Protein AF-A0AAE0LG74-F1 (afdb_monomer_lite)

Organism: NCBI:txid36881

Sequence (696 aa):
MKRYSALEVNRATWLTKQVSLSYFSKLKSTLLELGIMVSTGGDRYSVDLSRIITSDEAPNPLSATLAGHYGNVICGVGQKCNKVKVINKERISLDVYVGMDGTWYDPHLILGSKTVFENQIPAMQRDMDVLISTQANAFQDNSTLLSALQHLDKQLTQRRVKKPVLWLTDGQSARFNLKVPDFAEENELVEFVYPPHTTTAHALLDRVFHMWHNTYSKSVDDWSKANPGKSVTKAVFAAVFPGAWEKWTRSIHVQRVALKPEATGVYLGSPSIVRCPLNGNLIASHDYFGDIDDQRATQFNTSIFVSDDEGVSWKFTTNVTGTYWSNLWEHKGFVYLMGTAGDNLGADEGKPGVTLAYSSDGVTWSAVETVLNATQQNVYHTAPTPVVESEGVLYRGMETWAGSQYVNGYNALMMSAKSDCLSSQTQARTWCWRKSNILEFDEGWVPHAWKVYSLDLHWQESNAVVGPNGEVYLILRVDGQQTACFNKAAVARYTPSTNKLRFEKFIDFPSSSTKFVIRRDPATKRYFALTNPVTGPTPNTESQRNVLVLATSDDLMEWKVCGEPLLHDDTGFDWTDSLRFTGFQYVDWQFDGLDIIAAVRSGYRGANSFHNANRVTFLRIPHFATRQCETGPNDWITIYPEPSSNEVWLQGNRAFSQAYSQAEARACPWPQKKTSAQNASYARCSARTLYPDYFY

pLDDT: mean 77.12, std 21.09, range [19.39, 98.69]

Secondary structure (DSSP, 8-state):
-----HHHHHHHS---HHHHHHHHHHHHHHHHHTTSEEE-STT-EEE-GGGEEEEEEEEEESSS-TT-PPPP----TTS-----------EEEEEEEEETTSPBPPPEEEES-STTTTTTHHHHHHHS--EEEE-TTSS--HHHHHHHHHHHHHHHHHTTPPSSEEEEE---TTTTSTHHHHHHHHTTEEEEEPPTT-TTTT-SSTTTHHHHHHHHHHHHHHHHHHSTTPPP-HHHHHHHHHHHHHHHHSS-EEEEEEE--GGGSEEEEEEEEEE-TTT--EEEEEEEEES--BTTB-TTEEEEEEESSTTSS-EEEEEEET-EEEEEEEETTEEEEEEESSS---S-TTSEEEEEEEESSSSSBPPPEEEEE-BTTBEEE--S--EEEETTEEEEEEEEE---TTS-SBEEEEEEEESSTTS-SSS-GGGGEEE---B---GGGS-GGG-SS----EEEEEEEEE-TTS-EEEEEEEES--TTS-SEEEEEEEETTTTEEEEEEEEE-S-SSS--EEEE-TTT--EEEEE------STT-TT--S-BEEEEESSSSS-EE-SS-SB---S---HHHHHHH-EEEEEEEEEETTEEEEEEEEE-SS-SSSSS-SEEEEEEETTGGGS---B-GGGGGGSSPPPPTTS----S--SSTTTGGGTGGG-----PPP----------------------

Structure (mmCIF, N/CA/C/O backbone):
data_AF-A0AAE0LG74-F1
#
_entry.id   AF-A0AAE0LG74-F1
#
loop_
_atom_site.group_PDB
_atom_site.id
_atom_site.type_symbol
_atom_site.label_atom_id
_atom_site.label_alt_id
_atom_site.label_comp_id
_atom_site.label_asym_id
_atom_site.label_entity_id
_atom_site.label_seq_id
_atom_site.pdbx_PDB_ins_code
_atom_site.Cartn_x
_atom_site.Cartn_y
_atom_site.Cartn_z
_atom_site.occupancy
_atom_site.B_iso_or_equiv
_atom_site.auth_seq_id
_atom_site.auth_comp_id
_atom_site.auth_asym_id
_atom_site.auth_atom_id
_atom_site.pdbx_PDB_model_num
ATOM 1 N N . MET A 1 1 ? 41.062 -0.958 -19.639 1.00 31.50 1 MET A N 1
ATOM 2 C CA . MET A 1 1 ? 40.896 0.436 -20.118 1.00 31.50 1 MET A CA 1
ATOM 3 C C . MET A 1 1 ? 41.119 1.380 -18.940 1.00 31.50 1 MET A C 1
ATOM 5 O O . MET A 1 1 ? 40.955 0.933 -17.810 1.00 31.50 1 MET A O 1
ATOM 9 N N . LYS A 1 2 ? 41.607 2.609 -19.165 1.00 27.59 2 LYS A N 1
ATOM 10 C CA . LYS A 1 2 ? 41.992 3.532 -18.077 1.00 27.59 2 LYS A CA 1
ATOM 11 C C . LYS A 1 2 ? 40.763 4.135 -17.381 1.00 27.59 2 LYS A C 1
ATOM 13 O O . LYS A 1 2 ? 39.718 4.286 -18.003 1.00 27.59 2 LYS A O 1
ATOM 18 N N . ARG A 1 3 ? 40.923 4.486 -16.098 1.00 30.84 3 ARG A N 1
ATOM 19 C CA . ARG A 1 3 ? 39.962 5.298 -15.333 1.00 30.84 3 ARG A CA 1
ATOM 20 C C . ARG A 1 3 ? 39.882 6.701 -15.944 1.00 30.84 3 ARG A C 1
ATOM 22 O O . ARG A 1 3 ? 40.930 7.282 -16.208 1.00 30.84 3 ARG A O 1
ATOM 29 N N . TYR A 1 4 ? 38.671 7.231 -16.070 1.00 28.62 4 TYR A N 1
ATOM 30 C CA . TYR A 1 4 ? 38.398 8.642 -16.348 1.00 28.62 4 TYR A CA 1
ATOM 31 C C . TYR A 1 4 ? 37.586 9.233 -15.192 1.00 28.62 4 TYR A C 1
ATOM 33 O O . TYR A 1 4 ? 36.834 8.522 -14.524 1.00 28.62 4 TYR A O 1
ATOM 41 N N . SER A 1 5 ? 37.796 10.514 -14.908 1.00 35.28 5 SER A N 1
ATOM 42 C CA . SER A 1 5 ? 37.151 11.231 -13.807 1.00 35.28 5 SER A CA 1
ATOM 43 C C . SER A 1 5 ? 35.747 11.726 -14.183 1.00 35.28 5 SER A C 1
ATOM 45 O O . SER A 1 5 ? 35.415 11.867 -15.358 1.00 35.28 5 SER A O 1
ATOM 47 N N . ALA A 1 6 ? 34.915 12.051 -13.187 1.00 40.81 6 ALA A N 1
ATOM 48 C CA . ALA A 1 6 ? 33.546 12.529 -13.421 1.00 40.81 6 ALA A CA 1
ATOM 49 C C . ALA A 1 6 ? 33.467 13.842 -14.238 1.00 40.81 6 ALA A C 1
ATOM 51 O O . ALA A 1 6 ? 32.450 14.102 -14.876 1.00 40.81 6 ALA A O 1
ATOM 52 N N . LEU A 1 7 ? 34.541 14.645 -14.279 1.00 33.06 7 LEU A N 1
ATOM 53 C CA . LEU A 1 7 ? 34.624 15.822 -15.157 1.00 33.06 7 LEU A CA 1
ATOM 54 C C . LEU A 1 7 ? 34.849 15.455 -16.636 1.00 33.06 7 LEU A C 1
ATOM 56 O O . LEU A 1 7 ? 34.498 16.230 -17.524 1.00 33.06 7 LEU A O 1
ATOM 60 N N . GLU A 1 8 ? 35.438 14.291 -16.909 1.00 32.38 8 GLU A N 1
ATOM 61 C CA . GLU A 1 8 ? 35.751 13.820 -18.263 1.00 32.38 8 GLU A CA 1
ATOM 62 C C . GLU A 1 8 ? 34.580 13.064 -18.899 1.00 32.38 8 GLU A C 1
ATOM 64 O O . GLU A 1 8 ? 34.446 13.091 -20.119 1.00 32.38 8 GLU A O 1
ATOM 69 N N . VAL A 1 9 ? 33.670 12.486 -18.102 1.00 41.81 9 VAL A N 1
ATOM 70 C CA . VAL A 1 9 ? 32.427 11.867 -18.609 1.00 41.81 9 VAL A CA 1
ATOM 71 C C . VAL A 1 9 ? 31.605 12.883 -19.413 1.00 41.81 9 VAL A C 1
ATOM 73 O O . VAL A 1 9 ? 31.209 12.590 -20.537 1.00 41.81 9 VAL A O 1
ATOM 76 N N . ASN A 1 10 ? 31.473 14.121 -18.922 1.00 37.28 10 ASN A N 1
ATOM 77 C CA . ASN A 1 10 ? 30.792 15.211 -19.639 1.00 37.28 10 ASN A CA 1
ATOM 78 C C . ASN A 1 10 ? 31.559 15.732 -20.874 1.00 37.28 10 ASN A C 1
ATOM 80 O O . ASN A 1 10 ? 30.985 16.454 -21.685 1.00 37.28 10 ASN A O 1
ATOM 84 N N . ARG A 1 11 ? 32.847 15.390 -21.033 1.00 39.00 11 ARG A N 1
ATOM 85 C CA . ARG A 1 11 ? 33.636 15.680 -22.247 1.00 39.00 11 ARG A CA 1
ATOM 86 C C . ARG A 1 11 ? 33.643 14.519 -23.248 1.00 39.00 11 ARG A C 1
ATOM 88 O O . ARG A 1 11 ? 33.969 14.747 -24.407 1.00 39.00 11 ARG A O 1
ATOM 95 N N . ALA A 1 12 ? 33.272 13.309 -22.830 1.00 44.88 12 ALA A N 1
ATOM 96 C CA . ALA A 1 12 ? 33.230 12.121 -23.683 1.00 44.88 12 ALA A CA 1
ATOM 97 C C . ALA A 1 12 ? 31.851 11.857 -24.324 1.00 44.88 12 ALA A C 1
ATOM 99 O O . ALA A 1 12 ? 31.785 11.154 -25.328 1.00 44.88 12 ALA A O 1
ATOM 100 N N . THR A 1 13 ? 30.761 12.404 -23.771 1.00 51.75 13 THR A N 1
ATOM 101 C CA . THR A 1 13 ? 29.377 12.068 -24.174 1.00 51.75 13 THR A CA 1
ATOM 102 C C . THR A 1 13 ? 28.625 13.161 -24.936 1.00 51.75 13 THR A C 1
ATOM 104 O O . THR A 1 13 ? 27.472 12.948 -25.279 1.00 51.75 13 THR A O 1
ATOM 107 N N . TRP A 1 14 ? 29.204 14.347 -25.177 1.00 58.28 14 TRP A N 1
ATOM 108 C CA . TRP A 1 14 ? 28.530 15.508 -25.812 1.00 58.28 14 TRP A CA 1
ATOM 109 C C . TRP A 1 14 ? 27.206 15.983 -25.151 1.00 58.28 14 TRP A C 1
ATOM 111 O O . TRP A 1 14 ? 26.615 16.980 -25.579 1.00 58.28 14 TRP A O 1
ATOM 121 N N . LEU A 1 15 ? 26.759 15.339 -24.068 1.00 67.44 15 LEU A N 1
ATOM 122 C CA . LEU A 1 15 ? 25.526 15.621 -23.339 1.00 67.44 15 LEU A CA 1
ATOM 123 C C . LEU A 1 15 ? 25.679 16.892 -22.494 1.00 67.44 15 LEU A C 1
ATOM 125 O O . LEU A 1 15 ? 25.989 16.864 -21.304 1.00 67.44 15 LEU A O 1
ATOM 129 N N . THR A 1 16 ? 25.444 18.043 -23.116 1.00 74.19 16 THR A N 1
ATOM 130 C CA . THR A 1 16 ? 25.397 19.325 -22.406 1.00 74.19 16 THR A CA 1
ATOM 131 C C . THR A 1 16 ? 23.996 19.613 -21.860 1.00 74.19 16 THR A C 1
ATOM 133 O O . THR A 1 16 ? 22.985 19.124 -22.373 1.00 74.19 16 THR A O 1
ATOM 136 N N . LYS A 1 17 ? 23.905 20.504 -20.860 1.00 77.50 17 LYS A N 1
ATOM 137 C CA . LYS A 1 17 ? 22.620 21.059 -20.392 1.00 77.50 17 LYS A CA 1
ATOM 138 C C . LYS A 1 17 ? 21.793 21.632 -21.552 1.00 77.50 17 LYS A C 1
ATOM 140 O O . LYS A 1 17 ? 20.577 21.485 -21.558 1.00 77.50 17 LYS A O 1
ATOM 145 N N . GLN A 1 18 ? 22.445 22.254 -22.536 1.00 81.69 18 GLN A N 1
ATOM 146 C CA . GLN A 1 18 ? 21.789 22.835 -23.707 1.00 81.69 18 GLN A CA 1
ATOM 147 C C . GLN A 1 18 ? 21.228 21.762 -24.654 1.00 81.69 18 GLN A C 1
ATOM 149 O O . GLN A 1 18 ? 20.094 21.902 -25.099 1.00 81.69 18 GLN A O 1
ATOM 154 N N . VAL A 1 19 ? 21.963 20.668 -24.896 1.00 79.19 19 VAL A N 1
ATOM 155 C CA . VAL A 1 19 ? 21.468 19.507 -25.664 1.00 79.19 19 VAL A CA 1
ATOM 156 C C . VAL A 1 19 ? 20.256 18.880 -24.972 1.00 79.19 19 VAL A C 1
ATOM 158 O O . VAL A 1 19 ? 19.233 18.671 -25.616 1.00 79.19 19 VAL A O 1
ATOM 161 N N . SER A 1 20 ? 20.322 18.664 -23.655 1.00 80.69 20 SER A N 1
ATOM 162 C CA . SER A 1 20 ? 19.206 18.093 -22.887 1.00 80.69 20 SER A CA 1
ATOM 163 C C . SER A 1 20 ? 17.968 19.006 -22.876 1.00 80.69 20 SER A C 1
ATOM 165 O O . SER A 1 20 ? 16.858 18.546 -23.133 1.00 80.69 20 SER A O 1
ATOM 167 N N . LEU A 1 21 ? 18.139 20.319 -22.670 1.00 83.19 21 LEU A N 1
ATOM 168 C CA . LEU A 1 21 ? 17.035 21.286 -22.760 1.00 83.19 21 LEU A CA 1
ATOM 169 C C . LEU A 1 21 ? 16.442 21.370 -24.175 1.00 83.19 21 LEU A C 1
ATOM 171 O O . LEU A 1 21 ? 15.227 21.479 -24.311 1.00 83.19 21 LEU A O 1
ATOM 175 N N . SER A 1 22 ? 17.274 21.292 -25.218 1.00 86.06 22 SER A N 1
ATOM 176 C CA . SER A 1 22 ? 16.823 21.258 -26.614 1.00 86.06 22 SER A CA 1
ATOM 177 C C . SER A 1 22 ? 15.991 20.003 -26.901 1.00 86.06 22 SER A C 1
ATOM 179 O O . SER A 1 22 ? 14.878 20.112 -27.416 1.00 86.06 22 SER A O 1
ATOM 181 N N . TYR A 1 23 ? 16.473 18.831 -26.469 1.00 86.81 23 TYR A N 1
ATOM 182 C CA . TYR A 1 23 ? 15.755 17.557 -26.553 1.00 86.81 23 TYR A CA 1
ATOM 183 C C . TYR A 1 23 ? 14.378 17.637 -25.882 1.00 86.81 23 TYR A C 1
ATOM 185 O O . TYR A 1 23 ? 13.366 17.405 -26.539 1.00 86.81 23 TYR A O 1
ATOM 193 N N . PHE A 1 24 ? 14.307 18.051 -24.611 1.00 88.25 24 PHE A N 1
ATOM 194 C CA . PHE A 1 24 ? 13.025 18.156 -23.907 1.00 88.25 24 PHE A CA 1
ATOM 195 C C . PHE A 1 24 ? 12.108 19.242 -24.489 1.00 88.25 24 PHE A C 1
ATOM 197 O O . PHE A 1 24 ? 10.893 19.066 -24.487 1.00 88.25 24 PHE A O 1
ATOM 204 N N . SER A 1 25 ? 12.658 20.328 -25.041 1.00 90.50 25 SER A N 1
ATOM 205 C CA . SER A 1 25 ? 11.881 21.348 -25.758 1.00 90.50 25 SER A CA 1
ATOM 206 C C . SER A 1 25 ? 11.255 20.791 -27.044 1.00 90.50 25 SER A C 1
ATOM 208 O O . SER A 1 25 ? 10.059 20.981 -27.279 1.00 90.50 25 SER A O 1
ATOM 210 N N . LYS A 1 26 ? 12.022 20.034 -27.845 1.00 91.88 26 LYS A N 1
ATOM 211 C CA . LYS A 1 26 ? 11.527 19.382 -29.069 1.00 91.88 26 LYS A CA 1
ATOM 212 C C . LYS A 1 26 ? 10.564 18.230 -28.764 1.00 91.88 26 LYS A C 1
ATOM 214 O O . LYS A 1 26 ? 9.574 18.072 -29.473 1.00 91.88 26 LYS A O 1
ATOM 219 N N . LEU A 1 27 ? 10.790 17.473 -27.691 1.00 92.44 27 LEU A N 1
ATOM 220 C CA . LEU A 1 27 ? 9.848 16.459 -27.216 1.00 92.44 27 LEU A CA 1
ATOM 221 C C . LEU A 1 27 ? 8.527 17.117 -26.792 1.00 92.44 27 LEU A C 1
ATOM 223 O O . LEU A 1 27 ? 7.464 16.697 -27.236 1.00 92.44 27 LEU A O 1
ATOM 227 N N . LYS A 1 28 ? 8.586 18.210 -26.016 1.00 92.25 28 LYS A N 1
ATOM 228 C CA . LYS A 1 28 ? 7.405 18.978 -25.591 1.00 92.25 28 LYS A CA 1
ATOM 229 C C . LYS A 1 28 ? 6.584 19.485 -26.782 1.00 92.25 28 LYS A C 1
ATOM 231 O O . LYS A 1 28 ? 5.364 19.342 -26.768 1.00 92.25 28 LYS A O 1
ATOM 236 N N . SER A 1 29 ? 7.222 20.082 -27.792 1.00 94.56 29 SER A N 1
ATOM 237 C CA . SER A 1 29 ? 6.507 20.586 -28.973 1.00 94.56 29 SER A CA 1
ATOM 238 C C . SER A 1 29 ? 5.916 19.459 -29.817 1.00 94.56 29 SER A C 1
ATOM 240 O O . SER A 1 29 ? 4.759 19.560 -30.209 1.00 94.56 29 SER A O 1
ATOM 242 N N . THR A 1 30 ? 6.643 18.354 -29.995 1.00 95.38 30 THR A N 1
ATOM 243 C CA . THR A 1 30 ? 6.151 17.176 -30.732 1.00 95.38 30 THR A CA 1
ATOM 244 C C . THR A 1 30 ? 4.957 16.526 -30.017 1.00 95.38 30 THR A C 1
ATOM 246 O O . THR A 1 30 ? 3.957 16.205 -30.647 1.00 95.38 30 THR A O 1
ATOM 249 N N . LEU A 1 31 ? 4.982 16.409 -28.684 1.00 95.62 31 LEU A N 1
ATOM 250 C CA . LEU A 1 31 ? 3.843 15.890 -27.914 1.00 95.62 31 LEU A CA 1
ATOM 251 C C . LEU A 1 31 ? 2.584 16.770 -28.031 1.00 95.62 31 LEU A C 1
ATOM 253 O O . LEU A 1 31 ? 1.477 16.230 -28.048 1.00 95.62 31 LEU A O 1
ATOM 257 N N . LEU A 1 32 ? 2.739 18.099 -28.118 1.00 94.44 32 LEU A N 1
ATOM 258 C CA . LEU A 1 32 ? 1.632 19.034 -28.383 1.00 94.44 32 LEU A CA 1
ATOM 259 C C . LEU A 1 32 ? 1.088 18.874 -29.810 1.00 94.44 32 LEU A C 1
ATOM 261 O O . LEU A 1 32 ? -0.123 18.805 -29.999 1.00 94.44 32 LEU A O 1
ATOM 265 N N . GLU A 1 33 ? 1.982 18.798 -30.796 1.00 96.00 33 GLU A N 1
ATOM 266 C CA . GLU A 1 33 ? 1.669 18.655 -32.223 1.00 96.00 33 GLU A CA 1
ATOM 267 C C . GLU A 1 33 ? 0.873 17.372 -32.514 1.00 96.00 33 GLU A C 1
ATOM 269 O O . GLU A 1 33 ? -0.147 17.414 -33.195 1.00 96.00 33 GLU A O 1
ATOM 274 N N . LEU A 1 34 ? 1.263 16.250 -31.901 1.00 94.50 34 LEU A N 1
ATOM 275 C CA . LEU A 1 34 ? 0.576 14.957 -32.022 1.00 94.50 34 LEU A CA 1
ATOM 276 C C . LEU A 1 34 ? -0.707 14.844 -31.173 1.00 94.50 34 LEU A C 1
ATOM 278 O O . LEU A 1 34 ? -1.341 13.782 -31.128 1.00 94.50 34 LEU A O 1
ATOM 282 N N . GLY A 1 35 ? -1.069 15.896 -30.430 1.00 94.00 35 GLY A N 1
ATOM 283 C CA . GLY A 1 35 ? -2.18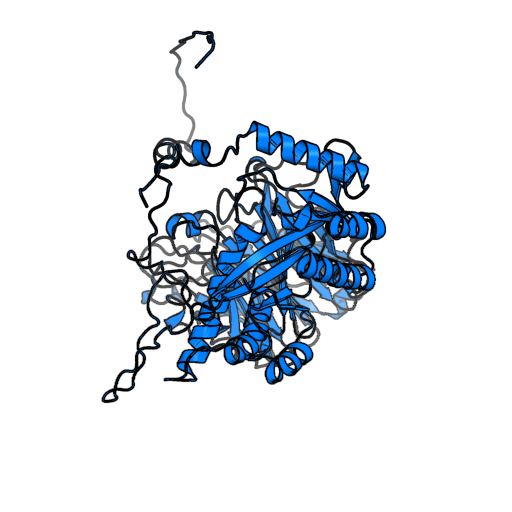4 15.878 -29.482 1.00 94.00 35 GLY A CA 1
ATOM 284 C C . GLY A 1 35 ? -2.065 14.765 -28.434 1.00 94.00 35 GLY A C 1
ATOM 285 O O . GLY A 1 35 ? -3.081 14.220 -28.002 1.00 94.00 35 GLY A O 1
ATOM 286 N N . ILE A 1 36 ? -0.836 14.360 -28.091 1.00 93.25 36 ILE A N 1
ATOM 287 C CA . ILE A 1 36 ? -0.534 13.427 -26.991 1.00 93.25 36 ILE A CA 1
ATOM 288 C C . ILE A 1 36 ? -0.495 14.207 -25.676 1.00 93.25 36 ILE A C 1
ATOM 290 O O . ILE A 1 36 ? -0.967 13.723 -24.651 1.00 93.25 36 ILE A O 1
ATOM 294 N N . MET A 1 37 ? 0.020 15.437 -25.716 1.00 91.94 37 MET A N 1
ATOM 295 C CA . MET A 1 37 ? -0.027 16.391 -24.619 1.00 91.94 37 MET A CA 1
ATOM 296 C C . MET A 1 37 ? -0.972 17.548 -24.955 1.00 91.94 37 MET A C 1
ATOM 298 O O . MET A 1 37 ? -0.932 18.093 -26.054 1.00 91.94 37 MET A O 1
ATOM 302 N N . VAL A 1 38 ? -1.796 17.961 -23.993 1.00 89.19 38 VAL A N 1
ATOM 303 C CA . VAL A 1 38 ? -2.775 19.050 -24.138 1.00 89.19 38 VAL A CA 1
ATOM 304 C C . VAL A 1 38 ? -2.644 20.007 -22.955 1.00 89.19 38 VAL A C 1
ATOM 306 O O . VAL A 1 38 ? -2.568 19.566 -21.809 1.00 89.19 38 VAL A O 1
ATOM 309 N N . SER A 1 39 ? -2.610 21.321 -23.203 1.00 85.94 39 SER A N 1
ATOM 310 C CA . SER A 1 39 ? -2.603 22.312 -22.115 1.00 85.94 39 SER A CA 1
ATOM 311 C C . SER A 1 39 ? -3.956 22.347 -21.404 1.00 85.94 39 SER A C 1
ATOM 313 O O . SER A 1 39 ? -5.003 22.428 -22.041 1.00 85.94 39 SER A O 1
ATOM 315 N N . THR A 1 40 ? -3.925 22.340 -20.073 1.00 81.56 40 THR A N 1
ATOM 316 C CA . THR A 1 40 ? -5.107 22.453 -19.203 1.00 81.56 40 THR A CA 1
ATOM 317 C C . THR A 1 40 ? -5.174 23.818 -18.503 1.00 81.56 40 THR A C 1
ATOM 319 O O . THR A 1 40 ? -5.793 23.942 -17.448 1.00 81.56 40 THR A O 1
ATOM 322 N N . GLY A 1 41 ? -4.492 24.831 -19.052 1.00 64.25 41 GLY A N 1
ATOM 323 C CA . GLY A 1 41 ? -4.392 26.184 -18.497 1.00 64.25 41 GLY A CA 1
ATOM 324 C C . GLY A 1 41 ? -3.122 26.423 -17.667 1.00 64.25 41 GLY A C 1
ATOM 325 O O . GLY A 1 41 ? -2.742 25.611 -16.820 1.00 64.25 41 GLY A O 1
ATOM 326 N N . GLY A 1 42 ? -2.466 27.563 -17.908 1.00 71.31 42 GLY A N 1
ATOM 327 C CA . GLY A 1 42 ? -1.148 27.879 -17.341 1.00 71.31 42 GLY A CA 1
ATOM 328 C C . GLY A 1 42 ? -0.078 26.867 -17.772 1.00 71.31 42 GLY A C 1
ATOM 329 O O . GLY A 1 42 ? -0.165 26.278 -18.848 1.00 71.31 42 GLY A O 1
ATOM 330 N N . ASP A 1 43 ? 0.900 26.609 -16.902 1.00 72.50 43 ASP A N 1
ATOM 331 C CA . ASP A 1 43 ? 1.941 25.588 -17.115 1.00 72.50 43 ASP A CA 1
ATOM 332 C C . ASP A 1 43 ? 1.490 24.148 -16.789 1.00 72.50 43 ASP A C 1
ATOM 334 O O . ASP A 1 43 ? 2.313 23.269 -16.529 1.00 72.50 43 ASP A O 1
ATOM 338 N N . ARG A 1 44 ? 0.178 23.872 -16.798 1.00 68.88 44 ARG A N 1
ATOM 339 C CA . ARG A 1 44 ? -0.372 22.526 -16.572 1.00 68.88 44 ARG A CA 1
ATOM 340 C C . ARG A 1 44 ? -0.745 21.859 -17.893 1.00 68.88 44 ARG A C 1
ATOM 342 O O . ARG A 1 44 ? -1.337 22.483 -18.775 1.00 68.88 44 ARG A O 1
ATOM 349 N N . TYR A 1 45 ? -0.417 20.576 -17.995 1.00 80.06 45 TYR A N 1
ATOM 350 C CA . TYR A 1 45 ? -0.644 19.756 -19.179 1.00 80.06 45 TYR A CA 1
ATOM 351 C C . TYR A 1 45 ? -1.197 18.388 -18.766 1.00 80.06 45 TYR A C 1
ATOM 353 O O . TYR A 1 45 ? -0.771 17.822 -17.760 1.00 80.06 45 TYR A O 1
ATOM 361 N N . SER A 1 46 ? -2.123 17.856 -19.559 1.00 75.25 46 SER A N 1
ATOM 362 C CA . SER A 1 46 ? -2.512 16.444 -19.553 1.00 75.25 46 SER A CA 1
ATOM 363 C C . SER A 1 46 ? -1.698 15.716 -20.624 1.00 75.25 46 SER A C 1
ATOM 365 O O . SER A 1 46 ? -1.451 16.299 -21.680 1.00 75.25 46 SER A O 1
ATOM 367 N N . VAL A 1 47 ? -1.255 14.484 -20.357 1.00 79.94 47 VAL A N 1
ATOM 368 C CA . VAL A 1 47 ? -0.457 13.666 -21.286 1.00 79.94 47 VAL A CA 1
ATOM 369 C C . VAL A 1 47 ? -1.060 12.268 -21.361 1.00 79.94 47 VAL A C 1
ATOM 371 O O . VAL A 1 47 ? -1.238 11.623 -20.330 1.00 79.94 47 VAL A O 1
ATOM 374 N N . ASP A 1 48 ? -1.334 11.788 -22.570 1.00 78.25 48 ASP A N 1
ATOM 375 C CA . ASP A 1 48 ? -1.738 10.406 -22.825 1.00 78.25 48 ASP A CA 1
ATOM 376 C C . ASP A 1 48 ? -0.498 9.503 -22.901 1.00 78.25 48 ASP A C 1
ATOM 378 O O . ASP A 1 48 ? 0.128 9.334 -23.949 1.00 78.25 48 ASP A O 1
ATOM 382 N N . LEU A 1 49 ? -0.112 8.955 -21.748 1.00 80.00 49 LEU A N 1
ATOM 383 C CA . LEU A 1 49 ? 1.097 8.144 -21.598 1.00 80.00 49 LEU A CA 1
ATOM 384 C C . LEU A 1 49 ? 1.033 6.805 -22.353 1.00 80.00 49 LEU A C 1
ATOM 386 O O . LEU A 1 49 ? 2.083 6.256 -22.686 1.00 80.00 49 LEU A O 1
ATOM 390 N N . SER A 1 50 ? -0.168 6.313 -22.689 1.00 78.88 50 SER A N 1
ATOM 391 C CA . SER A 1 50 ? -0.343 5.086 -23.483 1.00 78.88 50 SER A CA 1
ATOM 392 C C . SER A 1 50 ? 0.173 5.239 -24.921 1.00 78.88 50 SER A C 1
ATOM 394 O O . SER A 1 50 ? 0.524 4.257 -25.573 1.00 78.88 50 SER A O 1
ATOM 396 N N . ARG A 1 51 ? 0.267 6.488 -25.400 1.00 91.69 51 ARG A N 1
ATOM 397 C CA . ARG A 1 51 ? 0.700 6.861 -26.753 1.00 91.69 51 ARG A CA 1
ATOM 398 C C . ARG A 1 51 ? 2.185 7.211 -26.845 1.00 91.69 51 ARG A C 1
ATOM 400 O O . ARG A 1 51 ? 2.602 7.774 -27.854 1.00 91.69 51 ARG A O 1
ATOM 407 N N . ILE A 1 52 ? 2.978 6.918 -25.814 1.00 94.25 52 ILE A N 1
ATOM 408 C CA . ILE A 1 52 ? 4.429 7.135 -25.805 1.00 94.25 52 ILE A CA 1
ATOM 409 C C . ILE A 1 52 ? 5.109 5.808 -25.477 1.00 94.25 52 ILE A C 1
ATOM 411 O O . ILE A 1 52 ? 4.996 5.321 -24.354 1.00 94.25 52 ILE A O 1
ATOM 415 N N . ILE A 1 53 ? 5.825 5.237 -26.443 1.00 93.38 53 ILE A N 1
ATOM 416 C CA . ILE A 1 53 ? 6.533 3.957 -26.318 1.00 93.38 53 ILE A CA 1
ATOM 417 C C . ILE A 1 53 ? 8.038 4.221 -26.298 1.00 93.38 53 ILE A C 1
ATOM 419 O O . ILE A 1 53 ? 8.524 5.005 -27.104 1.00 93.38 53 ILE A O 1
ATOM 423 N N . THR A 1 54 ? 8.788 3.566 -25.415 1.00 91.56 54 THR A N 1
ATOM 424 C CA . THR A 1 54 ? 10.257 3.482 -25.470 1.00 91.56 54 THR A CA 1
ATOM 425 C C . THR A 1 54 ? 10.675 2.094 -25.938 1.00 91.56 54 THR A C 1
ATOM 427 O O . THR A 1 54 ? 10.065 1.110 -25.517 1.00 91.56 54 THR A O 1
ATOM 430 N N . SER A 1 55 ? 11.729 2.009 -26.754 1.00 91.06 55 SER A N 1
ATOM 431 C CA . SER A 1 55 ? 12.370 0.735 -27.112 1.00 91.06 55 SER A CA 1
ATOM 432 C C . SER A 1 55 ? 13.886 0.768 -26.998 1.00 91.06 55 SER A C 1
ATOM 434 O O . SER A 1 55 ? 14.480 1.827 -27.195 1.00 91.06 55 SER A O 1
ATOM 436 N N . ASP A 1 56 ? 14.498 -0.381 -26.709 1.00 88.88 56 ASP A N 1
ATOM 437 C CA . ASP A 1 56 ? 15.952 -0.537 -26.583 1.00 88.88 56 ASP A CA 1
ATOM 438 C C . ASP A 1 56 ? 16.351 -2.032 -26.613 1.00 88.88 56 ASP A C 1
ATOM 440 O O . ASP A 1 56 ? 15.549 -2.901 -26.256 1.00 88.88 56 ASP A O 1
ATOM 444 N N . GLU A 1 57 ? 17.594 -2.337 -27.002 1.00 87.06 57 GLU A N 1
ATOM 445 C CA . GLU A 1 57 ? 18.085 -3.707 -27.229 1.00 87.06 57 GLU A CA 1
ATOM 446 C C . GLU A 1 57 ? 19.099 -4.150 -26.154 1.00 87.06 57 GLU A C 1
ATOM 448 O O . GLU A 1 57 ? 20.254 -3.718 -26.129 1.00 87.06 57 GLU A O 1
ATOM 453 N N . ALA A 1 58 ? 18.713 -5.103 -25.300 1.00 85.00 58 ALA A N 1
ATOM 454 C CA . ALA A 1 58 ? 19.588 -5.686 -24.284 1.00 85.00 58 ALA A CA 1
ATOM 455 C C . ALA A 1 58 ? 20.272 -6.984 -24.767 1.00 85.00 58 ALA A C 1
ATOM 457 O O . ALA A 1 58 ? 19.598 -7.998 -24.987 1.00 85.00 58 ALA A O 1
ATOM 458 N N . PRO A 1 59 ? 21.616 -7.044 -24.845 1.00 80.00 59 PRO A N 1
ATOM 459 C CA . PRO A 1 59 ? 22.318 -8.285 -25.152 1.00 80.00 59 PRO A CA 1
ATOM 460 C C . PRO A 1 59 ? 22.311 -9.234 -23.943 1.00 80.00 59 PRO A C 1
ATOM 462 O O . PRO A 1 59 ? 22.755 -8.872 -22.851 1.00 80.00 59 PRO A O 1
ATOM 465 N N . ASN A 1 60 ? 21.890 -10.484 -24.151 1.00 73.31 60 ASN A N 1
ATOM 466 C CA . ASN A 1 60 ? 21.943 -11.549 -23.148 1.00 73.31 60 ASN A CA 1
ATOM 467 C C . ASN A 1 60 ? 22.953 -12.634 -23.553 1.00 73.31 60 ASN A C 1
ATOM 469 O O . ASN A 1 60 ? 22.756 -13.334 -24.554 1.00 73.31 60 ASN A O 1
ATOM 473 N N . PRO A 1 61 ? 24.054 -12.818 -22.802 1.00 61.84 61 PRO A N 1
ATOM 474 C CA . PRO A 1 61 ? 24.944 -13.947 -23.025 1.00 61.84 61 PRO A CA 1
ATOM 475 C C . PRO A 1 61 ? 24.257 -15.246 -22.578 1.00 61.84 61 PRO A C 1
ATOM 477 O O . PRO A 1 61 ? 23.701 -15.321 -21.483 1.00 61.84 61 PRO A O 1
ATOM 480 N N . LEU A 1 62 ? 24.336 -16.301 -23.398 1.00 60.12 62 LEU A N 1
ATOM 481 C CA . LEU A 1 62 ? 23.759 -17.610 -23.052 1.00 60.12 62 LEU A CA 1
ATOM 482 C C . LEU A 1 62 ? 24.408 -18.255 -21.820 1.00 60.12 62 LEU A C 1
ATOM 484 O O . LEU A 1 62 ? 23.786 -19.078 -21.157 1.00 60.12 62 LEU A O 1
ATOM 488 N N . SER A 1 63 ? 25.644 -17.878 -21.498 1.00 52.44 63 SER A N 1
ATOM 489 C CA . SER A 1 63 ? 26.299 -18.202 -20.233 1.00 52.44 63 SER A CA 1
ATOM 490 C C . SER A 1 63 ? 26.316 -16.977 -19.320 1.00 52.44 63 SER A C 1
ATOM 492 O O . SER A 1 63 ? 26.904 -15.955 -19.685 1.00 52.44 63 SER A O 1
ATOM 494 N N . ALA A 1 64 ? 25.749 -17.096 -18.121 1.00 43.00 64 ALA A N 1
ATOM 495 C CA . ALA A 1 64 ? 25.813 -16.051 -17.106 1.00 43.00 64 ALA A CA 1
ATOM 496 C C . ALA A 1 64 ? 27.276 -15.737 -16.723 1.00 43.00 64 ALA A C 1
ATOM 498 O O . ALA A 1 64 ? 27.961 -16.550 -16.108 1.00 43.00 64 ALA A O 1
ATOM 499 N N . THR A 1 65 ? 27.774 -14.583 -17.175 1.00 41.81 65 THR A N 1
ATOM 500 C CA . THR A 1 65 ? 28.212 -13.453 -16.330 1.00 41.81 65 THR A CA 1
ATOM 501 C C . THR A 1 65 ? 28.704 -12.298 -17.210 1.00 41.81 65 THR A C 1
ATOM 503 O O . THR A 1 65 ? 29.744 -12.372 -17.863 1.00 41.81 65 THR A O 1
ATOM 506 N N . LEU A 1 66 ? 28.008 -11.161 -17.150 1.00 37.84 66 LEU A N 1
ATOM 507 C CA . LEU A 1 66 ? 28.513 -9.886 -17.680 1.00 37.84 66 LEU A CA 1
ATOM 508 C C . LEU A 1 66 ? 29.755 -9.374 -16.912 1.00 37.84 66 LEU A C 1
ATOM 510 O O . LEU A 1 66 ? 30.544 -8.612 -17.461 1.00 37.84 66 LEU A O 1
ATOM 514 N N . ALA A 1 67 ? 29.980 -9.854 -15.682 1.00 33.31 67 ALA A N 1
ATOM 515 C CA . ALA A 1 67 ? 31.135 -9.514 -14.844 1.00 33.31 67 ALA A CA 1
ATOM 516 C C . ALA A 1 67 ? 32.427 -10.310 -15.150 1.00 33.31 67 ALA A C 1
ATOM 518 O O . ALA A 1 67 ? 33.461 -10.068 -14.527 1.00 33.31 67 ALA A O 1
ATOM 519 N N . GLY A 1 68 ? 32.400 -11.290 -16.064 1.00 33.69 68 GLY A N 1
ATOM 520 C CA . GLY A 1 68 ? 33.569 -12.137 -16.349 1.00 33.69 68 GLY A CA 1
ATOM 521 C C . GLY A 1 68 ? 34.006 -13.025 -15.173 1.00 33.69 68 GLY A C 1
ATOM 522 O O . GLY A 1 68 ? 35.163 -13.445 -15.106 1.00 33.69 68 GLY A O 1
ATOM 523 N N . HIS A 1 69 ? 33.103 -13.298 -14.231 1.00 36.94 69 HIS A N 1
ATOM 524 C CA . HIS A 1 69 ? 33.334 -14.208 -13.114 1.00 36.94 69 HIS A CA 1
ATOM 525 C C . HIS A 1 69 ? 32.805 -15.598 -13.464 1.00 36.94 69 HIS A C 1
ATOM 527 O O . HIS A 1 69 ? 31.629 -15.793 -13.751 1.00 36.94 69 HIS A O 1
ATOM 533 N N . TYR A 1 70 ? 33.701 -16.581 -13.470 1.00 42.31 70 TYR A N 1
ATOM 534 C CA . TYR A 1 70 ? 33.341 -17.982 -13.668 1.00 42.31 70 TYR A CA 1
ATOM 535 C C . TYR A 1 70 ? 32.277 -18.389 -12.641 1.00 42.31 70 TYR A C 1
ATOM 537 O O . TYR A 1 70 ? 32.495 -18.194 -11.447 1.00 42.31 70 TYR A O 1
ATOM 545 N N . GLY A 1 71 ? 31.160 -18.961 -13.104 1.00 42.84 71 GLY A N 1
ATOM 546 C CA . GLY A 1 71 ? 30.087 -19.425 -12.223 1.00 42.84 71 GLY A CA 1
ATOM 547 C C . GLY A 1 71 ? 30.616 -20.346 -11.120 1.00 42.84 71 GLY A C 1
ATOM 548 O O . GLY A 1 71 ? 31.530 -21.148 -11.355 1.00 42.84 71 GLY A O 1
ATOM 549 N N . ASN A 1 72 ? 30.059 -20.201 -9.915 1.00 43.25 72 ASN A N 1
ATOM 550 C CA . ASN A 1 72 ? 30.546 -20.888 -8.722 1.00 43.25 72 ASN A CA 1
ATOM 551 C C . ASN A 1 72 ? 30.602 -22.408 -8.926 1.00 43.25 72 ASN A C 1
ATOM 553 O O . ASN A 1 72 ? 29.682 -23.033 -9.455 1.00 43.25 72 ASN A O 1
ATOM 557 N N . VAL A 1 73 ? 31.709 -23.014 -8.495 1.00 48.69 73 VAL A N 1
ATOM 558 C CA . VAL A 1 73 ? 31.936 -24.454 -8.640 1.00 48.69 73 VAL A CA 1
ATOM 559 C C . VAL A 1 73 ? 31.178 -25.186 -7.536 1.00 48.69 73 VAL A C 1
ATOM 561 O O . VAL A 1 73 ? 31.651 -25.271 -6.407 1.00 48.69 73 VAL A O 1
ATOM 564 N N . ILE A 1 74 ? 30.004 -25.722 -7.870 1.00 51.56 74 ILE A N 1
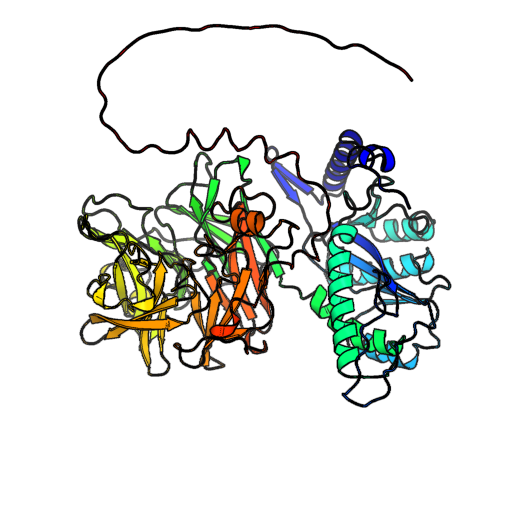ATOM 565 C CA . ILE A 1 74 ? 29.183 -26.514 -6.949 1.00 51.56 74 ILE A CA 1
ATOM 566 C C . ILE A 1 74 ? 29.518 -28.001 -7.128 1.00 51.56 74 ILE A C 1
ATOM 568 O O . ILE A 1 74 ? 29.351 -28.568 -8.208 1.00 51.56 74 ILE A O 1
ATOM 572 N N . CYS A 1 75 ? 29.990 -28.638 -6.059 1.00 51.78 75 CYS A N 1
ATOM 573 C CA . CYS A 1 75 ? 30.243 -30.076 -5.978 1.00 51.78 75 CYS A CA 1
ATOM 574 C C . CYS A 1 75 ? 29.907 -30.588 -4.572 1.00 51.78 75 CYS A C 1
ATOM 576 O O . CYS A 1 75 ? 30.143 -29.899 -3.582 1.00 51.78 75 CYS A O 1
ATOM 578 N N . GLY A 1 76 ? 29.358 -31.803 -4.483 1.00 51.62 76 GLY A N 1
ATOM 579 C CA . GLY A 1 76 ? 29.169 -32.476 -3.197 1.00 51.62 76 GLY A CA 1
ATOM 580 C C . GLY A 1 76 ? 30.512 -32.842 -2.561 1.00 51.62 76 GLY A C 1
ATOM 581 O O . GLY A 1 76 ? 31.488 -33.104 -3.271 1.00 51.62 76 GLY A O 1
ATOM 582 N N . VAL A 1 77 ? 30.565 -32.885 -1.227 1.00 43.94 77 VAL A N 1
ATOM 583 C CA . VAL A 1 77 ? 31.779 -33.250 -0.477 1.00 43.94 77 VAL A CA 1
ATOM 584 C C . VAL A 1 77 ? 32.288 -34.619 -0.951 1.00 43.94 77 VAL A C 1
ATOM 586 O O . VAL A 1 77 ? 31.569 -35.613 -0.890 1.00 43.94 77 VAL A O 1
ATOM 589 N N . GLY A 1 78 ? 33.524 -34.659 -1.457 1.00 49.28 78 GLY A N 1
ATOM 590 C CA . GLY A 1 78 ? 34.158 -35.869 -1.997 1.00 49.28 78 GLY A CA 1
ATOM 591 C C . GLY A 1 78 ? 33.939 -36.145 -3.494 1.00 49.28 78 GLY A C 1
ATOM 592 O O . GLY A 1 78 ? 34.505 -37.109 -4.006 1.00 49.28 78 GLY A O 1
ATOM 593 N N . GLN A 1 79 ? 33.175 -35.325 -4.227 1.00 57.41 79 GLN A N 1
ATOM 594 C CA . GLN A 1 79 ? 32.980 -35.498 -5.675 1.00 57.41 79 GLN A CA 1
ATOM 595 C C . GLN A 1 79 ? 33.951 -34.670 -6.533 1.00 57.41 79 GLN A C 1
ATOM 597 O O . GLN A 1 79 ? 34.474 -33.637 -6.116 1.00 57.41 79 GLN A O 1
ATOM 602 N N . LYS A 1 80 ? 34.171 -35.105 -7.785 1.00 43.94 80 LYS A N 1
ATOM 603 C CA . LYS A 1 80 ? 34.939 -34.338 -8.779 1.00 43.94 80 LYS A CA 1
ATOM 604 C C . LYS A 1 80 ? 34.214 -33.035 -9.119 1.00 43.94 80 LYS A C 1
ATOM 606 O O . LYS A 1 80 ? 33.136 -33.045 -9.707 1.00 43.94 80 LYS A O 1
ATOM 611 N N . CYS A 1 81 ? 34.849 -31.915 -8.799 1.00 48.97 81 CYS A N 1
ATOM 612 C CA . CYS A 1 81 ? 34.315 -30.589 -9.065 1.00 48.97 81 CYS A CA 1
ATOM 613 C C . CYS A 1 81 ? 34.447 -30.218 -10.551 1.00 48.97 81 CYS A C 1
ATOM 615 O O . CYS A 1 81 ? 35.540 -29.939 -11.050 1.00 48.97 81 CYS A O 1
ATOM 617 N N . ASN A 1 82 ? 33.319 -30.216 -11.261 1.00 45.44 82 ASN A N 1
ATOM 618 C CA . ASN A 1 82 ? 33.248 -29.868 -12.676 1.00 45.44 82 ASN A CA 1
ATOM 619 C C . ASN A 1 82 ? 33.054 -28.354 -12.836 1.00 45.44 82 ASN A C 1
ATOM 621 O O . ASN A 1 82 ? 32.042 -27.805 -12.408 1.00 45.44 82 ASN A O 1
ATOM 625 N N . LYS A 1 83 ? 34.002 -27.668 -13.485 1.00 45.44 83 LYS A N 1
ATOM 626 C CA . LYS A 1 83 ? 33.802 -26.269 -13.896 1.00 45.44 83 LYS A CA 1
ATOM 627 C C . LYS A 1 83 ? 32.782 -26.213 -15.031 1.00 45.44 83 LYS A C 1
ATOM 629 O O . LYS A 1 83 ? 32.974 -26.887 -16.044 1.00 45.44 83 LYS A O 1
ATOM 634 N N . VAL A 1 84 ? 31.779 -25.340 -14.921 1.00 47.09 84 VAL A N 1
ATOM 635 C CA . VAL A 1 84 ? 30.963 -24.934 -16.075 1.00 47.09 84 VAL A CA 1
ATOM 636 C C . VAL A 1 84 ? 31.876 -24.162 -17.027 1.00 47.09 84 VAL A C 1
ATOM 638 O O . VAL A 1 84 ? 32.199 -22.994 -16.813 1.00 47.09 84 VAL A O 1
ATOM 641 N N . LYS A 1 85 ? 32.379 -24.847 -18.055 1.00 39.34 85 LYS A N 1
ATOM 642 C CA . LYS A 1 85 ? 33.252 -24.241 -19.058 1.00 39.34 85 LYS A CA 1
ATOM 643 C C . LYS A 1 85 ? 32.373 -23.522 -20.078 1.00 39.34 85 LYS A C 1
ATOM 645 O O . LYS A 1 85 ? 31.557 -24.156 -20.737 1.00 39.34 85 LYS A O 1
ATOM 650 N N . VAL A 1 86 ? 32.550 -22.212 -20.229 1.00 44.59 86 VAL A N 1
ATOM 651 C CA . VAL A 1 86 ? 31.921 -21.457 -21.321 1.00 44.59 86 VAL A CA 1
ATOM 652 C C . VAL A 1 86 ? 32.624 -21.841 -22.622 1.00 44.59 86 VAL A C 1
ATOM 654 O O . VAL A 1 86 ? 33.785 -21.487 -22.822 1.00 44.59 86 VAL A O 1
ATOM 657 N N . ILE A 1 87 ? 31.948 -22.619 -23.473 1.00 41.91 87 ILE A N 1
ATOM 658 C CA . ILE A 1 87 ? 32.498 -23.089 -24.759 1.00 41.91 87 ILE A CA 1
ATOM 659 C C . ILE A 1 87 ? 31.988 -22.226 -25.927 1.00 41.91 87 ILE A C 1
ATOM 661 O O . ILE A 1 87 ? 32.770 -21.906 -26.816 1.00 41.91 87 ILE A O 1
ATOM 665 N N . ASN A 1 88 ? 30.731 -21.764 -25.883 1.00 48.03 88 ASN A N 1
ATOM 666 C CA . ASN A 1 88 ? 30.144 -20.868 -26.886 1.00 48.03 88 ASN A CA 1
ATOM 667 C C . ASN A 1 88 ? 29.891 -19.468 -26.311 1.00 48.03 88 ASN A C 1
ATOM 669 O O . ASN A 1 88 ? 29.146 -19.319 -25.348 1.00 48.03 88 ASN A O 1
ATOM 673 N N . LYS A 1 89 ? 30.429 -18.432 -26.970 1.00 52.66 89 LYS A N 1
ATOM 674 C CA . LYS A 1 89 ? 30.078 -17.015 -26.740 1.00 52.66 89 LYS A CA 1
ATOM 675 C C . LYS A 1 89 ? 28.840 -16.590 -27.546 1.00 52.66 89 LYS A C 1
ATOM 677 O O . LYS A 1 89 ? 28.787 -15.482 -28.073 1.00 52.66 89 LYS A O 1
ATOM 682 N N . GLU A 1 90 ? 27.878 -17.491 -27.718 1.00 61.94 90 GLU A N 1
ATOM 683 C CA . GLU A 1 90 ? 26.638 -17.160 -28.417 1.00 61.94 90 GLU A CA 1
ATOM 684 C C . GLU A 1 90 ? 25.782 -16.228 -27.547 1.00 61.94 90 GLU A C 1
ATOM 686 O O . GLU A 1 90 ? 25.642 -16.436 -26.338 1.00 61.94 90 GLU A O 1
ATOM 691 N N . ARG A 1 91 ? 25.216 -15.194 -28.174 1.00 71.88 91 ARG A N 1
ATOM 692 C CA . ARG A 1 91 ? 24.307 -14.233 -27.542 1.00 71.88 91 ARG A CA 1
ATOM 693 C C . ARG A 1 91 ? 22.893 -14.394 -28.084 1.00 71.88 91 ARG A C 1
ATOM 695 O O . ARG A 1 91 ? 22.701 -14.865 -29.207 1.00 71.88 91 ARG A O 1
ATOM 702 N N . ILE A 1 92 ? 21.937 -13.974 -27.273 1.00 81.69 92 ILE A N 1
ATOM 703 C CA . ILE A 1 92 ? 20.550 -13.727 -27.648 1.00 81.69 92 ILE A CA 1
ATOM 704 C C . ILE A 1 92 ? 20.281 -12.279 -27.274 1.00 81.69 92 ILE A C 1
ATOM 706 O O . ILE A 1 92 ? 20.495 -11.912 -26.122 1.00 81.69 92 ILE A O 1
ATOM 710 N N . SER A 1 93 ? 19.839 -11.456 -28.211 1.00 86.94 93 SER A N 1
ATOM 711 C CA . SER A 1 93 ? 19.354 -10.127 -27.847 1.00 86.94 93 SER A CA 1
ATOM 712 C C . SER A 1 93 ? 17.885 -10.174 -27.464 1.00 86.94 93 SER A C 1
ATOM 714 O O . SER A 1 93 ? 17.120 -10.984 -27.990 1.00 86.94 93 SER A O 1
ATOM 716 N N . LEU A 1 94 ? 17.533 -9.307 -26.524 1.00 89.56 94 LEU A N 1
ATOM 717 C CA . LEU A 1 94 ? 16.183 -9.031 -26.069 1.00 89.56 94 LEU A CA 1
ATOM 718 C C . LEU A 1 94 ? 15.882 -7.574 -26.421 1.00 89.56 94 LEU A C 1
ATOM 720 O O . LEU A 1 94 ? 16.409 -6.669 -25.780 1.00 89.56 94 LEU A O 1
ATOM 724 N N . ASP A 1 95 ? 15.071 -7.372 -27.448 1.00 90.81 95 ASP A N 1
ATOM 725 C CA . ASP A 1 95 ? 14.498 -6.075 -27.789 1.00 90.81 95 ASP A CA 1
ATOM 726 C C . ASP A 1 95 ? 13.172 -5.908 -27.027 1.00 90.81 95 ASP A C 1
ATOM 728 O O . ASP A 1 95 ? 12.369 -6.845 -26.913 1.00 90.81 95 ASP A O 1
ATOM 732 N N . VAL A 1 96 ? 13.003 -4.741 -26.408 1.00 91.00 96 VAL A N 1
ATOM 733 C CA . VAL A 1 96 ? 11.993 -4.474 -25.376 1.00 91.00 96 VAL A CA 1
ATOM 734 C C . VAL A 1 96 ? 11.223 -3.217 -25.728 1.00 91.00 96 VAL A C 1
ATOM 736 O O . VAL A 1 96 ? 11.831 -2.193 -26.013 1.00 91.00 96 VAL A O 1
ATOM 739 N N . TYR A 1 97 ? 9.895 -3.268 -25.608 1.00 92.06 97 TYR A N 1
ATOM 740 C CA . TYR A 1 97 ? 9.002 -2.129 -25.822 1.00 92.06 97 TYR A CA 1
ATOM 741 C C . TYR A 1 97 ? 8.175 -1.877 -24.558 1.00 92.06 97 TYR A C 1
ATOM 743 O O . TYR A 1 97 ? 7.536 -2.793 -24.034 1.00 92.06 97 TYR A O 1
ATOM 751 N N . VAL A 1 98 ? 8.182 -0.636 -24.064 1.00 88.75 98 VAL A N 1
ATOM 752 C CA . VAL A 1 98 ? 7.459 -0.229 -22.845 1.00 88.75 98 VAL A CA 1
ATOM 753 C C . VAL A 1 98 ? 6.714 1.082 -23.084 1.00 88.75 98 VAL A C 1
ATOM 755 O O . VAL A 1 98 ? 7.286 2.042 -23.594 1.00 88.75 98 VAL A O 1
ATOM 758 N N . GLY A 1 99 ? 5.438 1.141 -22.713 1.00 84.12 99 GLY A N 1
ATOM 759 C CA . GLY A 1 99 ? 4.647 2.371 -22.706 1.00 84.12 99 GLY A CA 1
ATOM 760 C C . GLY A 1 99 ? 4.943 3.229 -21.474 1.00 84.12 99 GLY A C 1
ATOM 761 O O . GLY A 1 99 ? 5.218 2.711 -20.392 1.00 84.12 99 GLY A O 1
ATOM 762 N N . MET A 1 100 ? 4.868 4.556 -21.601 1.00 82.81 100 MET A N 1
ATOM 763 C CA . MET A 1 100 ? 5.051 5.474 -20.461 1.00 82.81 100 MET A CA 1
ATOM 764 C C . MET A 1 100 ? 3.922 5.382 -19.417 1.00 82.81 100 MET A C 1
ATOM 766 O O . MET A 1 100 ? 4.035 5.962 -18.340 1.00 82.81 100 MET A O 1
ATOM 770 N N . ASP A 1 101 ? 2.843 4.660 -19.725 1.00 67.69 101 ASP A N 1
ATOM 771 C CA . ASP A 1 101 ? 1.790 4.227 -18.799 1.00 67.69 101 ASP A CA 1
ATOM 772 C C . ASP A 1 101 ? 2.235 3.070 -17.874 1.00 67.69 101 ASP A C 1
ATOM 774 O O . ASP A 1 101 ? 1.527 2.721 -16.930 1.00 67.69 101 ASP A O 1
ATOM 778 N N . GLY A 1 102 ? 3.417 2.489 -18.111 1.00 69.56 102 GLY A N 1
ATOM 779 C CA . GLY A 1 102 ? 3.939 1.313 -17.410 1.00 69.56 102 GLY A CA 1
ATOM 780 C C . GLY A 1 102 ? 3.610 -0.014 -18.099 1.00 69.56 102 GLY A C 1
ATOM 781 O O . GLY A 1 102 ? 3.902 -1.075 -17.549 1.00 69.56 102 GLY A O 1
ATOM 782 N N . THR A 1 103 ? 3.015 0.020 -19.294 1.00 75.75 103 THR A N 1
ATOM 783 C CA . THR A 1 103 ? 2.713 -1.179 -20.079 1.00 75.75 103 THR A CA 1
ATOM 784 C C . THR A 1 103 ? 3.979 -1.830 -20.614 1.00 75.75 103 THR A C 1
ATOM 786 O O . THR A 1 103 ? 4.722 -1.207 -21.366 1.00 75.75 103 THR A O 1
ATOM 789 N N . TRP A 1 104 ? 4.154 -3.120 -20.344 1.00 84.81 104 TRP A N 1
ATOM 790 C CA . TRP A 1 104 ? 5.089 -3.971 -21.080 1.00 84.81 104 TRP A CA 1
ATOM 791 C C . TRP A 1 104 ? 4.387 -4.588 -22.291 1.00 84.81 104 TRP A C 1
ATOM 793 O O . TRP A 1 104 ? 3.263 -5.079 -22.169 1.00 84.81 104 TRP A O 1
ATOM 803 N N . TYR A 1 105 ? 5.052 -4.554 -23.441 1.00 87.00 105 TYR A N 1
ATOM 804 C CA . TYR A 1 105 ? 4.638 -5.259 -24.655 1.00 87.00 105 TYR A CA 1
ATOM 805 C C . TYR A 1 105 ? 5.436 -6.562 -24.798 1.00 87.00 105 TYR A C 1
ATOM 807 O O . TYR A 1 105 ? 6.478 -6.733 -24.157 1.00 87.00 105 TYR A O 1
ATOM 815 N N . ASP A 1 106 ? 4.948 -7.478 -25.634 1.00 88.19 106 ASP A N 1
ATOM 816 C CA . ASP A 1 106 ? 5.579 -8.777 -25.879 1.00 88.19 106 ASP A CA 1
ATOM 817 C C . ASP A 1 106 ? 7.068 -8.621 -26.247 1.00 88.19 106 ASP A C 1
ATOM 819 O O . ASP A 1 106 ? 7.403 -7.809 -27.119 1.00 88.19 106 ASP A O 1
ATOM 823 N N . PRO A 1 107 ? 7.974 -9.408 -25.639 1.00 89.94 107 PRO A N 1
ATOM 824 C CA . PRO A 1 107 ? 9.397 -9.312 -25.921 1.00 89.94 107 PRO A CA 1
ATOM 825 C C . PRO A 1 107 ? 9.732 -9.788 -27.332 1.00 89.94 107 PRO A C 1
ATOM 827 O O . PRO A 1 107 ? 9.110 -10.707 -27.879 1.00 89.94 107 PRO A O 1
ATOM 830 N N . HIS A 1 108 ? 10.810 -9.233 -27.883 1.00 92.00 108 HIS A N 1
ATOM 831 C CA . HIS A 1 108 ? 11.409 -9.712 -29.119 1.00 92.00 108 HIS A CA 1
ATOM 832 C C . HIS A 1 108 ? 12.780 -10.335 -28.856 1.00 92.00 108 HIS A C 1
ATOM 834 O O . HIS A 1 108 ? 13.704 -9.690 -28.370 1.00 92.00 108 HIS A O 1
ATOM 840 N N . LEU A 1 109 ? 12.922 -11.617 -29.190 1.00 89.31 109 LEU A N 1
ATOM 841 C CA . LEU A 1 109 ? 14.173 -12.358 -29.064 1.00 89.31 109 LEU A CA 1
ATOM 842 C C . LEU A 1 109 ? 14.858 -12.513 -30.423 1.00 89.31 109 LEU A C 1
ATOM 844 O O . LEU A 1 109 ? 14.274 -13.037 -31.377 1.00 89.31 109 LEU A O 1
ATOM 848 N N . ILE A 1 110 ? 16.130 -12.122 -30.493 1.00 87.12 110 ILE A N 1
ATOM 849 C CA . ILE A 1 110 ? 16.940 -12.189 -31.714 1.00 87.12 110 ILE A CA 1
ATOM 850 C C . ILE A 1 110 ? 18.053 -13.223 -31.536 1.00 87.12 110 ILE A C 1
ATOM 852 O O . ILE A 1 110 ? 18.911 -13.121 -30.656 1.00 87.12 110 ILE A O 1
ATOM 856 N N . LEU A 1 111 ? 18.021 -14.259 -32.378 1.00 82.75 111 LEU A N 1
ATOM 857 C CA . LEU A 1 111 ? 18.859 -15.452 -32.261 1.00 82.75 111 LEU A CA 1
ATOM 858 C C . LEU A 1 111 ? 19.912 -15.535 -33.371 1.00 82.75 111 LEU A C 1
ATOM 860 O O . LEU A 1 111 ? 19.600 -15.339 -34.542 1.00 82.75 111 LEU A O 1
ATOM 864 N N . GLY A 1 112 ? 21.128 -15.977 -33.033 1.00 74.25 112 GLY A N 1
ATOM 865 C CA . GLY A 1 112 ? 22.182 -16.254 -34.026 1.00 74.25 112 GLY A CA 1
ATOM 866 C C . GLY A 1 112 ? 21.832 -17.368 -35.027 1.00 74.25 112 GLY A C 1
ATOM 867 O O . GLY A 1 112 ? 22.318 -17.381 -36.153 1.00 74.25 112 GLY A O 1
ATOM 868 N N . SER A 1 113 ? 20.991 -18.325 -34.613 1.00 67.88 113 SER A N 1
ATOM 869 C CA . SER A 1 113 ? 20.475 -19.421 -35.446 1.00 67.88 113 SER A CA 1
ATOM 870 C C . SER A 1 113 ? 19.290 -20.120 -34.762 1.00 67.88 113 SER A C 1
ATOM 872 O O . SER A 1 113 ? 19.305 -20.303 -33.539 1.00 67.88 113 SER A O 1
ATOM 874 N N . LYS A 1 114 ? 18.299 -20.548 -35.563 1.00 57.31 114 LYS A N 1
ATOM 875 C CA . LYS A 1 114 ? 17.094 -21.293 -35.146 1.00 57.31 114 LYS A CA 1
ATOM 876 C C . LYS A 1 114 ? 17.316 -22.803 -34.968 1.00 57.31 114 LYS A C 1
ATOM 878 O O . LYS A 1 114 ? 16.576 -23.416 -34.208 1.00 57.31 114 LYS A O 1
ATOM 883 N N . THR A 1 115 ? 18.368 -23.392 -35.544 1.00 59.41 115 THR A N 1
ATOM 884 C CA . THR A 1 115 ? 18.535 -24.862 -35.660 1.00 59.41 115 THR A CA 1
ATOM 885 C C . THR A 1 115 ? 18.654 -25.608 -34.321 1.00 59.41 115 THR A C 1
ATOM 887 O O . THR A 1 115 ? 18.406 -26.803 -34.239 1.00 59.41 115 THR A O 1
ATOM 890 N N . VAL A 1 116 ? 19.027 -24.913 -33.241 1.00 54.88 116 VAL A N 1
ATOM 891 C CA . VAL A 1 116 ? 19.119 -25.479 -31.872 1.00 54.88 116 VAL A CA 1
ATOM 892 C C . VAL A 1 116 ? 17.832 -25.229 -31.060 1.00 54.88 116 VAL A C 1
ATOM 894 O O . VAL A 1 116 ? 17.675 -25.717 -29.945 1.00 54.88 116 VAL A O 1
ATOM 897 N N . PHE A 1 117 ? 16.908 -24.446 -31.613 1.00 55.28 117 PHE A N 1
ATOM 898 C CA . PHE A 1 117 ? 15.724 -23.902 -30.952 1.00 55.28 117 PHE A CA 1
ATOM 899 C C . PHE A 1 117 ? 14.401 -24.447 -31.515 1.00 55.28 117 PHE A C 1
ATOM 901 O O . PHE A 1 117 ? 13.384 -24.311 -30.844 1.00 55.28 117 PHE A O 1
ATOM 908 N N . GLU A 1 118 ? 14.389 -25.073 -32.696 1.00 58.12 118 GLU A N 1
ATOM 909 C CA . GLU A 1 118 ? 13.174 -25.509 -33.417 1.00 58.12 118 GLU A CA 1
ATOM 910 C C . GLU A 1 118 ? 12.182 -26.333 -32.573 1.00 58.12 118 GLU A C 1
ATOM 912 O O . GLU A 1 118 ? 10.978 -26.131 -32.686 1.00 58.12 118 GLU A O 1
ATOM 917 N N . ASN A 1 119 ? 12.664 -27.184 -31.660 1.00 59.56 119 ASN A N 1
ATOM 918 C CA . ASN A 1 119 ? 11.805 -27.988 -30.775 1.00 59.56 119 ASN A CA 1
ATOM 919 C C . ASN A 1 119 ? 11.367 -27.267 -29.481 1.00 59.56 119 ASN A C 1
ATOM 921 O O . ASN A 1 119 ? 10.504 -27.770 -28.767 1.00 59.56 119 ASN A O 1
ATOM 925 N N . GLN A 1 120 ? 11.983 -26.130 -29.143 1.00 62.81 120 GLN A N 1
ATOM 926 C CA . GLN A 1 120 ? 11.786 -25.403 -27.876 1.00 62.81 120 GLN A CA 1
ATOM 927 C C . GLN A 1 120 ? 11.070 -24.060 -28.074 1.00 62.81 120 GLN A C 1
ATOM 929 O O . GLN A 1 120 ? 10.306 -23.644 -27.207 1.00 62.81 120 GLN A O 1
ATOM 934 N N . ILE A 1 121 ? 11.236 -23.423 -29.240 1.00 63.38 121 ILE A N 1
ATOM 935 C CA . ILE A 1 121 ? 10.453 -22.255 -29.671 1.00 63.38 121 ILE A CA 1
ATOM 936 C C . ILE A 1 121 ? 8.944 -22.515 -29.535 1.00 63.38 121 ILE A C 1
ATOM 938 O O . ILE A 1 121 ? 8.290 -21.708 -28.884 1.00 63.38 121 ILE A O 1
ATOM 942 N N . PRO A 1 122 ? 8.379 -23.642 -30.020 1.00 59.44 122 PRO A N 1
ATOM 943 C CA . PRO A 1 122 ? 6.949 -23.904 -29.884 1.00 59.44 122 PRO A CA 1
ATOM 944 C C . PRO A 1 122 ? 6.490 -24.155 -28.445 1.00 59.44 122 PRO A C 1
ATOM 946 O O . PRO A 1 122 ? 5.291 -24.149 -28.210 1.00 59.44 122 PRO A O 1
ATOM 949 N N . ALA A 1 123 ? 7.393 -24.435 -27.497 1.00 61.56 123 ALA A N 1
ATOM 950 C CA . ALA A 1 123 ? 7.046 -24.495 -26.076 1.00 61.56 123 ALA A CA 1
ATOM 951 C C . ALA A 1 123 ? 7.001 -23.084 -25.488 1.00 61.56 123 ALA A C 1
ATOM 953 O O . ALA A 1 123 ? 5.954 -22.654 -25.024 1.00 61.56 123 ALA A O 1
ATOM 954 N N . MET A 1 124 ? 8.081 -22.319 -25.655 1.00 66.81 124 MET A N 1
ATOM 955 C CA . MET A 1 124 ? 8.153 -20.935 -25.189 1.00 66.81 124 MET A CA 1
ATOM 956 C C . MET A 1 124 ? 7.027 -20.061 -25.775 1.00 66.81 124 MET A C 1
ATOM 958 O O . MET A 1 124 ? 6.421 -19.298 -25.042 1.00 66.81 124 MET A O 1
ATOM 962 N N . GLN A 1 125 ? 6.676 -20.238 -27.056 1.00 63.16 125 GLN A N 1
ATOM 963 C CA . GLN A 1 125 ? 5.562 -19.542 -27.722 1.00 63.16 125 GLN A CA 1
ATOM 964 C C . GLN A 1 125 ? 4.157 -20.084 -27.388 1.00 63.16 125 GLN A C 1
ATOM 966 O O . GLN A 1 125 ? 3.168 -19.508 -27.830 1.00 63.16 125 GLN A O 1
ATOM 971 N N . ARG A 1 126 ? 4.038 -21.202 -26.656 1.00 60.84 126 ARG A N 1
ATOM 972 C CA . ARG A 1 126 ? 2.767 -21.613 -26.025 1.00 60.84 126 ARG A CA 1
ATOM 973 C C . ARG A 1 126 ? 2.609 -21.000 -24.639 1.00 60.84 126 ARG A C 1
ATOM 975 O O . ARG A 1 126 ? 1.485 -20.730 -24.232 1.00 60.84 126 ARG A O 1
ATOM 982 N N . ASP A 1 127 ? 3.725 -20.823 -23.937 1.00 58.53 127 ASP A N 1
ATOM 983 C CA . ASP A 1 127 ? 3.748 -20.386 -22.542 1.00 58.53 127 ASP A CA 1
ATOM 984 C C . ASP A 1 127 ? 3.796 -18.847 -22.412 1.00 58.53 127 ASP A C 1
ATOM 986 O O . ASP A 1 127 ? 3.412 -18.307 -21.377 1.00 58.53 127 ASP A O 1
ATOM 990 N N . MET A 1 128 ? 4.228 -18.130 -23.460 1.00 71.44 128 MET A N 1
ATOM 991 C CA . MET A 1 128 ? 4.152 -16.668 -23.571 1.00 71.44 128 MET A CA 1
ATOM 992 C C . MET A 1 128 ? 4.061 -16.193 -25.031 1.00 71.44 128 MET A C 1
ATOM 994 O O . MET A 1 128 ? 4.653 -16.797 -25.928 1.00 71.44 128 MET A O 1
ATOM 998 N N . ASP A 1 129 ? 3.400 -15.058 -25.265 1.00 80.00 129 ASP A N 1
ATOM 999 C CA . ASP A 1 129 ? 3.481 -14.346 -26.542 1.00 80.00 129 ASP A CA 1
ATOM 1000 C C . ASP A 1 129 ? 4.870 -13.686 -26.669 1.00 80.00 129 ASP A C 1
ATOM 1002 O O . ASP A 1 129 ? 5.238 -12.785 -25.919 1.00 80.00 129 ASP A O 1
ATOM 1006 N N . VAL A 1 130 ? 5.695 -14.203 -27.586 1.00 85.69 130 VAL A N 1
ATOM 1007 C CA . VAL A 1 130 ? 7.078 -13.749 -27.814 1.00 85.69 130 VAL A CA 1
ATOM 1008 C C . VAL A 1 130 ? 7.431 -13.807 -29.298 1.00 85.69 130 VAL A C 1
ATOM 1010 O O . VAL A 1 130 ? 7.298 -14.849 -29.959 1.00 85.69 130 VAL A O 1
ATOM 1013 N N . LEU A 1 131 ? 7.925 -12.689 -29.835 1.00 89.62 131 LEU A N 1
ATOM 1014 C CA . LEU A 1 131 ? 8.437 -12.629 -31.201 1.00 89.62 131 LEU A CA 1
ATOM 1015 C C . LEU A 1 131 ? 9.850 -13.223 -31.243 1.00 89.62 131 LEU A C 1
ATOM 1017 O O . LEU A 1 131 ? 10.689 -12.902 -30.404 1.00 89.62 131 LEU A O 1
ATOM 1021 N N . ILE A 1 132 ? 10.144 -14.073 -32.234 1.00 86.62 132 ILE A N 1
ATOM 1022 C CA . ILE A 1 132 ? 11.454 -14.735 -32.350 1.00 86.62 132 ILE A CA 1
ATOM 1023 C C . ILE A 1 132 ? 12.022 -14.620 -33.766 1.00 86.62 132 ILE A C 1
ATOM 1025 O O . ILE A 1 132 ? 11.656 -15.362 -34.693 1.00 86.62 132 ILE A O 1
ATOM 1029 N N . SER A 1 133 ? 13.006 -13.737 -33.908 1.00 87.56 133 SER A N 1
ATOM 1030 C CA . SER A 1 133 ? 13.746 -13.529 -35.151 1.00 87.56 133 SER A CA 1
ATOM 1031 C C . SER A 1 133 ? 15.112 -14.211 -35.133 1.00 87.56 133 SER A C 1
ATOM 1033 O O . SER A 1 133 ? 15.639 -14.617 -34.097 1.00 87.56 133 SER A O 1
ATOM 1035 N N . THR A 1 134 ? 15.698 -14.352 -36.317 1.00 81.88 134 THR A N 1
ATOM 1036 C CA . THR A 1 134 ? 17.063 -14.853 -36.495 1.00 81.88 134 THR A CA 1
ATOM 1037 C C . THR A 1 134 ? 17.877 -13.874 -37.302 1.00 81.88 134 THR A C 1
ATOM 1039 O O . THR A 1 134 ? 17.439 -13.479 -38.378 1.00 81.88 134 THR A O 1
ATOM 1042 N N . GLN A 1 135 ? 19.071 -13.564 -36.814 1.00 81.06 135 GLN A N 1
ATOM 1043 C CA . GLN A 1 135 ? 20.056 -12.770 -37.528 1.00 81.06 135 GLN A CA 1
ATOM 1044 C C . GLN A 1 135 ? 21.455 -13.298 -37.210 1.00 81.06 135 GLN A C 1
ATOM 1046 O O . GLN A 1 135 ? 21.733 -13.645 -36.066 1.00 81.06 135 GLN A O 1
ATOM 1051 N N . ALA A 1 136 ? 22.357 -13.349 -38.193 1.00 75.44 136 ALA A N 1
ATOM 1052 C CA . ALA A 1 136 ? 23.652 -14.030 -38.051 1.00 75.44 136 ALA A CA 1
ATOM 1053 C C . ALA A 1 136 ? 24.541 -13.464 -36.922 1.00 75.44 136 ALA A C 1
ATOM 1055 O O . ALA A 1 136 ? 25.300 -14.200 -36.292 1.00 75.44 136 ALA A O 1
ATOM 1056 N N . ASN A 1 137 ? 24.437 -12.161 -36.643 1.00 72.81 137 ASN A N 1
ATOM 1057 C CA . ASN A 1 137 ? 25.129 -11.506 -35.532 1.00 72.81 137 ASN A CA 1
ATOM 1058 C C . ASN A 1 137 ? 24.288 -11.453 -34.237 1.00 72.81 137 ASN A C 1
ATOM 1060 O O . ASN A 1 137 ? 24.799 -10.962 -33.234 1.00 72.81 137 ASN A O 1
ATOM 1064 N N . ALA A 1 138 ? 23.044 -11.939 -34.239 1.00 75.56 138 ALA A N 1
ATOM 1065 C CA . ALA A 1 138 ? 22.085 -11.862 -33.135 1.00 75.56 138 ALA A CA 1
ATOM 1066 C C . ALA A 1 138 ? 21.833 -10.444 -32.571 1.00 75.56 138 ALA A C 1
ATOM 1068 O O . ALA A 1 138 ? 21.443 -10.337 -31.417 1.00 75.56 138 ALA A O 1
ATOM 1069 N N . PHE A 1 139 ? 22.079 -9.391 -33.359 1.00 79.31 139 PHE A N 1
ATOM 1070 C CA . PHE A 1 139 ? 21.646 -8.016 -33.081 1.00 79.31 139 PHE A CA 1
ATOM 1071 C C . PHE A 1 139 ? 20.443 -7.653 -33.956 1.00 79.31 139 PHE A C 1
ATOM 1073 O O . PHE A 1 139 ? 20.201 -8.316 -34.972 1.00 79.31 139 PHE A O 1
ATOM 1080 N N . GLN A 1 140 ? 19.737 -6.577 -33.608 1.00 82.94 140 GLN A N 1
ATOM 1081 C CA . GLN A 1 140 ? 18.720 -6.004 -34.479 1.00 82.94 140 GLN A CA 1
ATOM 1082 C C . GLN A 1 140 ? 19.303 -5.518 -35.819 1.00 82.94 140 GLN A C 1
ATOM 1084 O O . GLN A 1 140 ? 20.435 -5.043 -35.935 1.00 82.94 140 GLN A O 1
ATOM 1089 N N . ASP A 1 141 ? 18.496 -5.687 -36.860 1.00 85.44 141 ASP A N 1
ATOM 1090 C CA . ASP A 1 141 ? 18.678 -5.169 -38.209 1.00 85.44 141 ASP A CA 1
ATOM 1091 C C . ASP A 1 141 ? 17.327 -4.665 -38.741 1.00 85.44 141 ASP A C 1
ATOM 1093 O O . ASP A 1 141 ? 16.284 -4.852 -38.119 1.00 85.44 141 ASP A O 1
ATOM 1097 N N . ASN A 1 142 ? 17.326 -4.084 -39.935 1.00 83.19 142 ASN A N 1
ATOM 1098 C CA . ASN A 1 142 ? 16.138 -3.505 -40.563 1.00 83.19 142 ASN A CA 1
ATOM 1099 C C . ASN A 1 142 ? 14.969 -4.512 -40.697 1.00 83.19 142 ASN A C 1
ATOM 1101 O O . ASN A 1 142 ? 13.806 -4.125 -40.625 1.00 83.19 142 ASN A O 1
ATOM 1105 N N . SER A 1 143 ? 15.258 -5.802 -40.923 1.00 86.38 143 SER A N 1
ATOM 1106 C CA . SER A 1 143 ? 14.234 -6.836 -41.151 1.00 86.38 143 SER A CA 1
ATOM 1107 C C . SER A 1 143 ? 13.606 -7.335 -39.848 1.00 86.38 143 SER A C 1
ATOM 1109 O O . SER A 1 143 ? 12.388 -7.500 -39.740 1.00 86.38 143 SER A O 1
ATOM 1111 N N . THR A 1 144 ? 14.446 -7.535 -38.838 1.00 89.25 144 THR A N 1
ATOM 1112 C CA . THR A 1 144 ? 14.054 -7.937 -37.493 1.00 89.25 144 THR A CA 1
ATOM 1113 C C . THR A 1 144 ? 13.349 -6.797 -36.760 1.00 89.25 144 THR A C 1
ATOM 1115 O O . THR A 1 144 ? 12.337 -7.066 -36.121 1.00 89.25 144 THR A O 1
ATOM 1118 N N . LEU A 1 145 ? 13.781 -5.544 -36.949 1.00 90.38 145 LEU A N 1
ATOM 1119 C CA . LEU A 1 145 ? 13.076 -4.347 -36.485 1.00 90.38 145 LEU A CA 1
ATOM 1120 C C . LEU A 1 145 ? 11.693 -4.200 -37.126 1.00 90.38 145 LEU A C 1
ATOM 1122 O O . LEU A 1 145 ? 10.709 -4.054 -36.411 1.00 90.38 145 LEU A O 1
ATOM 1126 N N . LEU A 1 146 ? 11.579 -4.288 -38.456 1.00 91.38 146 LEU A N 1
ATOM 1127 C CA . LEU A 1 146 ? 10.269 -4.207 -39.116 1.00 91.38 146 LEU A CA 1
ATOM 1128 C C . LEU A 1 146 ? 9.301 -5.277 -38.578 1.00 91.38 146 LEU A C 1
ATOM 1130 O O . LEU A 1 146 ? 8.130 -4.990 -38.346 1.00 91.38 146 LEU A O 1
ATOM 1134 N N . SER A 1 147 ? 9.808 -6.483 -38.300 1.00 92.50 147 SER A N 1
ATOM 1135 C CA . SER A 1 147 ? 9.027 -7.552 -37.662 1.00 92.50 147 SER A CA 1
ATOM 1136 C C . SER A 1 147 ? 8.582 -7.182 -36.237 1.00 92.50 147 SER A C 1
ATOM 1138 O O . SER A 1 147 ? 7.456 -7.486 -35.850 1.00 92.50 147 SER A O 1
ATOM 1140 N N . ALA A 1 148 ? 9.450 -6.526 -35.458 1.00 92.81 148 ALA A N 1
ATOM 1141 C CA . ALA A 1 148 ? 9.150 -6.064 -34.104 1.00 92.81 148 ALA A CA 1
ATOM 1142 C C . ALA A 1 148 ? 8.097 -4.947 -34.095 1.00 92.81 148 ALA A C 1
ATOM 1144 O O . ALA A 1 148 ? 7.134 -5.034 -33.340 1.00 92.81 148 ALA A O 1
ATOM 1145 N N . LEU A 1 149 ? 8.206 -3.962 -34.993 1.00 93.94 149 LEU A N 1
ATOM 1146 C CA . LEU A 1 149 ? 7.218 -2.887 -35.136 1.00 93.94 149 LEU A CA 1
ATOM 1147 C C . LEU A 1 149 ? 5.855 -3.404 -35.614 1.00 93.94 149 LEU A C 1
ATOM 1149 O O . LEU A 1 149 ? 4.829 -2.960 -35.108 1.00 93.94 149 LEU A O 1
ATOM 1153 N N . GLN A 1 150 ? 5.825 -4.388 -36.518 1.00 95.00 150 GLN A N 1
ATOM 1154 C CA . GLN A 1 150 ? 4.588 -5.075 -36.919 1.00 95.00 150 GLN A CA 1
ATOM 1155 C C . GLN A 1 150 ? 3.935 -5.830 -35.751 1.00 95.00 150 GLN A C 1
ATOM 1157 O O . GLN A 1 150 ? 2.711 -5.830 -35.607 1.00 95.00 150 GLN A O 1
ATOM 1162 N N . HIS A 1 151 ? 4.740 -6.461 -34.891 1.00 93.56 151 HIS A N 1
ATOM 1163 C CA . HIS A 1 151 ? 4.249 -7.164 -33.703 1.00 93.56 151 HIS A CA 1
ATOM 1164 C C . HIS A 1 151 ? 3.794 -6.202 -32.593 1.00 93.56 151 HIS A C 1
ATOM 1166 O O . HIS A 1 151 ? 2.791 -6.462 -31.927 1.00 93.56 151 HIS A O 1
ATOM 1172 N N . LEU A 1 152 ? 4.477 -5.067 -32.429 1.00 94.25 152 LEU A N 1
ATOM 1173 C CA . LEU A 1 152 ? 4.071 -3.969 -31.550 1.00 94.25 152 LEU A CA 1
ATOM 1174 C C . LEU A 1 152 ? 2.749 -3.349 -32.017 1.00 94.25 152 LEU A C 1
ATOM 1176 O O . LEU A 1 152 ? 1.834 -3.192 -31.213 1.00 94.25 152 LEU A O 1
ATOM 1180 N N . ASP A 1 153 ? 2.618 -3.020 -33.304 1.00 94.75 153 ASP A N 1
ATOM 1181 C CA . ASP A 1 153 ? 1.415 -2.372 -33.832 1.00 94.75 153 ASP A CA 1
ATOM 1182 C C . ASP A 1 153 ? 0.161 -3.238 -33.662 1.00 94.75 153 ASP A C 1
ATOM 1184 O O . ASP A 1 153 ? -0.882 -2.758 -33.211 1.00 94.75 153 ASP A O 1
ATOM 1188 N N . LYS A 1 154 ? 0.289 -4.549 -33.895 1.00 90.50 154 LYS A N 1
ATOM 1189 C CA . LYS A 1 154 ? -0.766 -5.522 -33.594 1.00 90.50 154 LYS A CA 1
ATOM 1190 C C . LYS A 1 154 ? -1.236 -5.417 -32.136 1.00 90.50 154 LYS A C 1
ATOM 1192 O O . LYS A 1 154 ? -2.444 -5.407 -31.895 1.00 90.50 154 LYS A O 1
ATOM 1197 N N . GLN A 1 155 ? -0.315 -5.306 -31.176 1.00 90.44 155 GLN A N 1
ATOM 1198 C CA . GLN A 1 155 ? -0.648 -5.150 -29.755 1.00 90.44 155 GLN A CA 1
ATOM 1199 C C . GLN A 1 155 ? -1.262 -3.774 -29.449 1.00 90.44 155 GLN A C 1
ATOM 1201 O O . GLN A 1 155 ? -2.262 -3.703 -28.735 1.00 90.44 155 GLN A O 1
ATOM 1206 N N . LEU A 1 156 ? -0.725 -2.684 -30.015 1.00 88.44 156 LEU A N 1
ATOM 1207 C CA . LEU A 1 156 ? -1.299 -1.333 -29.900 1.00 88.44 156 LEU A CA 1
ATOM 1208 C C . LEU A 1 156 ? -2.755 -1.309 -30.397 1.00 88.44 156 LEU A C 1
ATOM 1210 O O . LEU A 1 156 ? -3.639 -0.792 -29.711 1.00 88.44 156 LEU A O 1
ATOM 1214 N N . THR A 1 157 ? -3.015 -1.944 -31.542 1.00 87.56 157 THR A N 1
ATOM 1215 C CA . THR A 1 157 ? -4.344 -2.092 -32.148 1.00 87.56 157 THR A CA 1
ATOM 1216 C C . THR A 1 157 ? -5.278 -2.944 -31.284 1.00 87.56 157 THR A C 1
ATOM 1218 O O . THR A 1 157 ? -6.406 -2.531 -31.010 1.00 87.56 157 THR A O 1
ATOM 1221 N N . GLN A 1 158 ? -4.820 -4.097 -30.778 1.00 80.50 158 GLN A N 1
ATOM 1222 C CA . GLN A 1 158 ? -5.592 -4.939 -29.848 1.00 80.50 158 GLN A CA 1
ATOM 1223 C C . GLN A 1 158 ? -5.984 -4.181 -28.570 1.00 80.50 158 GLN A C 1
ATOM 1225 O O . GLN A 1 158 ? -7.116 -4.300 -28.097 1.00 80.50 158 GLN A O 1
ATOM 1230 N N . ARG A 1 159 ? -5.067 -3.361 -28.047 1.00 79.94 159 ARG A N 1
ATOM 1231 C CA . ARG A 1 159 ? -5.260 -2.505 -26.869 1.00 79.94 159 ARG A CA 1
ATOM 1232 C C . ARG A 1 159 ? -6.034 -1.215 -27.156 1.00 79.94 159 ARG A C 1
ATOM 1234 O O . ARG A 1 159 ? -6.347 -0.488 -26.218 1.00 79.94 159 ARG A O 1
ATOM 1241 N N . ARG A 1 160 ? -6.373 -0.939 -28.423 1.00 85.50 160 ARG A N 1
ATOM 1242 C CA . ARG A 1 160 ? -7.066 0.279 -28.883 1.00 85.50 160 ARG A CA 1
ATOM 1243 C C . ARG A 1 160 ? -6.318 1.572 -28.525 1.00 85.50 160 ARG A C 1
ATOM 1245 O O . ARG A 1 160 ? -6.950 2.597 -28.265 1.00 85.50 160 ARG A O 1
ATOM 1252 N N . VAL A 1 161 ? -4.982 1.532 -28.512 1.00 82.81 161 VAL A N 1
ATOM 1253 C CA . VAL A 1 161 ? -4.154 2.726 -28.288 1.00 82.81 161 VAL A CA 1
ATOM 1254 C C . VAL A 1 161 ? -4.404 3.718 -29.421 1.00 82.81 161 VAL A C 1
ATOM 1256 O O . VAL A 1 161 ? -4.305 3.381 -30.601 1.00 82.81 161 VAL A O 1
ATOM 1259 N N . LYS A 1 162 ? -4.752 4.954 -29.062 1.00 88.75 162 LYS A N 1
ATOM 1260 C CA . LYS A 1 162 ? -5.095 5.996 -30.029 1.00 88.75 162 LYS A CA 1
ATOM 1261 C C . LYS A 1 162 ? -3.854 6.447 -30.811 1.00 88.75 162 LYS A C 1
ATOM 1263 O O . LYS A 1 162 ? -2.836 6.805 -30.228 1.00 88.75 162 LYS A O 1
ATOM 1268 N N . LYS A 1 163 ? -3.964 6.503 -32.135 1.00 92.38 163 LYS A N 1
ATOM 1269 C CA . LYS A 1 163 ? -2.932 7.046 -33.027 1.00 92.38 163 LYS A CA 1
ATOM 1270 C C . LYS A 1 163 ? -3.028 8.585 -33.157 1.00 92.38 163 LYS A C 1
ATOM 1272 O O . LYS A 1 163 ? -4.087 9.147 -32.848 1.00 92.38 163 LYS A O 1
ATOM 1277 N N . PRO A 1 164 ? -1.944 9.289 -33.543 1.00 96.38 164 PRO A N 1
ATOM 1278 C CA . PRO A 1 164 ? -0.566 8.798 -33.675 1.00 96.38 164 PRO A CA 1
ATOM 1279 C C . PRO A 1 164 ? 0.066 8.418 -32.329 1.00 96.38 164 PRO A C 1
ATOM 1281 O O . PRO A 1 164 ? -0.358 8.907 -31.279 1.00 96.38 164 PRO A O 1
ATOM 1284 N N . VAL A 1 165 ? 1.082 7.559 -32.366 1.00 95.81 165 VAL A N 1
ATOM 1285 C CA . VAL A 1 165 ? 1.867 7.103 -31.204 1.00 95.81 165 VAL A CA 1
ATOM 1286 C C . VAL A 1 165 ? 3.311 7.568 -31.368 1.00 95.81 165 VAL A C 1
ATOM 1288 O O . VAL A 1 165 ? 3.901 7.384 -32.427 1.00 95.81 165 VAL A O 1
ATOM 1291 N N . LEU A 1 166 ? 3.890 8.166 -30.329 1.00 97.19 166 LEU A N 1
ATOM 1292 C CA . LEU A 1 166 ? 5.290 8.583 -30.310 1.00 97.19 166 LEU A CA 1
ATOM 1293 C C . LEU A 1 166 ? 6.179 7.408 -29.887 1.00 97.19 166 LEU A C 1
ATOM 1295 O O . LEU A 1 166 ? 5.974 6.826 -28.822 1.00 97.19 166 LEU A O 1
ATOM 1299 N N . TRP A 1 167 ? 7.188 7.092 -30.692 1.00 94.81 167 TRP A N 1
ATOM 1300 C CA . TRP A 1 167 ? 8.128 6.004 -30.452 1.00 94.81 167 TRP A CA 1
ATOM 1301 C C . TRP A 1 167 ? 9.533 6.555 -30.180 1.00 94.81 167 TRP A C 1
ATOM 1303 O O . TRP A 1 167 ? 10.228 7.018 -31.080 1.00 94.81 167 TRP A O 1
ATOM 1313 N N . LEU A 1 168 ? 9.936 6.528 -28.910 1.00 92.00 168 LEU A N 1
ATOM 1314 C CA . LEU A 1 168 ? 11.255 6.932 -28.434 1.00 92.00 168 LEU A CA 1
ATOM 1315 C C . LEU A 1 168 ? 12.256 5.790 -28.648 1.00 92.00 168 LEU A C 1
ATOM 1317 O O . LEU A 1 168 ? 12.042 4.681 -28.149 1.00 92.00 168 LEU A O 1
ATOM 1321 N N . THR A 1 169 ? 13.347 6.063 -29.359 1.00 87.62 169 THR A N 1
ATOM 1322 C CA . THR A 1 169 ? 14.321 5.029 -29.728 1.00 87.62 169 THR A CA 1
ATOM 1323 C C . THR A 1 169 ? 15.739 5.571 -29.895 1.00 87.62 169 THR A C 1
ATOM 1325 O O . THR A 1 169 ? 15.969 6.782 -29.955 1.00 87.62 169 THR A O 1
ATOM 1328 N N . ASP A 1 170 ? 16.714 4.670 -29.939 1.00 81.06 170 ASP A N 1
ATOM 1329 C CA . ASP A 1 170 ? 18.118 4.988 -30.162 1.00 81.06 170 ASP A CA 1
ATOM 1330 C C . ASP A 1 170 ? 18.435 5.271 -31.643 1.00 81.06 170 ASP A C 1
ATOM 1332 O O . ASP A 1 170 ? 17.686 4.929 -32.555 1.00 81.06 170 ASP A O 1
ATOM 1336 N N . GLY A 1 171 ? 19.587 5.895 -31.896 1.00 74.31 171 GLY A N 1
ATOM 1337 C CA . GLY A 1 171 ? 20.052 6.229 -33.246 1.00 74.31 171 GLY A CA 1
ATOM 1338 C C . GLY A 1 171 ? 20.726 5.076 -33.996 1.00 74.31 171 GLY A C 1
ATOM 1339 O O . GLY A 1 171 ? 21.682 5.329 -34.735 1.00 74.31 171 GLY A O 1
ATOM 1340 N N . GLN A 1 172 ? 20.309 3.821 -33.790 1.00 75.12 172 GLN A N 1
ATOM 1341 C CA . GLN A 1 172 ? 20.890 2.672 -34.492 1.00 75.12 172 GLN A CA 1
ATOM 1342 C C . GLN A 1 172 ? 20.690 2.803 -36.011 1.00 75.12 172 GLN A C 1
ATOM 1344 O O . GLN A 1 172 ? 19.645 3.235 -36.494 1.00 75.12 172 GLN A O 1
ATOM 1349 N N . SER A 1 173 ? 21.657 2.340 -36.807 1.00 74.06 173 SER A N 1
ATOM 1350 C CA . SER A 1 173 ? 21.545 2.362 -38.274 1.00 74.06 173 SER A CA 1
ATOM 1351 C C . SER A 1 173 ? 20.361 1.557 -38.830 1.00 74.06 173 SER A C 1
ATOM 1353 O O . SER A 1 173 ? 19.977 1.780 -39.977 1.00 74.06 173 SER A O 1
ATOM 1355 N N . ALA A 1 174 ? 19.773 0.654 -38.035 1.00 73.38 174 ALA A N 1
ATOM 1356 C CA . ALA A 1 174 ? 18.591 -0.120 -38.405 1.00 73.38 174 ALA A CA 1
ATOM 1357 C C . ALA A 1 174 ? 17.323 0.736 -38.576 1.00 73.38 174 ALA A C 1
ATOM 1359 O O . ALA A 1 174 ? 16.451 0.358 -39.359 1.00 73.38 174 ALA A O 1
ATOM 1360 N N . ARG A 1 175 ? 17.229 1.887 -37.887 1.00 73.88 175 ARG A N 1
ATOM 1361 C CA . ARG A 1 175 ? 16.068 2.790 -37.963 1.00 73.88 175 ARG A CA 1
ATOM 1362 C C . ARG A 1 175 ? 15.969 3.500 -39.321 1.00 73.88 175 ARG A C 1
ATOM 1364 O O . ARG A 1 175 ? 14.906 3.585 -39.921 1.00 73.88 175 ARG A O 1
ATOM 1371 N N . PHE A 1 176 ? 17.108 3.932 -39.866 1.00 72.81 176 PHE A N 1
ATOM 1372 C CA . PHE A 1 176 ? 17.187 4.829 -41.029 1.00 72.81 176 PHE A CA 1
ATOM 1373 C C . PHE A 1 176 ? 17.114 4.129 -42.403 1.00 72.81 176 PHE A C 1
ATOM 1375 O O . PHE A 1 176 ? 17.685 4.610 -43.384 1.00 72.81 176 PHE A O 1
ATOM 1382 N N . ASN A 1 177 ? 16.447 2.976 -42.502 1.00 74.06 177 ASN A N 1
ATOM 1383 C CA . ASN A 1 177 ? 16.243 2.268 -43.768 1.00 74.06 177 ASN A CA 1
ATOM 1384 C C . ASN A 1 177 ? 14.792 2.397 -44.229 1.00 74.06 177 ASN A C 1
ATOM 1386 O O . ASN A 1 177 ? 13.919 1.989 -43.477 1.00 74.06 177 ASN A O 1
ATOM 1390 N N . LEU A 1 178 ? 14.568 2.867 -45.466 1.00 74.94 178 LEU A N 1
ATOM 1391 C CA . LEU A 1 178 ? 13.261 3.199 -46.075 1.00 74.94 178 LEU A CA 1
ATOM 1392 C C . LEU A 1 178 ? 12.053 2.405 -45.540 1.00 74.94 178 LEU A C 1
ATOM 1394 O O . LEU A 1 178 ? 11.104 3.009 -45.063 1.00 74.94 178 LEU A O 1
ATOM 1398 N N . LYS A 1 179 ? 12.130 1.068 -45.496 1.00 83.56 179 LYS A N 1
ATOM 1399 C CA . LYS A 1 179 ? 11.018 0.206 -45.051 1.00 83.56 179 LYS A CA 1
ATOM 1400 C C . LYS A 1 179 ? 10.522 0.445 -43.619 1.00 83.56 179 LYS A C 1
ATOM 1402 O O . LYS A 1 179 ? 9.399 0.057 -43.312 1.00 83.56 179 LYS A O 1
ATOM 1407 N N . VAL A 1 180 ? 11.364 0.974 -42.731 1.00 84.81 180 VAL A N 1
ATOM 1408 C CA . VAL A 1 180 ? 11.007 1.246 -41.332 1.00 84.81 180 VAL A CA 1
ATOM 1409 C C . VAL A 1 180 ? 10.234 2.568 -41.226 1.00 84.81 180 VAL A C 1
ATOM 1411 O O . VAL A 1 180 ? 9.116 2.509 -40.720 1.00 84.81 180 VAL A O 1
ATOM 1414 N N . PRO A 1 181 ? 10.713 3.710 -41.770 1.00 83.44 181 PRO A N 1
ATOM 1415 C CA . PRO A 1 181 ? 9.902 4.916 -41.916 1.00 83.44 181 PRO A CA 1
ATOM 1416 C C . PRO A 1 181 ? 8.622 4.713 -42.733 1.00 83.44 181 PRO A C 1
ATOM 1418 O O . PRO A 1 181 ? 7.588 5.196 -42.293 1.00 83.44 181 PRO A O 1
ATOM 1421 N N . ASP A 1 182 ? 8.655 3.957 -43.841 1.00 88.25 182 ASP A N 1
ATOM 1422 C CA . ASP A 1 182 ? 7.458 3.663 -44.651 1.00 88.25 182 ASP A CA 1
ATOM 1423 C C . ASP A 1 182 ? 6.363 3.009 -43.777 1.00 88.25 182 ASP A C 1
ATOM 1425 O O . ASP A 1 182 ? 5.238 3.498 -43.693 1.00 88.25 182 ASP A O 1
ATOM 1429 N N . PHE A 1 183 ? 6.712 1.942 -43.041 1.00 92.50 183 PHE A N 1
ATOM 1430 C CA . PHE A 1 183 ? 5.787 1.275 -42.116 1.00 92.50 183 PHE A CA 1
ATOM 1431 C C . PHE A 1 183 ? 5.355 2.187 -40.958 1.00 92.50 183 PHE A C 1
ATOM 1433 O O . PHE A 1 183 ? 4.205 2.135 -40.519 1.00 92.50 183 PHE A O 1
ATOM 1440 N N . ALA A 1 184 ? 6.270 3.004 -40.437 1.00 90.50 184 ALA A N 1
ATOM 1441 C CA . ALA A 1 184 ? 5.988 3.904 -39.331 1.00 90.50 184 ALA A CA 1
ATOM 1442 C C . ALA A 1 184 ? 4.991 5.006 -39.740 1.00 90.50 184 ALA A C 1
ATOM 1444 O O . ALA A 1 184 ? 4.043 5.265 -39.001 1.00 90.50 184 ALA A O 1
ATOM 1445 N N . GLU A 1 185 ? 5.133 5.579 -40.938 1.00 90.56 185 GLU A N 1
ATOM 1446 C CA . GLU A 1 185 ? 4.189 6.539 -41.518 1.00 90.56 185 GLU A CA 1
ATOM 1447 C C . GLU A 1 185 ? 2.819 5.891 -41.784 1.00 90.56 185 GLU A C 1
ATOM 1449 O O . GLU A 1 185 ? 1.805 6.405 -41.309 1.00 90.56 185 GLU A O 1
ATOM 1454 N N . GLU A 1 186 ? 2.785 4.721 -42.437 1.00 94.31 186 GLU A N 1
ATOM 1455 C CA . GLU A 1 186 ? 1.549 3.965 -42.719 1.00 94.31 186 GLU A CA 1
ATOM 1456 C C . GLU A 1 186 ? 0.728 3.631 -41.460 1.00 94.31 186 GLU A C 1
ATOM 1458 O O . GLU A 1 186 ? -0.497 3.523 -41.532 1.00 94.31 186 GLU A O 1
ATOM 1463 N N . ASN A 1 187 ? 1.388 3.469 -40.307 1.00 94.31 187 ASN A N 1
ATOM 1464 C CA . ASN A 1 187 ? 0.768 3.053 -39.046 1.00 94.31 187 ASN A CA 1
ATOM 1465 C C . ASN A 1 187 ? 0.792 4.162 -37.977 1.00 94.31 187 ASN A C 1
ATOM 1467 O O . ASN A 1 187 ? 0.613 3.879 -36.790 1.00 94.31 187 ASN A O 1
ATOM 1471 N N . GLU A 1 188 ? 1.012 5.423 -38.367 1.00 95.94 188 GLU A N 1
ATOM 1472 C CA . GLU A 1 188 ? 1.034 6.596 -37.478 1.00 95.94 188 GLU A CA 1
ATOM 1473 C C . GLU A 1 188 ? 1.952 6.432 -36.236 1.00 95.94 188 GLU A C 1
ATOM 1475 O O . GLU A 1 188 ? 1.629 6.862 -35.120 1.00 95.94 188 GLU A O 1
ATOM 1480 N N . LEU A 1 189 ? 3.101 5.776 -36.416 1.00 94.56 189 LEU A N 1
ATOM 1481 C CA . LEU A 1 189 ? 4.190 5.671 -35.445 1.00 94.56 189 LEU A CA 1
ATOM 1482 C C . LEU A 1 189 ? 5.207 6.784 -35.721 1.00 94.56 189 LEU A C 1
ATOM 1484 O O . LEU A 1 189 ? 5.925 6.764 -36.715 1.00 94.56 189 LEU A O 1
ATOM 1488 N N . VAL A 1 190 ? 5.293 7.767 -34.831 1.00 94.94 190 VAL A N 1
ATOM 1489 C CA . VAL A 1 190 ? 6.221 8.892 -34.975 1.00 94.94 190 VAL A CA 1
ATOM 1490 C C . VAL A 1 190 ? 7.526 8.556 -34.271 1.00 94.94 190 VAL A C 1
ATOM 1492 O O . VAL A 1 190 ? 7.609 8.617 -33.045 1.00 94.94 190 VAL A O 1
ATOM 1495 N N . GLU A 1 191 ? 8.544 8.197 -35.049 1.00 91.81 191 GLU A N 1
ATOM 1496 C CA . GLU A 1 191 ? 9.893 7.949 -34.541 1.00 91.81 191 GLU A CA 1
ATOM 1497 C C . GLU A 1 191 ? 10.503 9.227 -33.936 1.00 91.81 191 GLU A C 1
ATOM 1499 O O . GLU A 1 191 ? 10.493 10.304 -34.538 1.00 91.81 191 GLU A O 1
ATOM 1504 N N . PHE A 1 192 ? 11.056 9.107 -32.730 1.00 90.94 192 PHE A N 1
ATOM 1505 C CA . PHE A 1 192 ? 11.697 10.194 -32.003 1.00 90.94 192 PHE A CA 1
ATOM 1506 C C . PHE A 1 192 ? 13.031 9.723 -31.422 1.00 90.94 192 PHE A C 1
ATOM 1508 O O . PHE A 1 192 ? 13.113 9.157 -30.329 1.00 90.94 192 PHE A O 1
ATOM 1515 N N . VAL A 1 193 ? 14.088 9.959 -32.192 1.00 87.00 193 VAL A N 1
ATOM 1516 C CA . VAL A 1 193 ? 15.434 9.460 -31.901 1.00 87.00 193 VAL A CA 1
ATOM 1517 C C . VAL A 1 193 ? 16.093 10.257 -30.770 1.00 87.00 193 VAL A C 1
ATOM 1519 O O . VAL A 1 193 ? 16.092 11.493 -30.774 1.00 87.00 193 VAL A O 1
ATOM 1522 N N . TYR A 1 194 ? 16.695 9.559 -29.804 1.00 83.69 194 TYR A N 1
ATOM 1523 C CA . TYR A 1 194 ? 17.518 10.179 -28.763 1.00 83.69 194 TYR A CA 1
ATOM 1524 C C . TYR A 1 194 ? 18.735 10.912 -29.362 1.00 83.69 194 TYR A C 1
ATOM 1526 O O . TYR A 1 194 ? 19.263 10.495 -30.396 1.00 83.69 194 TYR A O 1
ATOM 1534 N N . PRO A 1 195 ? 19.249 11.984 -28.728 1.00 76.56 195 PRO A N 1
ATOM 1535 C CA . PRO A 1 195 ? 20.464 12.628 -29.209 1.00 76.56 195 PRO A CA 1
ATOM 1536 C C . PRO A 1 195 ? 21.647 11.635 -29.189 1.00 76.56 195 PRO A C 1
ATOM 1538 O O . PRO A 1 195 ? 21.669 10.700 -28.386 1.00 76.56 195 PRO A O 1
ATOM 1541 N N . PRO A 1 196 ? 22.664 11.802 -30.048 1.00 66.25 196 PRO A N 1
ATOM 1542 C CA . PRO A 1 196 ? 23.816 10.908 -30.044 1.00 66.25 196 PRO A CA 1
ATOM 1543 C C . PRO A 1 196 ? 24.557 10.960 -28.698 1.00 66.25 196 PRO A C 1
ATOM 1545 O O . PRO A 1 196 ? 24.688 12.022 -28.090 1.00 66.25 196 PRO A O 1
ATOM 1548 N N . HIS A 1 197 ? 25.084 9.809 -28.269 1.00 62.12 197 HIS A N 1
ATOM 1549 C CA . HIS A 1 197 ? 25.887 9.633 -27.047 1.00 62.12 197 HIS A CA 1
ATOM 1550 C C . HIS A 1 197 ? 25.156 9.875 -25.703 1.00 62.12 197 HIS A C 1
ATOM 1552 O O . HIS A 1 197 ? 25.806 10.065 -24.674 1.00 62.12 197 HIS A O 1
ATOM 1558 N N . THR A 1 198 ? 23.820 9.799 -25.668 1.00 57.12 198 THR A N 1
ATOM 1559 C CA . THR A 1 198 ? 23.003 10.029 -24.453 1.00 57.12 198 THR A CA 1
ATOM 1560 C C . THR A 1 198 ? 22.636 8.769 -23.661 1.00 57.12 198 THR A C 1
ATOM 1562 O O . THR A 1 198 ? 21.668 8.781 -22.890 1.00 57.12 198 THR A O 1
ATOM 1565 N N . THR A 1 199 ? 23.409 7.694 -23.841 1.00 58.22 199 THR A N 1
ATOM 1566 C CA . THR A 1 199 ? 23.350 6.442 -23.067 1.00 58.22 199 THR A CA 1
ATOM 1567 C C . THR A 1 199 ? 23.199 6.754 -21.573 1.00 58.22 199 THR A C 1
ATOM 1569 O O . THR A 1 199 ? 23.915 7.598 -21.028 1.00 58.22 199 THR A O 1
ATOM 1572 N N . THR A 1 200 ? 22.254 6.099 -20.903 1.00 59.97 200 THR A N 1
ATOM 1573 C CA . THR A 1 200 ? 21.826 6.298 -19.501 1.00 59.97 200 THR A CA 1
ATOM 1574 C C . THR A 1 200 ? 21.126 7.615 -19.117 1.00 59.97 200 THR A C 1
ATOM 1576 O O . THR A 1 200 ? 20.667 7.715 -17.977 1.00 59.97 200 THR A O 1
ATOM 1579 N N . ALA A 1 201 ? 21.042 8.637 -19.977 1.00 64.50 201 ALA A N 1
ATOM 1580 C CA . ALA A 1 201 ? 20.457 9.938 -19.603 1.00 64.50 201 ALA A CA 1
ATOM 1581 C C . ALA A 1 201 ? 19.087 10.211 -20.238 1.00 64.50 201 ALA A C 1
ATOM 1583 O O . ALA A 1 201 ? 18.204 10.761 -19.578 1.00 64.50 201 ALA A O 1
ATOM 1584 N N . HIS A 1 202 ? 18.919 9.836 -21.509 1.00 74.12 202 HIS A N 1
ATOM 1585 C CA . HIS A 1 202 ? 17.646 9.953 -22.237 1.00 74.12 202 HIS A CA 1
ATOM 1586 C C . HIS A 1 202 ? 17.058 8.590 -22.610 1.00 74.12 202 HIS A C 1
ATOM 1588 O O . HIS A 1 202 ? 15.838 8.448 -22.596 1.00 74.12 202 HIS A O 1
ATOM 1594 N N . ALA A 1 203 ? 17.908 7.585 -22.847 1.00 76.00 203 ALA A N 1
ATOM 1595 C CA . ALA A 1 203 ? 17.499 6.190 -22.963 1.00 76.00 203 ALA A CA 1
ATOM 1596 C C . ALA A 1 203 ? 17.022 5.676 -21.592 1.00 76.00 203 ALA A C 1
ATOM 1598 O O . ALA A 1 203 ? 17.790 5.608 -20.627 1.00 76.00 203 ALA A O 1
ATOM 1599 N N . LEU A 1 204 ? 15.724 5.378 -21.489 1.00 76.44 204 LEU A N 1
ATOM 1600 C CA . LEU A 1 204 ? 15.088 4.977 -20.230 1.00 76.44 204 LEU A CA 1
ATOM 1601 C C . LEU A 1 204 ? 15.307 3.491 -19.913 1.00 76.44 204 LEU A C 1
ATOM 1603 O O . LEU A 1 204 ? 15.417 3.131 -18.741 1.00 76.44 204 LEU A O 1
ATOM 1607 N N . LEU A 1 205 ? 15.410 2.638 -20.936 1.00 81.88 205 LEU A N 1
ATOM 1608 C CA . LEU A 1 205 ? 15.551 1.188 -20.774 1.00 81.88 205 LEU A CA 1
ATOM 1609 C C . LEU A 1 205 ? 16.967 0.769 -20.347 1.00 81.88 205 LEU A C 1
ATOM 1611 O O . LEU A 1 205 ? 17.100 -0.002 -19.396 1.00 81.88 205 LEU A O 1
ATOM 1615 N N . ASP A 1 206 ? 18.004 1.412 -20.894 1.00 76.94 206 ASP A N 1
ATOM 1616 C CA . ASP A 1 206 ? 19.371 1.505 -20.343 1.00 76.94 206 ASP A CA 1
ATOM 1617 C C . ASP A 1 206 ? 19.423 1.547 -18.796 1.00 76.94 206 ASP A C 1
ATOM 1619 O O . ASP A 1 206 ? 20.261 0.909 -18.153 1.00 76.94 206 ASP A O 1
ATOM 1623 N N . ARG A 1 207 ? 18.512 2.306 -18.166 1.00 73.06 207 ARG A N 1
ATOM 1624 C CA . ARG A 1 207 ? 18.479 2.502 -16.706 1.00 73.06 207 ARG A CA 1
ATOM 1625 C C . ARG A 1 207 ? 17.892 1.327 -15.939 1.00 73.06 207 ARG A C 1
ATOM 1627 O O . ARG A 1 207 ? 18.172 1.214 -14.749 1.00 73.06 207 ARG A O 1
ATOM 1634 N N . VAL A 1 208 ? 17.122 0.454 -16.583 1.00 74.12 208 VAL A N 1
ATOM 1635 C CA . VAL A 1 208 ? 16.453 -0.694 -15.949 1.00 74.12 208 VAL A CA 1
ATOM 1636 C C . VAL A 1 208 ? 16.999 -2.049 -16.402 1.00 74.12 208 VAL A C 1
ATOM 1638 O O . VAL A 1 208 ? 16.798 -3.036 -15.696 1.00 74.12 208 VAL A O 1
ATOM 1641 N N . PHE A 1 209 ? 17.762 -2.120 -17.499 1.00 78.69 209 PHE A N 1
ATOM 1642 C CA . PHE A 1 209 ? 18.346 -3.381 -17.972 1.00 78.69 209 PHE A CA 1
ATOM 1643 C C . PHE A 1 209 ? 19.293 -4.050 -16.971 1.00 78.69 209 PHE A C 1
ATOM 1645 O O . PHE A 1 209 ? 19.353 -5.274 -16.926 1.00 78.69 209 PHE A O 1
ATOM 1652 N N . HIS A 1 210 ? 19.952 -3.296 -16.089 1.00 70.50 210 HIS A N 1
ATOM 1653 C CA . HIS A 1 210 ? 20.738 -3.897 -15.008 1.00 70.50 210 HIS A CA 1
ATOM 1654 C C . HIS A 1 210 ? 19.875 -4.772 -14.066 1.00 70.50 210 HIS A C 1
ATOM 1656 O O . HIS A 1 210 ? 20.320 -5.832 -13.628 1.00 70.50 210 HIS A O 1
ATOM 1662 N N . MET A 1 211 ? 18.614 -4.388 -13.810 1.00 71.56 211 MET A N 1
ATOM 1663 C CA . MET A 1 211 ? 17.666 -5.190 -13.021 1.00 71.56 211 MET A CA 1
ATOM 1664 C C . MET A 1 211 ? 17.225 -6.445 -13.778 1.00 71.56 211 MET A C 1
ATOM 1666 O O . MET A 1 211 ? 17.111 -7.515 -13.176 1.00 71.56 211 MET A O 1
ATOM 1670 N N . TRP A 1 212 ? 17.037 -6.340 -15.098 1.00 80.62 212 TRP A N 1
ATOM 1671 C CA . TRP A 1 212 ? 16.808 -7.497 -15.965 1.00 80.62 212 TRP A CA 1
ATOM 1672 C C . TRP A 1 212 ? 17.978 -8.482 -15.891 1.00 80.62 212 TRP A C 1
ATOM 1674 O O . TRP A 1 212 ? 17.777 -9.656 -15.579 1.00 80.62 212 TRP A O 1
ATOM 1684 N N . HIS A 1 213 ? 19.211 -8.011 -16.109 1.00 75.88 213 HIS A N 1
ATOM 1685 C CA . HIS A 1 213 ? 20.407 -8.855 -16.091 1.00 75.88 213 HIS A CA 1
ATOM 1686 C C . HIS A 1 213 ? 20.598 -9.550 -14.739 1.00 75.88 213 HIS A C 1
ATOM 1688 O O . HIS A 1 213 ? 20.948 -10.732 -14.719 1.00 75.88 213 HIS A O 1
ATOM 1694 N N . ASN A 1 214 ? 20.300 -8.873 -13.625 1.00 68.31 214 ASN A N 1
ATOM 1695 C CA . ASN A 1 214 ? 20.302 -9.469 -12.286 1.00 68.31 214 ASN A CA 1
ATOM 1696 C C . ASN A 1 214 ? 19.205 -10.543 -12.128 1.00 68.31 214 ASN A C 1
ATOM 1698 O O . ASN A 1 214 ? 19.491 -11.660 -11.691 1.00 68.31 214 ASN A O 1
ATOM 1702 N N . THR A 1 215 ? 17.966 -10.242 -12.532 1.00 72.06 215 THR A N 1
ATOM 1703 C CA . THR A 1 215 ? 16.800 -11.149 -12.438 1.00 72.06 215 THR A CA 1
ATOM 1704 C C . THR A 1 215 ? 16.985 -12.417 -13.276 1.00 72.06 215 THR A C 1
ATOM 1706 O O . THR A 1 215 ? 16.725 -13.535 -12.811 1.00 72.06 215 THR A O 1
ATOM 1709 N N . TYR A 1 216 ? 17.485 -12.255 -14.502 1.00 78.81 216 TYR A N 1
ATOM 1710 C CA . TYR A 1 216 ? 17.821 -13.353 -15.398 1.00 78.81 216 TYR A CA 1
ATOM 1711 C C . TYR A 1 216 ? 18.991 -14.181 -14.847 1.00 78.81 216 TYR A C 1
ATOM 1713 O O . TYR A 1 216 ? 18.879 -15.404 -14.773 1.00 78.81 216 TYR A O 1
ATOM 1721 N N . SER A 1 217 ? 20.068 -13.542 -14.365 1.00 73.38 217 SER A N 1
ATOM 1722 C CA . SER A 1 217 ? 21.217 -14.254 -13.778 1.00 73.38 217 SER A CA 1
ATOM 1723 C C . SER A 1 217 ? 20.814 -15.093 -12.560 1.00 73.38 217 SER A C 1
ATOM 1725 O O . SER A 1 217 ? 21.117 -16.283 -12.534 1.00 73.38 217 SER A O 1
ATOM 1727 N N . LYS A 1 218 ? 20.035 -14.536 -11.617 1.00 70.25 218 LYS A N 1
ATOM 1728 C CA . LYS A 1 218 ? 19.500 -15.282 -10.458 1.00 70.25 218 LYS A CA 1
ATOM 1729 C C . LYS A 1 218 ? 18.670 -16.495 -10.897 1.00 70.25 218 LYS A C 1
ATOM 1731 O O . LYS A 1 218 ? 18.839 -17.586 -10.363 1.00 70.25 218 LYS A O 1
ATOM 1736 N N . SER A 1 219 ? 17.837 -16.335 -11.927 1.00 74.69 219 SER A N 1
ATOM 1737 C CA . SER A 1 219 ? 17.015 -17.431 -12.464 1.00 74.69 219 SER A CA 1
ATOM 1738 C C . SER A 1 219 ? 17.850 -18.528 -13.155 1.00 74.69 219 SER A C 1
ATOM 1740 O O . SER A 1 219 ? 17.516 -19.710 -13.048 1.00 74.69 219 SER A O 1
ATOM 1742 N N . VAL A 1 220 ? 18.964 -18.173 -13.808 1.00 74.56 220 VAL A N 1
ATOM 1743 C CA . VAL A 1 220 ? 19.940 -19.135 -14.359 1.00 74.56 220 VAL A CA 1
ATOM 1744 C C . VAL A 1 220 ? 20.732 -19.838 -13.250 1.00 74.56 220 VAL A C 1
ATOM 1746 O O . VAL A 1 220 ? 20.976 -21.044 -13.348 1.00 74.56 220 VAL A O 1
ATOM 1749 N N . ASP A 1 221 ? 21.106 -19.129 -12.184 1.00 71.50 221 ASP A N 1
ATOM 1750 C CA . ASP A 1 221 ? 21.797 -19.707 -11.028 1.00 71.50 221 ASP A CA 1
ATOM 1751 C C . ASP A 1 221 ? 20.907 -20.713 -10.289 1.00 71.50 221 ASP A C 1
ATOM 1753 O O . ASP A 1 221 ? 21.359 -21.811 -9.967 1.00 71.50 221 ASP A O 1
ATOM 1757 N N . ASP A 1 222 ? 19.630 -20.390 -10.070 1.00 69.94 222 ASP A N 1
ATOM 1758 C CA . ASP A 1 222 ? 18.665 -21.296 -9.437 1.00 69.94 222 ASP A CA 1
ATOM 1759 C C . ASP A 1 222 ? 18.424 -22.556 -10.283 1.00 69.94 222 ASP A C 1
ATOM 1761 O O . ASP A 1 222 ? 18.466 -23.675 -9.759 1.00 69.94 222 ASP A O 1
ATOM 1765 N N . TRP A 1 223 ? 18.295 -22.410 -11.609 1.00 77.12 223 TRP A N 1
ATOM 1766 C CA . TRP A 1 223 ? 18.260 -23.558 -12.520 1.00 77.12 223 TRP A CA 1
ATOM 1767 C C . TRP A 1 223 ? 19.537 -24.406 -12.423 1.00 77.12 223 TRP A C 1
ATOM 1769 O O . TRP A 1 223 ? 19.460 -25.637 -12.410 1.00 77.12 223 TRP A O 1
ATOM 1779 N N . SER A 1 224 ? 20.705 -23.765 -12.320 1.00 72.81 224 SER A N 1
ATOM 1780 C CA . SER A 1 224 ? 22.011 -24.432 -12.257 1.00 72.81 224 SER A CA 1
ATOM 1781 C C . SER A 1 224 ? 22.216 -25.196 -10.944 1.00 72.81 224 SER A C 1
ATOM 1783 O O . SER A 1 224 ? 22.730 -26.315 -10.973 1.00 72.81 224 SER A O 1
ATOM 1785 N N . LYS A 1 225 ? 21.748 -24.656 -9.807 1.00 68.62 225 LYS A N 1
ATOM 1786 C CA . LYS A 1 225 ? 21.709 -25.356 -8.506 1.00 68.62 225 LYS A CA 1
ATOM 1787 C C . LYS A 1 225 ? 20.862 -26.631 -8.586 1.00 68.62 225 LYS A C 1
ATOM 1789 O O . LYS A 1 225 ? 21.275 -27.669 -8.076 1.00 68.62 225 LYS A O 1
ATOM 1794 N N . ALA A 1 226 ? 19.713 -26.570 -9.264 1.00 69.00 226 ALA A N 1
ATOM 1795 C CA . ALA A 1 226 ? 18.831 -27.719 -9.479 1.00 69.00 226 ALA A CA 1
ATOM 1796 C C . ALA A 1 226 ? 19.350 -28.720 -10.537 1.00 69.00 226 ALA A C 1
ATOM 1798 O O . ALA A 1 226 ? 18.868 -29.850 -10.612 1.00 69.00 226 ALA A O 1
ATOM 1799 N N . ASN A 1 227 ? 20.327 -28.330 -11.364 1.00 67.06 227 ASN A N 1
ATOM 1800 C CA . ASN A 1 227 ? 20.847 -29.121 -12.485 1.00 67.06 227 ASN A CA 1
ATOM 1801 C C . ASN A 1 227 ? 22.389 -29.234 -12.468 1.00 67.06 227 ASN A C 1
ATOM 1803 O O . ASN A 1 227 ? 23.043 -28.884 -13.459 1.00 67.06 227 ASN A O 1
ATOM 1807 N N . PRO A 1 228 ? 22.997 -29.747 -11.380 1.00 69.00 228 PRO A N 1
ATOM 1808 C CA . PRO A 1 228 ? 24.448 -29.772 -11.224 1.00 69.00 228 PRO A CA 1
ATOM 1809 C C . PRO A 1 228 ? 25.137 -30.513 -12.379 1.00 69.00 228 PRO A C 1
ATOM 1811 O O . PRO A 1 228 ? 24.752 -31.616 -12.768 1.00 69.00 228 PRO A O 1
ATOM 1814 N N . GLY A 1 229 ? 26.174 -29.888 -12.940 1.00 60.84 229 GLY A N 1
ATOM 1815 C CA . GLY A 1 229 ? 26.965 -30.437 -14.045 1.00 60.84 229 GLY A CA 1
ATOM 1816 C C . GLY A 1 229 ? 26.360 -30.280 -15.447 1.00 60.84 229 GLY A C 1
ATOM 1817 O O . GLY A 1 229 ? 27.052 -30.589 -16.418 1.00 60.84 229 GLY A O 1
ATOM 1818 N N . LYS A 1 230 ? 25.128 -29.772 -15.600 1.00 65.56 230 LYS A N 1
ATOM 1819 C CA . LYS A 1 230 ? 24.580 -29.420 -16.923 1.00 65.56 230 LYS A CA 1
ATOM 1820 C C . LYS A 1 230 ? 25.100 -28.052 -17.378 1.00 65.56 230 LYS A C 1
ATOM 1822 O O . LYS A 1 230 ? 25.337 -27.160 -16.571 1.00 65.56 230 LYS A O 1
ATOM 1827 N N . SER A 1 231 ? 25.281 -27.875 -18.686 1.00 65.06 231 SER A N 1
ATOM 1828 C CA . SER A 1 231 ? 25.621 -26.572 -19.276 1.00 65.06 231 SER A CA 1
ATOM 1829 C C . SER A 1 231 ? 24.362 -25.776 -19.616 1.00 65.06 231 SER A C 1
ATOM 1831 O O . SER A 1 231 ? 23.372 -26.353 -20.066 1.00 65.06 231 SER A O 1
ATOM 1833 N N . VAL A 1 232 ? 24.419 -24.451 -19.466 1.00 69.69 232 VAL A N 1
ATOM 1834 C CA . VAL A 1 232 ? 23.366 -23.555 -19.959 1.00 69.69 232 VAL A CA 1
ATOM 1835 C C . VAL A 1 232 ? 23.413 -23.554 -21.489 1.00 69.69 232 VAL A C 1
ATOM 1837 O O . VAL A 1 232 ? 24.452 -23.288 -22.091 1.00 69.69 232 VAL A O 1
ATOM 1840 N N . THR A 1 233 ? 22.298 -23.911 -22.122 1.00 72.06 233 THR A N 1
ATOM 1841 C CA . THR A 1 233 ? 22.148 -23.964 -23.584 1.00 72.06 233 THR A CA 1
ATOM 1842 C C . THR A 1 233 ? 20.995 -23.074 -24.037 1.00 72.06 233 THR A C 1
ATOM 1844 O O . THR A 1 233 ? 20.223 -22.572 -23.225 1.00 72.06 233 THR A O 1
ATOM 1847 N N . LYS A 1 234 ? 20.816 -22.942 -25.352 1.00 72.31 234 LYS A N 1
ATOM 1848 C CA . LYS A 1 234 ? 19.643 -22.309 -25.973 1.00 72.31 234 LYS A CA 1
ATOM 1849 C C . LYS A 1 234 ? 18.303 -22.881 -25.476 1.00 72.31 234 LYS A C 1
ATOM 1851 O O . LYS A 1 234 ? 17.380 -22.122 -25.213 1.00 72.31 234 LYS A O 1
ATOM 1856 N N . ALA A 1 235 ? 18.222 -24.195 -25.250 1.00 72.31 235 ALA A N 1
ATOM 1857 C CA . ALA A 1 235 ? 17.040 -24.827 -24.658 1.00 72.31 235 ALA A CA 1
ATOM 1858 C C . ALA A 1 235 ? 16.840 -24.451 -23.176 1.00 72.31 235 ALA A C 1
ATOM 1860 O O . ALA A 1 235 ? 15.710 -24.325 -22.720 1.00 72.31 235 ALA A O 1
ATOM 1861 N N . VAL A 1 236 ? 17.927 -24.227 -22.428 1.00 74.56 236 VAL A N 1
ATOM 1862 C CA . VAL A 1 236 ? 17.849 -23.745 -21.036 1.00 74.56 236 VAL A CA 1
ATOM 1863 C C . VAL A 1 236 ? 17.396 -22.289 -20.994 1.00 74.56 236 VAL A C 1
ATOM 1865 O O . VAL A 1 236 ? 16.531 -21.964 -20.191 1.00 74.56 236 VAL A O 1
ATOM 1868 N N . PHE A 1 237 ? 17.899 -21.437 -21.896 1.00 79.19 237 PHE A N 1
ATOM 1869 C CA . PHE A 1 237 ? 17.373 -20.081 -22.072 1.00 79.19 237 PHE A CA 1
ATOM 1870 C C . PHE A 1 237 ? 15.862 -20.122 -22.327 1.00 79.19 237 PHE A C 1
ATOM 1872 O O . PHE A 1 237 ? 15.126 -19.446 -21.623 1.00 79.19 237 PHE A O 1
ATOM 1879 N N . ALA A 1 238 ? 15.390 -20.966 -23.255 1.00 77.50 238 ALA A N 1
ATOM 1880 C CA . ALA A 1 238 ? 13.961 -21.098 -23.563 1.00 77.50 238 ALA A CA 1
ATOM 1881 C C . ALA A 1 238 ? 13.095 -21.466 -22.343 1.00 77.50 238 ALA A C 1
ATOM 1883 O O . ALA A 1 238 ? 11.972 -20.994 -22.225 1.00 77.50 238 ALA A O 1
ATOM 1884 N N . ALA A 1 239 ? 13.620 -22.301 -21.440 1.00 76.88 239 ALA A N 1
ATOM 1885 C CA . ALA A 1 239 ? 12.912 -22.744 -20.239 1.00 76.88 239 ALA A CA 1
ATOM 1886 C C . ALA A 1 239 ? 12.993 -21.745 -19.068 1.00 76.88 239 ALA A C 1
ATOM 1888 O O . ALA A 1 239 ? 12.084 -21.685 -18.246 1.00 76.88 239 ALA A O 1
ATOM 1889 N N . VAL A 1 240 ? 14.083 -20.976 -18.962 1.00 79.75 240 VAL A N 1
ATOM 1890 C CA . VAL A 1 240 ? 14.300 -20.000 -17.876 1.00 79.75 240 VAL A CA 1
ATOM 1891 C C . VAL A 1 240 ? 13.719 -18.625 -18.223 1.00 79.75 240 VAL A C 1
ATOM 1893 O O . VAL A 1 240 ? 13.251 -17.918 -17.331 1.00 79.75 240 VAL A O 1
ATOM 1896 N N . PHE A 1 241 ? 13.732 -18.242 -19.504 1.00 84.75 241 PHE A N 1
ATOM 1897 C CA . PHE A 1 241 ? 13.337 -16.911 -19.960 1.00 84.75 241 PHE A CA 1
ATOM 1898 C C . PHE A 1 241 ? 11.894 -16.535 -19.592 1.00 84.75 241 PHE A C 1
ATOM 1900 O O . PHE A 1 241 ? 11.758 -15.463 -19.010 1.00 84.75 241 PHE A O 1
ATOM 1907 N N . PRO A 1 242 ? 10.846 -17.364 -19.800 1.00 83.38 242 PRO A N 1
ATOM 1908 C CA . PRO A 1 242 ? 9.475 -16.987 -19.442 1.00 83.38 242 PRO A CA 1
ATOM 1909 C C . PRO A 1 242 ? 9.330 -16.613 -17.967 1.00 83.38 242 PRO A C 1
ATOM 1911 O O . PRO A 1 242 ? 8.829 -15.540 -17.656 1.00 83.38 242 PRO A O 1
ATOM 1914 N N . GLY A 1 243 ? 9.869 -17.428 -17.053 1.00 77.31 243 GLY A N 1
ATOM 1915 C CA . GLY A 1 243 ? 9.822 -17.142 -15.616 1.00 77.31 243 GLY A CA 1
ATOM 1916 C C . GLY A 1 243 ? 10.705 -15.964 -15.185 1.00 77.31 243 GLY A C 1
ATOM 1917 O O . GLY A 1 243 ? 10.380 -15.276 -14.221 1.00 77.31 243 GLY A O 1
ATOM 1918 N N . ALA A 1 244 ? 11.817 -15.696 -15.877 1.00 81.56 244 ALA A N 1
ATOM 1919 C CA . ALA A 1 244 ? 12.645 -14.513 -15.622 1.00 81.56 244 ALA A CA 1
ATOM 1920 C C . ALA A 1 244 ? 11.982 -13.225 -16.143 1.00 81.56 244 ALA A C 1
ATOM 1922 O O . ALA A 1 244 ? 11.985 -12.209 -15.450 1.00 81.56 244 ALA A O 1
ATOM 1923 N N . TRP A 1 245 ? 11.389 -13.283 -17.337 1.00 83.50 245 TRP A N 1
ATOM 1924 C CA . TRP A 1 245 ? 10.614 -12.209 -17.952 1.00 83.50 245 TRP A CA 1
ATOM 1925 C C . TRP A 1 245 ? 9.376 -11.891 -17.119 1.00 83.50 245 TRP A C 1
ATOM 1927 O O . TRP A 1 245 ? 9.145 -10.734 -16.787 1.00 83.50 245 TRP A O 1
ATOM 1937 N N . GLU A 1 246 ? 8.637 -12.911 -16.683 1.00 76.75 246 GLU A N 1
ATOM 1938 C CA . GLU A 1 246 ? 7.504 -12.770 -15.773 1.00 76.75 246 GLU A CA 1
ATOM 1939 C C . GLU A 1 246 ? 7.927 -12.107 -14.456 1.00 76.75 246 GLU A C 1
ATOM 1941 O O . GLU A 1 246 ? 7.295 -11.144 -14.043 1.00 76.75 246 GLU A O 1
ATOM 1946 N N . LYS A 1 247 ? 9.024 -12.537 -13.815 1.00 71.75 247 LYS A N 1
ATOM 1947 C CA . LYS A 1 247 ? 9.534 -11.882 -12.593 1.00 71.75 247 LYS A CA 1
ATOM 1948 C C . LYS A 1 247 ? 9.912 -10.414 -12.811 1.00 71.75 247 LYS A C 1
ATOM 1950 O O . LYS A 1 247 ? 9.717 -9.610 -11.903 1.00 71.75 247 LYS A O 1
ATOM 1955 N N . TRP A 1 248 ? 10.466 -10.071 -13.976 1.00 74.81 248 TRP A N 1
ATOM 1956 C CA . TRP A 1 248 ? 10.881 -8.701 -14.287 1.00 74.81 248 TRP A CA 1
ATOM 1957 C C . TRP A 1 248 ? 9.704 -7.791 -14.663 1.00 74.81 248 TRP A C 1
ATOM 1959 O O . TRP A 1 248 ? 9.695 -6.631 -14.276 1.00 74.81 248 TRP A O 1
ATOM 1969 N N . THR A 1 249 ? 8.697 -8.314 -15.368 1.00 71.50 249 THR A N 1
ATOM 1970 C CA . THR A 1 249 ? 7.547 -7.542 -15.883 1.00 71.50 249 THR A CA 1
ATOM 1971 C C . THR A 1 249 ? 6.326 -7.563 -14.964 1.00 71.50 249 THR A C 1
ATOM 1973 O O . THR A 1 249 ? 5.637 -6.555 -14.843 1.00 71.50 249 THR A O 1
ATOM 1976 N N . ARG A 1 250 ? 6.091 -8.660 -14.229 1.00 58.09 250 ARG A N 1
ATOM 1977 C CA . ARG A 1 250 ? 5.163 -8.711 -13.082 1.00 58.09 250 ARG A CA 1
ATOM 1978 C C . ARG A 1 250 ? 5.799 -8.188 -11.796 1.00 58.09 250 ARG A C 1
ATOM 1980 O O . ARG A 1 250 ? 5.269 -8.444 -10.709 1.00 58.09 250 ARG A O 1
ATOM 1987 N N . SER A 1 251 ? 6.912 -7.455 -11.878 1.00 49.59 251 SER A N 1
ATOM 1988 C CA . SER A 1 251 ? 7.342 -6.630 -10.758 1.00 49.59 251 SER A CA 1
ATOM 1989 C C . SER A 1 251 ? 6.193 -5.677 -10.436 1.00 49.59 251 SER A C 1
ATOM 1991 O O . SER A 1 251 ? 5.915 -4.778 -11.223 1.00 49.59 251 SER A O 1
ATOM 1993 N N . ILE A 1 252 ? 5.495 -5.971 -9.336 1.00 50.03 252 ILE A N 1
ATOM 1994 C CA . ILE A 1 252 ? 4.646 -5.102 -8.515 1.00 50.03 252 ILE A CA 1
ATOM 1995 C C . ILE A 1 252 ? 4.245 -3.805 -9.231 1.00 50.03 252 ILE A C 1
ATOM 1997 O O . ILE A 1 252 ? 5.082 -2.932 -9.443 1.00 50.03 252 ILE A O 1
ATOM 2001 N N . HIS A 1 253 ? 2.959 -3.639 -9.548 1.00 52.31 253 HIS A N 1
ATOM 2002 C CA . HIS A 1 253 ? 2.485 -2.424 -10.215 1.00 52.31 253 HIS A CA 1
ATOM 2003 C C . HIS A 1 253 ? 2.593 -1.230 -9.252 1.00 52.31 253 HIS A C 1
ATOM 2005 O O . HIS A 1 253 ? 1.697 -0.992 -8.442 1.00 52.31 253 HIS A O 1
ATOM 2011 N N . VAL A 1 254 ? 3.725 -0.526 -9.330 1.00 56.34 254 VAL A N 1
ATOM 2012 C CA . VAL A 1 254 ? 4.063 0.682 -8.572 1.00 56.34 254 VAL A CA 1
ATOM 2013 C C . VAL A 1 254 ? 3.630 1.893 -9.393 1.00 56.34 254 VAL A C 1
ATOM 2015 O O . VAL A 1 254 ? 4.370 2.356 -10.259 1.00 56.34 254 VAL A O 1
ATOM 2018 N N . GLN A 1 255 ? 2.437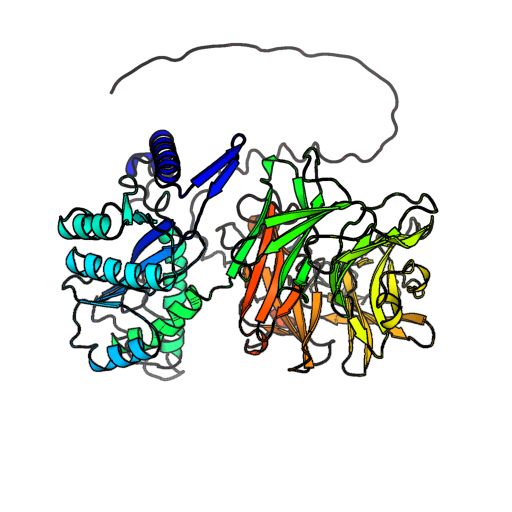 2.420 -9.120 1.00 76.00 255 GLN A N 1
ATOM 2019 C CA . GLN A 1 255 ? 1.930 3.628 -9.782 1.00 76.00 255 GLN A CA 1
ATOM 2020 C C . GLN A 1 255 ? 1.845 4.801 -8.810 1.00 76.00 255 GLN A C 1
ATOM 2022 O O . GLN A 1 255 ? 1.814 4.631 -7.593 1.00 76.00 255 GLN A O 1
ATOM 2027 N N . ARG A 1 256 ? 1.849 6.031 -9.325 1.00 82.56 256 ARG A N 1
ATOM 2028 C CA . ARG A 1 256 ? 1.850 7.230 -8.478 1.00 82.56 256 ARG A CA 1
ATOM 2029 C C . ARG A 1 256 ? 0.437 7.779 -8.315 1.00 82.56 256 ARG A C 1
ATOM 2031 O O . ARG A 1 256 ? -0.149 8.236 -9.289 1.00 82.56 256 ARG A O 1
ATOM 2038 N N . VAL A 1 257 ? -0.057 7.816 -7.078 1.00 89.62 257 VAL A N 1
ATOM 2039 C CA . VAL A 1 257 ? -1.335 8.465 -6.742 1.00 89.62 257 VAL A CA 1
ATOM 2040 C C . VAL A 1 257 ? -1.153 9.982 -6.689 1.00 89.62 257 VAL A C 1
ATOM 2042 O O . VAL A 1 257 ? -1.916 10.731 -7.291 1.00 89.62 257 VAL A O 1
ATOM 2045 N N . ALA A 1 258 ? -0.104 10.443 -5.999 1.00 88.25 258 ALA A N 1
ATOM 2046 C CA . ALA A 1 258 ? 0.165 11.864 -5.790 1.00 88.25 258 ALA A CA 1
ATOM 2047 C C . ALA A 1 258 ? 1.671 12.162 -5.664 1.00 88.25 258 ALA A C 1
ATOM 2049 O O . ALA A 1 258 ? 2.455 11.296 -5.273 1.00 88.25 258 ALA A O 1
ATOM 2050 N N . LEU A 1 259 ? 2.075 13.395 -5.993 1.00 88.06 259 LEU A N 1
ATOM 2051 C CA . LEU A 1 259 ? 3.446 13.914 -5.871 1.00 88.06 259 LEU A CA 1
ATOM 2052 C C . LEU A 1 259 ? 3.426 15.335 -5.291 1.00 88.06 259 LEU A C 1
ATOM 2054 O O . LEU A 1 259 ? 2.666 16.181 -5.768 1.00 88.06 259 LEU A O 1
ATOM 2058 N N . LYS A 1 260 ? 4.342 15.624 -4.366 1.00 83.69 260 LYS A N 1
ATOM 2059 C CA . LYS A 1 260 ? 4.800 16.975 -4.024 1.00 83.69 260 LYS A CA 1
ATOM 2060 C C . LYS A 1 260 ? 6.330 16.972 -4.012 1.00 83.69 260 LYS A C 1
ATOM 2062 O O . LYS A 1 260 ? 6.908 16.210 -3.243 1.00 83.69 260 LYS A O 1
ATOM 2067 N N . PRO A 1 261 ? 7.004 17.771 -4.858 1.00 80.31 261 PRO A N 1
ATOM 2068 C CA . PRO A 1 261 ? 8.446 17.954 -4.753 1.00 80.31 261 PRO A CA 1
ATOM 2069 C C . PRO A 1 261 ? 8.825 18.498 -3.374 1.00 80.31 261 PRO A C 1
ATOM 2071 O O . PRO A 1 261 ? 8.165 19.391 -2.843 1.00 80.31 261 PRO A O 1
ATOM 2074 N N . GLU A 1 262 ? 9.922 17.999 -2.828 1.00 79.56 262 GLU A N 1
ATOM 2075 C CA . GLU A 1 262 ? 10.505 18.361 -1.540 1.00 79.56 262 GLU A CA 1
ATOM 2076 C C . GLU A 1 262 ? 10.765 19.869 -1.399 1.00 79.56 262 GLU A C 1
ATOM 2078 O O . GLU A 1 262 ? 10.586 20.437 -0.324 1.00 79.56 262 GLU A O 1
ATOM 2083 N N . ALA A 1 263 ? 11.087 20.540 -2.510 1.00 78.75 263 ALA A N 1
ATOM 2084 C CA . ALA A 1 263 ? 11.281 21.988 -2.580 1.00 78.75 263 ALA A CA 1
ATOM 2085 C C . ALA A 1 263 ? 10.015 22.816 -2.270 1.00 78.75 263 ALA A C 1
ATOM 2087 O O . ALA A 1 263 ? 10.120 24.027 -2.099 1.00 78.75 263 ALA A O 1
ATOM 2088 N N . THR A 1 264 ? 8.830 22.194 -2.212 1.00 82.06 264 THR A N 1
ATOM 2089 C CA . THR A 1 264 ? 7.580 22.874 -1.825 1.00 82.06 264 THR A CA 1
ATOM 2090 C C . THR A 1 264 ? 7.396 23.003 -0.315 1.00 82.06 264 THR A C 1
ATOM 2092 O O . THR A 1 264 ? 6.540 23.768 0.104 1.00 82.06 264 THR A O 1
ATOM 2095 N N . GLY A 1 265 ? 8.135 22.242 0.503 1.00 85.00 265 GLY A N 1
ATOM 2096 C CA . GLY A 1 265 ? 7.897 22.161 1.951 1.00 85.00 265 GLY A CA 1
ATOM 2097 C C . GLY A 1 265 ? 6.622 21.403 2.358 1.00 85.00 265 GLY A C 1
ATOM 2098 O O . GLY A 1 265 ? 6.412 21.197 3.554 1.00 85.00 265 GLY A O 1
ATOM 2099 N N . VAL A 1 266 ? 5.814 20.949 1.390 1.00 88.25 266 VAL A N 1
ATOM 2100 C CA . VAL A 1 266 ? 4.568 20.193 1.587 1.00 88.25 266 VAL A CA 1
ATOM 2101 C C . VAL A 1 266 ? 4.819 18.703 1.356 1.00 88.25 266 VAL A C 1
ATOM 2103 O O . VAL A 1 266 ? 5.304 18.296 0.300 1.00 88.25 266 VAL A O 1
ATOM 2106 N N . TYR A 1 267 ? 4.423 17.875 2.318 1.00 91.94 267 TYR A N 1
ATOM 2107 C CA . TYR A 1 267 ? 4.635 16.426 2.328 1.00 91.94 267 TYR A CA 1
ATOM 2108 C C . TYR A 1 267 ? 3.307 15.672 2.424 1.00 91.94 267 TYR A C 1
ATOM 2110 O O . TYR A 1 267 ? 2.293 16.235 2.839 1.00 91.94 267 TYR A O 1
ATOM 2118 N N . LEU A 1 268 ? 3.304 14.393 2.038 1.00 93.69 268 LEU A N 1
ATOM 2119 C CA . LEU A 1 268 ? 2.091 13.571 1.982 1.00 93.69 268 LEU A CA 1
ATOM 2120 C C . LEU A 1 268 ? 2.047 12.578 3.152 1.00 93.69 268 LEU A C 1
ATOM 2122 O O . LEU A 1 268 ? 2.981 11.794 3.351 1.00 93.69 268 LEU A O 1
ATOM 2126 N N . GLY A 1 269 ? 0.967 12.621 3.931 1.00 93.69 269 GLY A N 1
ATOM 2127 C CA . GLY A 1 269 ? 0.744 11.810 5.127 1.00 93.69 269 GLY A CA 1
ATOM 2128 C C . GLY A 1 269 ? -0.344 10.747 4.953 1.00 93.69 269 GLY A C 1
ATOM 2129 O O . GLY A 1 269 ? -1.089 10.750 3.976 1.00 93.69 269 GLY A O 1
ATOM 2130 N N . SER A 1 270 ? -0.374 9.804 5.900 1.00 95.00 270 SER A N 1
ATOM 2131 C CA . SER A 1 270 ? -1.496 8.896 6.198 1.00 95.00 270 SER A CA 1
ATOM 2132 C C . SER A 1 270 ? -2.376 8.454 5.011 1.00 95.00 270 SER A C 1
ATOM 2134 O O . SER A 1 270 ? -3.547 8.827 4.929 1.00 95.00 270 SER A O 1
ATOM 2136 N N . PRO A 1 271 ? -1.842 7.626 4.093 1.00 98.00 271 PRO A N 1
ATOM 2137 C CA . PRO A 1 271 ? -2.610 7.102 2.976 1.00 98.00 271 PRO A CA 1
ATOM 2138 C C . PRO A 1 271 ? -3.631 6.045 3.418 1.00 98.00 271 PRO A C 1
ATOM 2140 O O . PRO A 1 271 ? -3.373 5.261 4.336 1.00 98.00 271 PRO A O 1
ATOM 2143 N N . SER A 1 272 ? -4.757 5.976 2.708 1.00 98.62 272 SER A N 1
ATOM 2144 C CA . SER A 1 272 ? -5.751 4.903 2.820 1.00 98.62 272 SER A CA 1
ATOM 2145 C C . SER A 1 272 ? -6.252 4.462 1.443 1.00 98.62 272 SER A C 1
ATOM 2147 O O . SER A 1 272 ? -6.158 5.234 0.488 1.00 98.62 272 SER A O 1
ATOM 2149 N N . ILE A 1 273 ? -6.769 3.235 1.313 1.00 98.69 273 ILE A N 1
ATOM 2150 C CA . ILE A 1 273 ? -7.291 2.714 0.038 1.00 98.69 273 ILE A CA 1
ATOM 2151 C C . ILE A 1 273 ? -8.505 1.796 0.223 1.00 98.69 273 ILE A C 1
ATOM 2153 O O . ILE A 1 273 ? -8.591 1.017 1.174 1.00 98.69 273 ILE A O 1
ATOM 2157 N N . VAL A 1 274 ? -9.446 1.862 -0.720 1.00 98.38 274 VAL A N 1
ATOM 2158 C CA . VAL A 1 274 ? -10.608 0.967 -0.798 1.00 98.38 274 VAL A CA 1
ATOM 2159 C C . VAL A 1 274 ? -11.125 0.864 -2.236 1.00 98.38 274 VAL A C 1
ATOM 2161 O O . VAL A 1 274 ? -10.956 1.791 -3.027 1.00 98.38 274 VAL A O 1
ATOM 2164 N N . ARG A 1 275 ? -11.778 -0.249 -2.588 1.00 96.44 275 ARG A N 1
ATOM 2165 C CA . ARG A 1 275 ? -12.562 -0.354 -3.826 1.00 96.44 275 ARG A CA 1
ATOM 2166 C C . ARG A 1 275 ? -13.997 0.111 -3.568 1.00 96.44 275 ARG A C 1
ATOM 2168 O O . ARG A 1 275 ? -14.622 -0.312 -2.599 1.00 96.44 275 ARG A O 1
ATOM 2175 N N . CYS A 1 276 ? -14.523 0.982 -4.422 1.00 96.06 276 CYS A N 1
ATOM 2176 C CA . CYS A 1 276 ? -15.893 1.472 -4.330 1.00 96.06 276 CYS A CA 1
ATOM 2177 C C . CYS A 1 276 ? -16.896 0.348 -4.663 1.00 96.06 276 CYS A C 1
ATOM 2179 O O . CYS A 1 276 ? -16.806 -0.227 -5.751 1.00 96.06 276 CYS A O 1
ATOM 2181 N N . PRO A 1 277 ? -17.886 0.053 -3.800 1.00 91.06 277 PRO A N 1
ATOM 2182 C CA . PRO A 1 277 ? -18.847 -1.025 -4.045 1.00 91.06 277 PRO A CA 1
ATOM 2183 C C . PRO A 1 277 ? -19.852 -0.710 -5.166 1.00 91.06 277 PRO A C 1
ATOM 2185 O O . PRO A 1 277 ? -20.406 -1.635 -5.753 1.00 91.06 277 PRO A O 1
ATOM 2188 N N . LEU A 1 278 ? -20.104 0.571 -5.472 1.00 90.00 278 LEU A N 1
ATOM 2189 C CA . LEU A 1 278 ? -21.121 0.982 -6.449 1.00 90.00 278 LEU A CA 1
ATOM 2190 C C . LEU A 1 278 ? -20.656 0.846 -7.906 1.00 90.00 278 LEU A C 1
ATOM 2192 O O . LEU A 1 278 ? -21.432 0.436 -8.765 1.00 90.00 278 LEU A O 1
ATOM 2196 N N . ASN A 1 279 ? -19.416 1.248 -8.190 1.00 90.25 279 ASN A N 1
ATOM 2197 C CA . ASN A 1 279 ? -18.879 1.361 -9.552 1.00 90.25 279 ASN A CA 1
ATOM 2198 C C . ASN A 1 279 ? -17.594 0.545 -9.777 1.00 90.25 279 ASN A C 1
ATOM 2200 O O . ASN A 1 279 ? -17.133 0.452 -10.909 1.00 90.25 279 ASN A O 1
ATOM 2204 N N . GLY A 1 280 ? -17.025 -0.057 -8.727 1.00 90.69 280 GLY A N 1
ATOM 2205 C CA . GLY A 1 280 ? -15.785 -0.825 -8.802 1.00 90.69 280 GLY A CA 1
ATOM 2206 C C . GLY A 1 280 ? -14.505 0.013 -8.845 1.00 90.69 280 GLY A C 1
ATOM 2207 O O . GLY A 1 280 ? -13.433 -0.576 -8.769 1.00 90.69 280 GLY A O 1
ATOM 2208 N N . ASN A 1 281 ? -14.568 1.346 -8.912 1.00 93.31 281 ASN A N 1
ATOM 2209 C CA . ASN A 1 281 ? -13.377 2.201 -8.979 1.00 93.31 281 ASN A CA 1
ATOM 2210 C C . ASN A 1 281 ? -12.515 2.075 -7.714 1.00 93.31 281 ASN A C 1
ATOM 2212 O O . ASN A 1 281 ? -13.031 1.883 -6.609 1.00 93.31 281 ASN A O 1
ATOM 2216 N N . LEU A 1 282 ? -11.201 2.251 -7.848 1.00 97.44 282 LEU A N 1
ATOM 2217 C CA . LEU A 1 282 ? -10.314 2.354 -6.692 1.00 97.44 282 LEU A CA 1
ATOM 2218 C C . LEU A 1 282 ? -10.335 3.785 -6.148 1.00 97.44 282 LEU A C 1
ATOM 2220 O O . LEU A 1 282 ? -10.213 4.747 -6.905 1.00 97.44 282 LEU A O 1
ATOM 2224 N N . ILE A 1 283 ? -10.453 3.922 -4.831 1.00 98.50 283 ILE A N 1
ATOM 2225 C CA . ILE A 1 283 ? -10.392 5.194 -4.112 1.00 98.50 283 ILE A CA 1
ATOM 2226 C C . ILE A 1 283 ? -9.170 5.146 -3.204 1.00 98.50 283 ILE A C 1
ATOM 2228 O O . ILE A 1 283 ? -9.049 4.248 -2.370 1.00 98.50 283 ILE A O 1
ATOM 2232 N N . ALA A 1 284 ? -8.289 6.129 -3.338 1.00 98.44 284 ALA A N 1
ATOM 2233 C CA . ALA A 1 284 ? -7.182 6.359 -2.428 1.00 98.44 284 ALA A CA 1
ATOM 2234 C C . ALA A 1 284 ? -7.362 7.720 -1.755 1.00 98.44 284 ALA A C 1
ATOM 2236 O O . ALA A 1 284 ? -7.752 8.696 -2.398 1.00 98.44 284 ALA A O 1
ATOM 2237 N N . SER A 1 285 ? -7.051 7.799 -0.469 1.00 97.94 285 SER A N 1
ATOM 2238 C CA . SER A 1 285 ? -6.981 9.059 0.262 1.00 97.94 285 SER A CA 1
ATOM 2239 C C . SER A 1 285 ? -5.590 9.284 0.823 1.00 97.94 285 SER A C 1
ATOM 2241 O O . SER A 1 285 ? -4.841 8.331 1.027 1.00 97.94 285 SER A O 1
ATOM 2243 N N . HIS A 1 286 ? -5.249 10.541 1.081 1.00 97.00 286 HIS A N 1
ATOM 2244 C CA . HIS A 1 286 ? -4.095 10.919 1.891 1.00 97.00 286 HIS A CA 1
ATOM 2245 C C . HIS A 1 286 ? -4.294 12.338 2.442 1.00 97.00 286 HIS A C 1
ATOM 2247 O O . HIS A 1 286 ? -5.172 13.068 1.976 1.00 97.00 286 HIS A O 1
ATOM 2253 N N . ASP A 1 287 ? -3.467 12.751 3.395 1.00 94.00 287 ASP A N 1
ATOM 2254 C CA . ASP A 1 287 ? -3.451 14.121 3.913 1.00 94.00 287 ASP A CA 1
ATOM 2255 C C . ASP A 1 287 ? -2.103 14.821 3.658 1.00 94.00 287 ASP A C 1
ATOM 2257 O O . ASP A 1 287 ? -1.208 14.263 3.008 1.00 94.00 287 ASP A O 1
ATOM 2261 N N . TYR A 1 288 ? -1.991 16.085 4.071 1.00 91.81 288 TYR A N 1
ATOM 2262 C CA . TYR A 1 288 ? -0.801 16.915 3.884 1.00 91.81 288 TYR A CA 1
ATOM 2263 C C . TYR A 1 288 ? -0.286 17.467 5.212 1.00 91.81 288 TYR A C 1
ATOM 2265 O O . TYR A 1 288 ? -1.069 17.916 6.046 1.00 91.81 288 TYR A O 1
ATOM 2273 N N . PHE A 1 289 ? 1.039 17.517 5.349 1.00 88.81 289 PHE A N 1
ATOM 2274 C CA . PHE A 1 289 ? 1.744 18.136 6.474 1.00 88.81 289 PHE A CA 1
ATOM 2275 C C . PHE A 1 289 ? 2.982 18.903 5.979 1.00 88.81 289 PHE A C 1
ATOM 2277 O O . PHE A 1 289 ? 3.423 18.708 4.845 1.00 88.81 289 PHE A O 1
ATOM 2284 N N . GLY A 1 290 ? 3.565 19.755 6.825 1.00 86.31 290 GLY A N 1
ATOM 2285 C CA . GLY A 1 290 ? 4.721 20.592 6.481 1.00 86.31 290 GLY A CA 1
ATOM 2286 C C . GLY A 1 290 ? 4.374 22.080 6.452 1.00 86.31 290 GLY A C 1
ATOM 2287 O O . GLY A 1 290 ? 3.506 22.518 7.202 1.00 86.31 290 GLY A O 1
ATOM 2288 N N . ASP A 1 291 ? 5.063 22.846 5.607 1.00 78.81 291 ASP A N 1
ATOM 2289 C CA . ASP A 1 291 ? 4.810 24.281 5.422 1.00 78.81 291 ASP A CA 1
ATOM 2290 C C . ASP A 1 291 ? 3.749 24.468 4.328 1.00 78.81 291 ASP A C 1
ATOM 2292 O O . ASP A 1 291 ? 4.020 24.289 3.140 1.00 78.81 291 ASP A O 1
ATOM 2296 N N . ILE A 1 292 ? 2.499 24.693 4.739 1.00 73.75 292 ILE A N 1
ATOM 2297 C CA . ILE A 1 292 ? 1.324 24.576 3.868 1.00 73.75 292 ILE A CA 1
ATOM 2298 C C . ILE A 1 292 ? 0.845 25.958 3.395 1.00 73.75 292 ILE A C 1
ATOM 2300 O O . ILE A 1 292 ? 0.061 26.621 4.072 1.00 73.75 292 ILE A O 1
ATOM 2304 N N . ASP A 1 293 ? 1.256 26.334 2.179 1.00 61.59 293 ASP A N 1
ATOM 2305 C CA . ASP A 1 293 ? 0.733 27.480 1.409 1.00 61.59 293 ASP A CA 1
ATOM 2306 C C . ASP A 1 293 ? 0.347 27.056 -0.030 1.00 61.59 293 ASP A C 1
ATOM 2308 O O . ASP A 1 293 ? 0.885 27.523 -1.035 1.00 61.59 293 ASP A O 1
ATOM 2312 N N . ASP A 1 294 ? -0.563 26.081 -0.151 1.00 61.12 294 ASP A N 1
ATOM 2313 C CA . ASP A 1 294 ? -1.072 25.573 -1.435 1.00 61.12 294 ASP A CA 1
ATOM 2314 C C . ASP A 1 294 ? -2.592 25.381 -1.361 1.00 61.12 294 ASP A C 1
ATOM 2316 O O . ASP A 1 294 ? -3.095 24.619 -0.549 1.00 61.12 294 ASP A O 1
ATOM 2320 N N . GLN A 1 295 ? -3.358 26.003 -2.259 1.00 56.41 295 GLN A N 1
ATOM 2321 C CA . GLN A 1 295 ? -4.829 25.925 -2.253 1.00 56.41 295 GLN A CA 1
ATOM 2322 C C . GLN A 1 295 ? -5.411 24.499 -2.356 1.00 56.41 295 GLN A C 1
ATOM 2324 O O . GLN A 1 295 ? -6.590 24.302 -2.066 1.00 56.41 295 GLN A O 1
ATOM 2329 N N . ARG A 1 296 ? -4.631 23.500 -2.795 1.00 58.88 296 ARG A N 1
ATOM 2330 C CA . ARG A 1 296 ? -5.040 22.083 -2.819 1.00 58.88 296 ARG A CA 1
ATOM 2331 C C . ARG A 1 296 ? -4.618 21.303 -1.578 1.00 58.88 296 ARG A C 1
ATOM 2333 O O . ARG A 1 296 ? -5.250 20.288 -1.288 1.00 58.88 296 ARG A O 1
ATOM 2340 N N . ALA A 1 297 ? -3.575 21.746 -0.881 1.00 59.66 297 ALA A N 1
ATOM 2341 C CA . ALA A 1 297 ? -3.131 21.160 0.373 1.00 59.66 297 ALA A CA 1
ATOM 2342 C C . ALA A 1 297 ? -3.586 22.067 1.514 1.00 59.66 297 ALA A C 1
ATOM 2344 O O . ALA A 1 297 ? -3.054 23.146 1.710 1.00 59.66 297 ALA A O 1
ATOM 2345 N N . THR A 1 298 ? -4.583 21.646 2.278 1.00 65.94 298 THR A N 1
ATOM 2346 C CA . THR A 1 298 ? -4.988 22.369 3.488 1.00 65.94 298 THR A CA 1
ATOM 2347 C C . THR A 1 298 ? -4.766 21.438 4.661 1.00 65.94 298 THR A C 1
ATOM 2349 O O . THR A 1 298 ? -5.131 20.262 4.581 1.00 65.94 298 THR A O 1
ATOM 2352 N N . GLN A 1 299 ? -4.163 21.943 5.737 1.00 72.06 299 GLN A N 1
ATOM 2353 C CA . GLN A 1 299 ? -4.045 21.180 6.975 1.00 72.06 299 GLN A CA 1
ATOM 2354 C C . GLN A 1 299 ? -5.452 20.752 7.432 1.00 72.06 299 GLN A C 1
ATOM 2356 O O . GLN A 1 299 ? -6.415 21.501 7.264 1.00 72.06 299 GLN A O 1
ATOM 2361 N N . PHE A 1 300 ? -5.573 19.540 7.976 1.00 81.06 300 PHE A N 1
ATOM 2362 C CA . PHE A 1 300 ? -6.841 18.956 8.451 1.00 81.06 300 PHE A CA 1
ATOM 2363 C C . PHE A 1 300 ? -7.883 18.631 7.373 1.00 81.06 300 PHE A C 1
ATOM 2365 O O . PHE A 1 300 ? -9.050 18.384 7.687 1.00 81.06 300 PHE A O 1
ATOM 2372 N N . ASN A 1 301 ? -7.453 18.562 6.112 1.00 88.06 301 ASN A N 1
ATOM 2373 C CA . ASN A 1 301 ? -8.245 18.000 5.027 1.00 88.06 301 ASN A CA 1
ATOM 2374 C C . ASN A 1 301 ? -7.654 16.666 4.567 1.00 88.06 301 ASN A C 1
ATOM 2376 O O . ASN A 1 301 ? -6.436 16.507 4.476 1.00 88.06 301 ASN A O 1
ATOM 2380 N N . THR A 1 302 ? -8.536 15.745 4.187 1.00 94.75 302 THR A N 1
ATOM 2381 C CA . THR A 1 302 ? -8.168 14.496 3.518 1.00 94.75 302 THR A CA 1
ATOM 2382 C C . THR A 1 302 ? -8.485 14.615 2.029 1.00 94.75 302 THR A C 1
ATOM 2384 O O . THR A 1 302 ? -9.640 14.803 1.642 1.00 94.75 302 THR A O 1
ATOM 2387 N N . SER A 1 303 ? -7.464 14.518 1.182 1.00 95.75 303 SER A N 1
ATOM 2388 C CA . SER A 1 303 ? -7.595 14.541 -0.276 1.00 95.75 303 SER A CA 1
ATOM 2389 C C . SER A 1 303 ? -8.012 13.178 -0.814 1.00 95.75 303 SER A C 1
ATOM 2391 O O . SER A 1 303 ? -7.467 12.160 -0.393 1.00 95.75 303 SER A O 1
ATOM 2393 N N . ILE A 1 304 ? -8.934 13.163 -1.779 1.00 97.81 304 ILE A N 1
ATOM 2394 C CA . ILE A 1 304 ? -9.486 11.949 -2.390 1.00 97.81 304 ILE A CA 1
ATOM 2395 C C . ILE A 1 304 ? -9.060 11.845 -3.857 1.00 97.81 304 ILE A C 1
ATOM 2397 O O . ILE A 1 304 ? -9.251 12.767 -4.657 1.00 97.81 304 ILE A O 1
ATOM 2401 N N . PHE A 1 305 ? -8.520 10.686 -4.219 1.00 97.56 305 PHE A N 1
ATOM 2402 C CA . PHE A 1 305 ? -8.084 10.317 -5.559 1.00 97.56 305 PHE A CA 1
ATOM 2403 C C . PHE A 1 305 ? -8.840 9.072 -6.016 1.00 97.56 305 PHE A C 1
ATOM 2405 O O . PHE A 1 305 ? -9.041 8.144 -5.235 1.00 97.56 305 PHE A O 1
ATOM 2412 N N . VAL A 1 306 ? -9.236 9.040 -7.286 1.00 96.06 306 VAL A N 1
ATOM 2413 C CA . VAL A 1 306 ? -9.975 7.921 -7.881 1.00 96.06 306 VAL A CA 1
ATOM 2414 C C . VAL A 1 306 ? -9.246 7.408 -9.119 1.00 96.06 306 VAL A C 1
ATOM 2416 O O . VAL A 1 306 ? -8.738 8.202 -9.915 1.00 96.06 306 VAL A O 1
ATOM 2419 N N . SER A 1 307 ? -9.214 6.086 -9.270 1.00 90.50 307 SER A N 1
ATOM 2420 C CA . SER A 1 307 ? -8.803 5.368 -10.477 1.00 90.50 307 SER A CA 1
ATOM 2421 C C . SER A 1 307 ? -9.984 4.548 -11.001 1.00 90.50 307 SER A C 1
ATOM 2423 O O . SER A 1 307 ? -10.594 3.764 -10.272 1.00 90.50 307 SER A O 1
ATOM 2425 N N . ASP A 1 308 ? -10.298 4.755 -12.275 1.00 84.75 308 ASP A N 1
ATOM 2426 C CA . ASP A 1 308 ? -11.291 4.045 -13.091 1.00 84.75 308 ASP A CA 1
ATOM 2427 C C . ASP A 1 308 ? -10.629 3.015 -14.038 1.00 84.75 308 ASP A C 1
ATOM 2429 O O . ASP A 1 308 ? -11.273 2.472 -14.933 1.00 84.75 308 ASP A O 1
ATOM 2433 N N . ASP A 1 309 ? -9.335 2.739 -13.832 1.00 75.31 309 ASP A N 1
ATOM 2434 C CA . ASP A 1 309 ? -8.457 1.935 -14.693 1.00 75.31 309 ASP A CA 1
ATOM 2435 C C . ASP A 1 309 ? -7.553 0.970 -13.889 1.00 75.31 309 ASP A C 1
ATOM 2437 O O . ASP A 1 309 ? -6.379 0.772 -14.197 1.00 75.31 309 ASP A O 1
ATOM 2441 N N . GLU A 1 310 ? -8.104 0.356 -12.834 1.00 78.50 310 GLU A N 1
ATOM 2442 C CA . GLU A 1 310 ? -7.447 -0.666 -11.990 1.00 78.50 310 GLU A CA 1
ATOM 2443 C C . GLU A 1 310 ? -6.143 -0.237 -11.282 1.00 78.50 310 GLU A C 1
ATOM 2445 O O . GLU A 1 310 ? -5.389 -1.075 -10.767 1.00 78.50 310 GLU A O 1
ATOM 2450 N N . GLY A 1 311 ? -5.923 1.075 -11.175 1.00 78.50 311 GLY A N 1
ATOM 2451 C CA . GLY A 1 311 ? -4.795 1.712 -10.498 1.00 78.50 311 GLY A CA 1
ATOM 2452 C C . GLY A 1 311 ? -3.707 2.240 -11.434 1.00 78.50 311 GLY A C 1
ATOM 2453 O O . GLY A 1 311 ? -2.673 2.689 -10.931 1.00 78.50 311 GLY A O 1
ATOM 2454 N N . VAL A 1 312 ? -3.916 2.196 -12.758 1.00 74.38 312 VAL A N 1
ATOM 2455 C CA . VAL A 1 312 ? -2.965 2.692 -13.771 1.00 74.38 312 VAL A CA 1
ATOM 2456 C C . VAL A 1 312 ? -2.825 4.216 -13.710 1.00 74.38 312 VAL A C 1
ATOM 2458 O O . VAL A 1 312 ? -1.702 4.720 -13.698 1.00 74.38 312 VAL A O 1
ATOM 2461 N N . SER A 1 313 ? -3.929 4.958 -13.601 1.00 73.75 313 SER A N 1
ATOM 2462 C CA . SER A 1 313 ? -3.928 6.414 -13.446 1.00 73.75 313 SER A CA 1
ATOM 2463 C C . SER A 1 313 ? -4.841 6.878 -12.311 1.00 73.75 313 SER A C 1
ATOM 2465 O O . SER A 1 313 ? -5.834 6.245 -11.967 1.00 73.75 313 SER A O 1
ATOM 2467 N N . TRP A 1 314 ? -4.485 8.008 -11.697 1.00 87.06 314 TRP A N 1
ATOM 2468 C CA . TRP A 1 314 ? -5.168 8.536 -10.516 1.00 87.06 314 TRP A CA 1
ATOM 2469 C C . TRP A 1 314 ? -5.563 9.994 -10.721 1.00 87.06 314 TRP A C 1
ATOM 2471 O O . TRP A 1 314 ? -4.738 10.846 -11.060 1.00 87.06 314 TRP A O 1
ATOM 2481 N N . LYS A 1 315 ? -6.841 10.290 -10.489 1.00 86.81 315 LYS A N 1
ATOM 2482 C CA . LYS A 1 315 ? -7.436 11.620 -10.646 1.00 86.81 315 LYS A CA 1
ATOM 2483 C C . LYS A 1 315 ? -7.804 12.163 -9.270 1.00 86.81 315 LYS A C 1
ATOM 2485 O O . LYS A 1 315 ? -8.597 11.551 -8.560 1.00 86.81 315 LYS A O 1
ATOM 2490 N N . PHE A 1 316 ? -7.256 13.318 -8.892 1.00 92.81 316 PHE A N 1
ATOM 2491 C CA . PHE A 1 316 ? -7.759 14.068 -7.736 1.00 92.81 316 PHE A CA 1
ATOM 2492 C C . PHE A 1 316 ? -9.224 14.456 -7.980 1.00 92.81 316 PHE A C 1
ATOM 2494 O O . PHE A 1 316 ? -9.541 14.984 -9.047 1.00 92.81 316 PHE A O 1
ATOM 2501 N N . THR A 1 317 ? -10.089 14.227 -6.993 1.00 92.88 317 THR A N 1
ATOM 2502 C CA . THR A 1 317 ? -11.529 14.513 -7.086 1.00 92.88 317 THR A CA 1
ATOM 2503 C C . THR A 1 317 ? -11.954 15.636 -6.146 1.00 92.88 317 THR A C 1
ATOM 2505 O O . THR A 1 317 ? -12.499 16.639 -6.603 1.00 92.88 317 THR A O 1
ATOM 2508 N N . THR A 1 318 ? -11.687 15.501 -4.845 1.00 93.81 318 THR A N 1
ATOM 2509 C CA . THR A 1 318 ? -12.134 16.453 -3.822 1.00 93.81 318 THR A CA 1
ATOM 2510 C C . THR A 1 318 ? -11.253 16.418 -2.568 1.00 93.81 318 THR A C 1
ATOM 2512 O O . THR A 1 318 ? -10.442 15.510 -2.386 1.00 93.81 318 THR A O 1
ATOM 2515 N N . ASN A 1 319 ? -11.434 17.407 -1.693 1.00 93.06 319 ASN A N 1
ATOM 2516 C CA . ASN A 1 319 ? -10.936 17.410 -0.320 1.00 93.06 319 ASN A CA 1
ATOM 2517 C C . ASN A 1 319 ? -12.127 17.247 0.633 1.00 93.06 319 ASN A C 1
ATOM 2519 O O . ASN A 1 319 ? -13.070 18.036 0.576 1.00 93.06 319 ASN A O 1
ATOM 2523 N N . VAL A 1 320 ? -12.068 16.269 1.536 1.00 93.69 320 VAL A N 1
ATOM 2524 C CA . VAL A 1 320 ? -12.995 16.172 2.670 1.00 93.69 320 VAL A CA 1
ATOM 2525 C C . VAL A 1 320 ? -12.424 17.017 3.809 1.00 93.69 320 VAL A C 1
ATOM 2527 O O . VAL A 1 320 ? -11.340 16.733 4.322 1.00 93.69 320 VAL A O 1
ATOM 2530 N N . THR A 1 321 ? -13.125 18.096 4.155 1.00 90.44 321 THR A N 1
ATOM 2531 C CA . THR A 1 321 ? -12.635 19.140 5.070 1.00 90.44 321 THR A CA 1
ATOM 2532 C C . THR A 1 321 ? -12.943 18.831 6.530 1.00 90.44 321 THR A C 1
ATOM 2534 O O . THR A 1 321 ? -14.080 18.499 6.856 1.00 90.44 321 THR A O 1
ATOM 2537 N N . GLY A 1 322 ? -11.963 19.013 7.421 1.00 87.81 322 GLY A N 1
ATOM 2538 C CA . GLY A 1 322 ? -12.121 18.771 8.861 1.00 87.81 322 GLY A CA 1
ATOM 2539 C C . GLY A 1 322 ? -11.973 17.301 9.260 1.00 87.81 322 GLY A C 1
ATOM 2540 O O . GLY A 1 322 ? -12.556 16.866 10.253 1.00 87.81 322 GLY A O 1
ATOM 2541 N N . THR A 1 323 ? -11.223 16.520 8.480 1.00 90.75 323 THR A N 1
ATOM 2542 C CA . THR A 1 323 ? -10.884 15.128 8.791 1.00 90.75 323 THR A CA 1
ATOM 2543 C C . THR A 1 323 ? -9.457 14.818 8.330 1.00 90.75 323 THR A C 1
ATOM 2545 O O . THR A 1 323 ? -9.046 15.204 7.232 1.00 90.75 323 THR A O 1
ATOM 2548 N N . TYR A 1 324 ? -8.687 14.165 9.197 1.00 91.69 324 TYR A N 1
ATOM 2549 C CA . TYR A 1 324 ? -7.237 13.998 9.102 1.00 91.69 324 TYR A CA 1
ATOM 2550 C C . TYR A 1 324 ? -6.829 12.618 9.635 1.00 91.69 324 TYR A C 1
ATOM 2552 O O . TYR A 1 324 ? -7.514 12.062 10.499 1.00 91.69 324 TYR A O 1
ATOM 2560 N N . TRP A 1 325 ? -5.725 12.057 9.131 1.00 94.00 325 TRP A N 1
ATOM 2561 C CA . TRP A 1 325 ? -5.251 10.702 9.449 1.00 94.00 325 TRP A CA 1
ATOM 2562 C C . TRP A 1 325 ? -6.276 9.584 9.178 1.00 94.00 325 TRP A C 1
ATOM 2564 O O . TRP A 1 325 ? -6.293 8.545 9.844 1.00 94.00 325 TRP A O 1
ATOM 2574 N N . SER A 1 326 ? -7.151 9.800 8.196 1.00 95.56 326 SER A N 1
ATOM 2575 C CA . SER A 1 326 ? -8.405 9.058 8.067 1.00 95.56 326 SER A CA 1
ATOM 2576 C C . SER A 1 326 ? -8.293 7.723 7.323 1.00 95.56 326 SER A C 1
ATOM 2578 O O . SER A 1 326 ? -7.718 7.643 6.239 1.00 95.56 326 SER A O 1
ATOM 2580 N N . ASN A 1 327 ? -8.917 6.674 7.874 1.00 97.75 327 ASN A N 1
ATOM 2581 C CA . ASN A 1 327 ? -9.086 5.378 7.213 1.00 97.75 327 ASN A CA 1
ATOM 2582 C C . ASN A 1 327 ? -10.311 5.367 6.289 1.00 97.75 327 ASN A C 1
ATOM 2584 O O . ASN A 1 327 ? -11.393 5.778 6.708 1.00 97.75 327 ASN A O 1
ATOM 2588 N N . LEU A 1 328 ? -10.133 4.815 5.087 1.00 98.12 328 LEU A N 1
ATOM 2589 C CA . LEU A 1 328 ? -11.174 4.372 4.168 1.00 98.12 328 LEU A CA 1
ATOM 2590 C C . LEU A 1 328 ? -11.549 2.906 4.434 1.00 98.12 328 LEU A C 1
ATOM 2592 O O . LEU A 1 328 ? -10.679 2.034 4.501 1.00 98.12 328 LEU A O 1
ATOM 2596 N N . TRP A 1 329 ? -12.848 2.612 4.502 1.00 96.94 329 TRP A N 1
ATOM 2597 C CA . TRP A 1 329 ? -13.363 1.239 4.444 1.00 96.94 329 TRP A CA 1
ATOM 2598 C C . TRP A 1 329 ? -14.747 1.182 3.792 1.00 96.94 329 TRP A C 1
ATOM 2600 O O . TRP A 1 329 ? -15.470 2.177 3.742 1.00 96.94 329 TRP A O 1
ATOM 2610 N N . GLU A 1 330 ? -15.108 0.009 3.277 1.00 94.31 330 GLU A N 1
ATOM 2611 C CA . GLU A 1 330 ? -16.451 -0.286 2.778 1.00 94.31 330 GLU A CA 1
ATOM 2612 C C . GLU A 1 330 ? -17.310 -0.836 3.922 1.00 94.31 330 GLU A C 1
ATOM 2614 O O . GLU A 1 330 ? -16.831 -1.624 4.739 1.00 94.31 330 GLU A O 1
ATOM 2619 N N . HIS A 1 331 ? -18.572 -0.411 3.991 1.00 92.19 331 HIS A N 1
ATOM 2620 C CA . HIS A 1 331 ? -19.573 -1.026 4.857 1.00 92.19 331 HIS A CA 1
ATOM 2621 C C . HIS A 1 331 ? -20.984 -0.897 4.270 1.00 92.19 331 HIS A C 1
ATOM 2623 O O . HIS A 1 331 ? -21.517 0.207 4.127 1.00 92.19 331 HIS A O 1
ATOM 2629 N N . LYS A 1 332 ? -21.632 -2.033 3.993 1.00 89.50 332 LYS A N 1
ATOM 2630 C CA . LYS A 1 332 ? -23.035 -2.123 3.533 1.00 89.50 332 LYS A CA 1
ATOM 2631 C C . LYS A 1 332 ? -23.343 -1.247 2.304 1.00 89.50 332 LYS A C 1
ATOM 2633 O O . LYS A 1 332 ? -24.394 -0.612 2.238 1.00 89.50 332 LYS A O 1
ATOM 2638 N N . GLY A 1 333 ? -22.442 -1.233 1.323 1.00 90.00 333 GLY A N 1
ATOM 2639 C CA . GLY A 1 333 ? -22.603 -0.538 0.043 1.00 90.00 333 GLY A CA 1
ATOM 2640 C C . GLY A 1 333 ? -22.181 0.933 0.046 1.00 90.00 333 GLY A C 1
ATOM 2641 O O . GLY A 1 333 ? -22.379 1.616 -0.956 1.00 90.00 333 GLY A O 1
ATOM 2642 N N . PHE A 1 334 ? -21.585 1.425 1.134 1.00 92.44 334 PHE A N 1
ATOM 2643 C CA . PHE A 1 334 ? -21.031 2.777 1.226 1.00 92.44 334 PHE A CA 1
ATOM 2644 C C . PHE A 1 334 ? -19.552 2.731 1.594 1.00 92.44 334 PHE A C 1
ATOM 2646 O O . PHE A 1 334 ? -19.101 1.842 2.313 1.00 92.44 334 PHE A O 1
ATOM 2653 N N . VAL A 1 335 ? -18.811 3.735 1.142 1.00 95.69 335 VAL A N 1
ATOM 2654 C CA . VAL A 1 335 ? -17.444 3.996 1.586 1.00 95.69 335 VAL A CA 1
ATOM 2655 C C . VAL A 1 335 ? -17.493 4.991 2.736 1.00 95.69 335 VAL A C 1
ATOM 2657 O O . VAL A 1 335 ? -18.156 6.021 2.636 1.00 95.69 335 VAL A O 1
ATOM 2660 N N . TYR A 1 336 ? -16.790 4.702 3.822 1.00 95.50 336 TYR A N 1
ATOM 2661 C CA . TYR A 1 336 ? -16.679 5.568 4.991 1.00 95.50 336 TYR A CA 1
ATOM 2662 C C . TYR A 1 336 ? -15.252 6.084 5.129 1.00 95.50 336 TYR A C 1
ATOM 2664 O O . TYR A 1 336 ? -14.302 5.427 4.708 1.00 95.50 336 TYR A O 1
ATOM 2672 N N . LEU A 1 337 ? -15.121 7.258 5.742 1.00 96.38 337 LEU A N 1
ATOM 2673 C CA . LEU A 1 337 ? -13.854 7.911 6.045 1.00 96.38 337 LEU A CA 1
ATOM 2674 C C . LEU A 1 337 ? -13.859 8.338 7.516 1.00 96.38 337 LEU A C 1
ATOM 2676 O O . LEU A 1 337 ? -14.707 9.138 7.909 1.00 96.38 337 LEU A O 1
ATOM 2680 N N . MET A 1 338 ? -12.944 7.802 8.329 1.00 95.50 338 MET A N 1
ATOM 2681 C CA . MET A 1 338 ? -12.851 8.093 9.770 1.00 95.50 338 MET A CA 1
ATOM 2682 C C . MET A 1 338 ? -11.425 8.396 10.195 1.00 95.50 338 MET A C 1
ATOM 2684 O O . MET A 1 338 ? -10.534 7.562 10.015 1.00 95.50 338 MET A O 1
ATOM 2688 N N . GLY A 1 339 ? -11.254 9.534 10.858 1.00 94.50 339 GLY A N 1
ATOM 2689 C CA . GLY A 1 339 ? -9.989 9.981 11.427 1.00 94.50 339 GLY A CA 1
ATOM 2690 C C . GLY A 1 339 ? -10.211 10.909 12.614 1.00 94.50 339 GLY A C 1
ATOM 2691 O O . GLY A 1 339 ? -11.203 10.785 13.340 1.00 94.50 339 GLY A O 1
ATOM 2692 N N . THR A 1 340 ? -9.298 11.852 12.813 1.00 91.75 340 THR A N 1
ATOM 2693 C CA . THR A 1 340 ? -9.456 12.947 13.779 1.00 91.75 340 THR A CA 1
ATOM 2694 C C . THR A 1 340 ? -9.812 14.244 13.060 1.00 91.75 340 THR A C 1
ATOM 2696 O O . THR A 1 340 ? -9.788 14.322 11.834 1.00 91.75 340 THR A O 1
ATOM 2699 N N . ALA A 1 341 ? -10.174 15.284 13.805 1.00 86.75 341 ALA A N 1
ATOM 2700 C CA . ALA A 1 341 ? -10.371 16.616 13.232 1.00 86.75 341 ALA A CA 1
ATOM 2701 C C . ALA A 1 341 ? -9.057 17.395 12.985 1.00 86.75 341 ALA A C 1
ATOM 2703 O O . ALA A 1 341 ? -9.104 18.451 12.361 1.00 86.75 341 ALA A O 1
ATOM 2704 N N . GLY A 1 342 ? -7.902 16.901 13.458 1.00 79.31 342 GLY A N 1
ATOM 2705 C CA . GLY A 1 342 ? -6.580 17.496 13.216 1.00 79.31 342 GLY A CA 1
ATOM 2706 C C . GLY A 1 342 ? -5.459 16.970 14.129 1.00 79.31 342 GLY A C 1
ATOM 2707 O O . GLY A 1 342 ? -5.682 16.049 14.918 1.00 79.31 342 GLY A O 1
ATOM 2708 N N . ASP A 1 343 ? -4.260 17.560 14.035 1.00 70.44 343 ASP A N 1
ATOM 2709 C CA . ASP A 1 343 ? -3.028 17.137 14.732 1.00 70.44 343 ASP A CA 1
ATOM 2710 C C . ASP A 1 343 ? -2.837 17.797 16.105 1.00 70.44 343 ASP A C 1
ATOM 2712 O O . ASP A 1 343 ? -1.918 18.577 16.343 1.00 70.44 343 ASP A O 1
ATOM 2716 N N . ASN A 1 344 ? -3.682 17.418 17.065 1.00 59.56 344 ASN A N 1
ATOM 2717 C CA . ASN A 1 344 ? -3.806 18.108 18.354 1.00 59.56 344 ASN A CA 1
ATOM 2718 C C . ASN A 1 344 ? -4.426 19.505 18.199 1.00 59.56 344 ASN A C 1
ATOM 2720 O O . ASN A 1 344 ? -3.937 20.491 18.759 1.00 59.56 344 ASN A O 1
ATOM 2724 N N . LEU A 1 345 ? -5.581 19.578 17.519 1.00 52.66 345 LEU A N 1
ATOM 2725 C CA . LEU A 1 345 ? -6.559 20.615 17.858 1.00 52.66 345 LEU A CA 1
ATOM 2726 C C . LEU A 1 345 ? -6.710 20.592 19.383 1.00 52.66 345 LEU A C 1
ATOM 2728 O O . LEU A 1 345 ? -7.051 19.549 19.939 1.00 52.66 345 LEU A O 1
ATOM 2732 N N . GLY A 1 346 ? -6.329 21.698 20.028 1.00 46.09 346 GLY A N 1
ATOM 2733 C CA . GLY A 1 346 ? -5.945 21.694 21.440 1.00 46.09 346 GLY A CA 1
ATOM 2734 C C . GLY A 1 346 ? -7.028 21.193 22.395 1.00 46.09 346 GLY A C 1
ATOM 2735 O O . GLY A 1 346 ? -8.181 21.010 22.012 1.00 46.09 346 GLY A O 1
ATOM 2736 N N . ALA A 1 347 ? -6.656 21.053 23.670 1.00 50.00 347 ALA A N 1
ATOM 2737 C CA . ALA A 1 347 ? -7.500 20.591 24.781 1.00 50.00 347 ALA A CA 1
ATOM 2738 C C . ALA A 1 347 ? -8.723 21.493 25.112 1.00 50.00 347 ALA A C 1
ATOM 2740 O O . ALA A 1 347 ? -9.252 21.447 26.221 1.00 50.00 347 ALA A O 1
ATOM 2741 N N . ASP A 1 348 ? -9.181 22.299 24.153 1.00 54.00 348 ASP A N 1
ATOM 2742 C CA . ASP A 1 348 ? -10.413 23.071 24.187 1.00 54.00 348 ASP A CA 1
ATOM 2743 C C . ASP A 1 348 ? -11.615 22.121 24.113 1.00 54.00 348 ASP A C 1
ATOM 2745 O O . ASP A 1 348 ? -11.922 21.500 23.089 1.00 54.00 348 ASP A O 1
ATOM 2749 N N . GLU A 1 349 ? -12.299 22.015 25.241 1.00 56.12 349 GLU A N 1
ATOM 2750 C CA . GLU A 1 349 ? -13.454 21.156 25.445 1.00 56.12 349 GLU A CA 1
ATOM 2751 C C . GLU A 1 349 ? -14.589 21.441 24.447 1.00 56.12 349 GLU A C 1
ATOM 2753 O O . GLU A 1 349 ? -14.952 22.591 24.197 1.00 56.12 349 GLU A O 1
ATOM 2758 N N . GLY A 1 350 ? -15.168 20.380 23.874 1.00 57.16 350 GLY A N 1
ATOM 2759 C CA . GLY A 1 350 ? -16.293 20.488 22.939 1.00 57.16 350 GLY A CA 1
ATOM 2760 C C . GLY A 1 350 ? -15.911 20.642 21.462 1.00 57.16 350 GLY A C 1
ATOM 2761 O O . GLY A 1 350 ? -16.806 20.669 20.617 1.00 57.16 350 GLY A O 1
ATOM 2762 N N . LYS A 1 351 ? -14.617 20.684 21.114 1.00 71.44 351 LYS A N 1
ATOM 2763 C CA . LYS A 1 351 ? -14.180 20.581 19.711 1.00 71.44 351 LYS A CA 1
ATOM 2764 C C . LYS A 1 351 ? -14.411 19.171 19.131 1.00 71.44 351 LYS A C 1
ATOM 2766 O O . LYS A 1 351 ? -14.416 18.187 19.880 1.00 71.44 351 LYS A O 1
ATOM 2771 N N . PRO A 1 352 ? -14.568 19.043 17.798 1.00 72.31 352 PRO A N 1
ATOM 2772 C CA . PRO A 1 352 ? -14.533 17.754 17.113 1.00 72.31 352 PRO A CA 1
ATOM 2773 C C . PRO A 1 352 ? -13.276 16.951 17.472 1.00 72.31 352 PRO A C 1
ATOM 2775 O O . PRO A 1 352 ? -12.167 17.471 17.388 1.00 72.31 352 PRO A O 1
ATOM 2778 N N . GLY A 1 353 ? -13.452 15.698 17.898 1.00 86.38 353 GLY A N 1
ATOM 2779 C CA . GLY A 1 353 ? -12.356 14.789 18.236 1.00 86.38 353 GLY A CA 1
ATOM 2780 C C . GLY A 1 353 ? -12.157 13.748 17.141 1.00 86.38 353 GLY A C 1
ATOM 2781 O O . GLY A 1 353 ? -11.296 13.902 16.279 1.00 86.38 353 GLY A O 1
ATOM 2782 N N . VAL A 1 354 ? -12.991 12.706 17.170 1.00 91.81 354 VAL A N 1
ATOM 2783 C CA . VAL A 1 354 ? -13.059 11.659 16.138 1.00 91.81 354 VAL A CA 1
ATOM 2784 C C . VAL A 1 354 ? -14.155 12.011 15.139 1.00 91.81 354 VAL A C 1
ATOM 2786 O O . VAL A 1 354 ? -15.280 12.330 15.540 1.00 91.81 354 VAL A O 1
ATOM 2789 N N . THR A 1 355 ? -13.832 11.947 13.851 1.00 92.88 355 THR A N 1
ATOM 2790 C CA . THR A 1 355 ? -14.681 12.412 12.748 1.00 92.88 355 THR A CA 1
ATOM 2791 C C . THR A 1 355 ? -15.087 11.277 11.814 1.00 92.88 355 THR A C 1
ATOM 2793 O O . THR A 1 355 ? -14.386 10.273 11.708 1.00 92.88 355 THR A O 1
ATOM 2796 N N . LEU A 1 356 ? -16.240 11.416 11.155 1.00 93.56 356 LEU A N 1
ATOM 2797 C CA . LEU A 1 356 ? -16.798 10.433 10.228 1.00 93.56 356 LEU A CA 1
ATOM 2798 C C . LEU A 1 356 ? -17.460 11.125 9.031 1.00 93.56 356 LEU A C 1
ATOM 2800 O O . LEU A 1 356 ? -18.323 11.979 9.207 1.00 93.56 356 LEU A O 1
ATOM 2804 N N . ALA A 1 357 ? -17.121 10.698 7.821 1.00 93.50 357 ALA A N 1
ATOM 2805 C CA . ALA A 1 357 ? -17.855 11.004 6.596 1.00 93.50 357 ALA A CA 1
ATOM 2806 C C . ALA A 1 357 ? -18.160 9.716 5.821 1.00 93.50 357 ALA A C 1
ATOM 2808 O O . ALA A 1 357 ? -17.629 8.647 6.133 1.00 93.50 357 ALA A O 1
ATOM 2809 N N . TYR A 1 358 ? -19.027 9.807 4.814 1.00 93.56 358 TYR A N 1
ATOM 2810 C CA . TYR A 1 358 ? -19.324 8.693 3.917 1.00 93.56 358 TYR A CA 1
ATOM 2811 C C . TYR A 1 358 ? -19.617 9.150 2.486 1.00 93.56 358 TYR A C 1
ATOM 2813 O O . TYR A 1 358 ? -19.931 10.313 2.239 1.00 93.56 358 TYR A O 1
ATOM 2821 N N . SER A 1 359 ? -19.530 8.208 1.555 1.00 94.31 359 SER A N 1
ATOM 2822 C CA . SER A 1 359 ? -19.788 8.371 0.129 1.00 94.31 359 SER A CA 1
ATOM 2823 C C . SER A 1 359 ? -20.427 7.100 -0.439 1.00 94.31 359 SER A C 1
ATOM 2825 O O . SER A 1 359 ? -20.162 5.995 0.039 1.00 94.31 359 SER A O 1
ATOM 2827 N N . SER A 1 360 ? -21.276 7.237 -1.458 1.00 92.81 360 SER A N 1
ATOM 2828 C CA . SER A 1 360 ? -21.815 6.102 -2.226 1.00 92.81 360 SER A CA 1
ATOM 2829 C C . SER A 1 360 ? -21.046 5.827 -3.520 1.00 92.81 360 SER A C 1
ATOM 2831 O O . SER A 1 360 ? -21.101 4.715 -4.025 1.00 92.81 360 SER A O 1
ATOM 2833 N N . ASP A 1 361 ? -20.351 6.824 -4.070 1.00 91.56 361 ASP A N 1
ATOM 2834 C CA . ASP A 1 361 ? -19.697 6.794 -5.389 1.00 91.56 361 ASP A CA 1
ATOM 2835 C C . ASP A 1 361 ? -18.160 6.931 -5.322 1.00 91.56 361 ASP A C 1
ATOM 2837 O O . ASP A 1 361 ? -17.478 6.723 -6.328 1.00 91.56 361 ASP A O 1
ATOM 2841 N N . GLY A 1 362 ? -17.616 7.267 -4.147 1.00 92.75 362 GLY A N 1
ATOM 2842 C CA . GLY A 1 362 ? -16.205 7.581 -3.900 1.00 92.75 362 GLY A CA 1
ATOM 2843 C C . GLY A 1 362 ? -15.805 9.033 -4.184 1.00 92.75 362 GLY A C 1
ATOM 2844 O O . GLY A 1 362 ? -14.693 9.435 -3.847 1.00 92.75 362 GLY A O 1
ATOM 2845 N N . VAL A 1 363 ? -16.695 9.824 -4.784 1.00 92.50 363 VAL A N 1
ATOM 2846 C CA . VAL A 1 363 ? -16.416 11.156 -5.348 1.00 92.50 363 VAL A CA 1
ATOM 2847 C C . VAL A 1 363 ? -17.167 12.239 -4.576 1.00 92.50 363 VAL A C 1
ATOM 2849 O O . VAL A 1 363 ? -16.597 13.271 -4.221 1.00 92.50 363 VAL A O 1
ATOM 2852 N N . THR A 1 364 ? -18.439 11.985 -4.282 1.00 93.00 364 THR A N 1
ATOM 2853 C CA . THR A 1 364 ? -19.344 12.860 -3.545 1.00 93.00 364 THR A CA 1
ATOM 2854 C C . THR A 1 364 ? -19.392 12.411 -2.091 1.00 93.00 364 THR A C 1
ATOM 2856 O O . THR A 1 364 ? -19.740 11.267 -1.799 1.00 93.00 364 THR A O 1
ATOM 2859 N N . TRP A 1 365 ? -19.053 13.308 -1.169 1.00 94.31 365 TRP A N 1
ATOM 2860 C CA . TRP A 1 365 ? -18.940 13.004 0.257 1.00 94.31 365 TRP A CA 1
ATOM 2861 C C . TRP A 1 365 ? -19.991 13.746 1.079 1.00 94.31 365 TRP A C 1
ATOM 2863 O O . TRP A 1 365 ? -20.379 14.869 0.752 1.00 94.31 365 TRP A O 1
ATOM 2873 N N . SER A 1 366 ? -20.443 13.114 2.161 1.00 92.06 366 SER A N 1
ATOM 2874 C CA . SER A 1 366 ? -21.271 13.754 3.180 1.00 92.06 366 SER A CA 1
ATOM 2875 C C . SER A 1 366 ? -20.532 14.917 3.849 1.00 92.06 366 SER A C 1
ATOM 2877 O O . SER A 1 366 ? -19.303 15.011 3.806 1.00 92.06 366 SER A O 1
ATOM 2879 N N . ALA A 1 367 ? -21.273 15.757 4.574 1.00 91.00 367 ALA A N 1
ATOM 2880 C CA . ALA A 1 367 ? -20.654 16.569 5.616 1.00 91.00 367 ALA A CA 1
ATOM 2881 C C . ALA A 1 367 ? -19.912 15.660 6.618 1.00 91.00 367 ALA A C 1
ATOM 2883 O O . ALA A 1 367 ? -20.320 14.517 6.849 1.00 91.00 367 ALA A O 1
ATOM 2884 N N . VAL A 1 368 ? -18.825 16.170 7.201 1.00 90.38 368 VAL A N 1
ATOM 2885 C CA . VAL A 1 368 ? -18.099 15.482 8.272 1.00 90.38 368 VAL A CA 1
ATOM 2886 C C . VAL A 1 368 ? -18.887 15.614 9.576 1.00 90.38 368 VAL A C 1
ATOM 2888 O O . VAL A 1 368 ? -19.194 16.719 10.019 1.00 90.38 368 VAL A O 1
ATOM 2891 N N . GLU A 1 369 ? -19.198 14.482 10.198 1.00 89.69 369 GLU A N 1
ATOM 2892 C CA . GLU A 1 369 ? -19.831 14.390 11.512 1.00 89.69 369 GLU A CA 1
ATOM 2893 C C . GLU A 1 369 ? -18.784 14.129 12.603 1.00 89.69 369 GLU A C 1
ATOM 2895 O O . GLU A 1 369 ? -17.830 13.377 12.400 1.00 89.69 369 GLU A O 1
ATOM 2900 N N . THR A 1 370 ? -18.989 14.677 13.801 1.00 89.19 370 THR A N 1
ATOM 2901 C CA . THR A 1 370 ? -18.218 14.276 14.986 1.00 89.19 370 THR A CA 1
ATOM 2902 C C . THR A 1 370 ? -18.860 13.049 15.629 1.00 89.19 370 THR A C 1
ATOM 2904 O O . THR A 1 370 ? -20.014 13.106 16.061 1.00 89.19 370 THR A O 1
ATOM 2907 N N . VAL A 1 371 ? -18.112 11.949 15.757 1.00 89.62 371 VAL A N 1
ATOM 2908 C CA . VAL A 1 371 ? -18.575 10.740 16.466 1.00 89.62 371 VAL A CA 1
ATOM 2909 C C . VAL A 1 371 ? -18.104 10.672 17.918 1.00 89.62 371 VAL A C 1
ATOM 2911 O O . VAL A 1 371 ? -18.793 10.078 18.738 1.00 89.62 371 VAL A O 1
ATOM 2914 N N . LEU A 1 372 ? -16.992 11.331 18.266 1.00 88.12 372 LEU A N 1
ATOM 2915 C CA . LEU A 1 372 ? -16.593 11.597 19.654 1.00 88.12 372 LEU A CA 1
ATOM 2916 C C . LEU A 1 372 ? -16.025 13.017 19.770 1.00 88.12 372 LEU A C 1
ATOM 2918 O O . LEU A 1 372 ? -15.094 13.371 19.048 1.00 88.12 372 LEU A O 1
ATOM 2922 N N . ASN A 1 373 ? -16.548 13.816 20.702 1.00 86.75 373 ASN A N 1
ATOM 2923 C CA . ASN A 1 373 ? -16.004 15.141 21.017 1.00 86.75 373 ASN A CA 1
ATOM 2924 C C . ASN A 1 373 ? -14.692 15.015 21.803 1.00 86.75 373 ASN A C 1
ATOM 2926 O O . ASN A 1 373 ? -14.574 14.147 22.675 1.00 86.75 373 ASN A O 1
ATOM 2930 N N . ALA A 1 374 ? -13.740 15.908 21.531 1.00 82.12 374 ALA A N 1
ATOM 2931 C CA . ALA A 1 374 ? -12.548 16.078 22.352 1.00 82.12 374 ALA A CA 1
ATOM 2932 C C . ALA A 1 374 ? -12.913 16.653 23.733 1.00 82.12 374 ALA A C 1
ATOM 2934 O O . ALA A 1 374 ? -13.866 17.427 23.880 1.00 82.12 374 ALA A O 1
ATOM 2935 N N . THR A 1 375 ? -12.140 16.282 24.754 1.00 77.75 375 THR A N 1
ATOM 2936 C CA . THR A 1 375 ? -12.235 16.861 26.105 1.00 77.75 375 THR A CA 1
ATOM 2937 C C . THR A 1 375 ? -10.845 17.233 26.608 1.00 77.75 375 THR A C 1
ATOM 2939 O O . THR A 1 375 ? -9.850 16.757 26.065 1.00 77.75 375 THR A O 1
ATOM 2942 N N . GLN A 1 376 ? -10.756 18.019 27.685 1.00 71.25 376 GLN A N 1
ATOM 2943 C CA . GLN A 1 376 ? -9.470 18.410 28.290 1.00 71.25 376 GLN A CA 1
ATOM 2944 C C . GLN A 1 376 ? -8.562 17.212 28.638 1.00 71.25 376 GLN A C 1
ATOM 2946 O O . GLN A 1 376 ? -7.344 17.341 28.687 1.00 71.25 376 GLN A O 1
ATOM 2951 N N . GLN A 1 377 ? -9.163 16.040 28.877 1.00 74.25 377 GLN A N 1
ATOM 2952 C CA . GLN A 1 377 ? -8.487 14.783 29.216 1.00 74.25 377 GLN A CA 1
ATOM 2953 C C . GLN A 1 377 ? -8.444 13.779 28.050 1.00 74.25 377 GLN A C 1
ATOM 2955 O O . GLN A 1 377 ? -7.958 12.667 28.229 1.00 74.25 377 GLN A O 1
ATOM 2960 N N . ASN A 1 378 ? -9.029 14.109 26.892 1.00 78.62 378 ASN A N 1
ATOM 2961 C CA . ASN A 1 378 ? -9.080 13.224 25.729 1.00 78.62 378 ASN A CA 1
ATOM 2962 C C . ASN A 1 378 ? -8.909 14.017 24.427 1.00 78.62 378 ASN A C 1
ATOM 2964 O O . ASN A 1 378 ? -9.898 14.435 23.813 1.00 78.62 378 ASN A O 1
ATOM 2968 N N . VAL A 1 379 ? -7.658 14.179 23.996 1.00 84.06 379 VAL A N 1
ATOM 2969 C CA . VAL A 1 379 ? -7.316 14.602 22.631 1.00 84.06 379 VAL A CA 1
ATOM 2970 C C . VAL A 1 379 ? -7.001 13.339 21.833 1.00 84.06 379 VAL A C 1
ATOM 2972 O O . VAL A 1 379 ? -6.040 12.638 22.148 1.00 84.06 379 VAL A O 1
ATOM 2975 N N . TYR A 1 380 ? -7.843 13.008 20.853 1.00 88.06 380 TYR A N 1
ATOM 2976 C CA . TYR A 1 380 ? -7.742 11.743 20.119 1.00 88.06 380 TYR A CA 1
ATOM 2977 C C . TYR A 1 380 ? -6.657 11.774 19.041 1.00 88.06 380 TYR A C 1
ATOM 2979 O O . TYR A 1 380 ? -6.440 12.792 18.387 1.00 88.06 380 TYR A O 1
ATOM 2987 N N . HIS A 1 381 ? -6.048 10.613 18.823 1.00 89.69 381 HIS A N 1
ATOM 2988 C CA . HIS A 1 381 ? -5.059 10.323 17.791 1.00 89.69 381 HIS A CA 1
ATOM 2989 C C . HIS A 1 381 ? -5.452 9.038 17.050 1.00 89.69 381 HIS A C 1
ATOM 2991 O O . HIS A 1 381 ? -6.136 8.172 17.605 1.00 89.69 381 HIS A O 1
ATOM 2997 N N . THR A 1 382 ? -5.041 8.921 15.788 1.00 92.12 382 THR A N 1
ATOM 2998 C CA . THR A 1 382 ? -5.135 7.685 15.005 1.00 92.12 382 THR A CA 1
ATOM 2999 C C . THR A 1 382 ? -4.227 7.758 13.778 1.00 92.12 382 THR A C 1
ATOM 3001 O O . THR A 1 382 ? -3.671 8.807 13.467 1.00 92.12 382 THR A O 1
ATOM 3004 N N . ALA A 1 383 ? -4.154 6.655 13.042 1.00 93.62 383 ALA A N 1
ATOM 3005 C CA . ALA A 1 383 ? -3.746 6.623 11.642 1.00 93.62 383 ALA A CA 1
ATOM 3006 C C . ALA A 1 383 ? -4.766 5.785 10.840 1.00 93.62 383 ALA A C 1
ATOM 3008 O O . ALA A 1 383 ? -5.710 5.234 11.427 1.00 93.62 383 ALA A O 1
ATOM 3009 N N . PRO A 1 384 ? -4.587 5.621 9.515 1.00 97.06 384 PRO A N 1
ATOM 3010 C CA . PRO A 1 384 ? -5.429 4.745 8.706 1.00 97.06 384 PRO A CA 1
ATOM 3011 C C . PRO A 1 384 ? -5.261 3.253 9.058 1.00 97.06 384 PRO A C 1
ATOM 3013 O O . PRO A 1 384 ? -4.547 2.521 8.374 1.00 97.06 384 PRO A O 1
ATOM 3016 N N . THR A 1 385 ? -5.877 2.794 10.148 1.00 96.88 385 THR A N 1
ATOM 3017 C CA . THR A 1 385 ? -5.910 1.389 10.591 1.00 96.88 385 THR A CA 1
ATOM 3018 C C . THR A 1 385 ? -7.349 0.847 10.576 1.00 96.88 385 THR A C 1
ATOM 3020 O O . THR A 1 385 ? -8.294 1.639 10.521 1.00 96.88 385 THR A O 1
ATOM 3023 N N . PRO A 1 386 ? -7.559 -0.485 10.548 1.00 95.75 386 PRO A N 1
ATOM 3024 C CA . PRO A 1 386 ? -8.855 -1.056 10.185 1.00 95.75 386 PRO A CA 1
ATOM 3025 C C . PRO A 1 386 ? -10.009 -0.741 11.138 1.00 95.75 386 PRO A C 1
ATOM 3027 O O . PRO A 1 386 ? -9.872 -0.789 12.364 1.00 95.75 386 PRO A O 1
ATOM 3030 N N . VAL A 1 387 ? -11.188 -0.566 10.541 1.00 96.25 387 VAL A N 1
ATOM 3031 C CA . VAL A 1 387 ? -12.464 -0.963 11.147 1.00 96.25 387 VAL A CA 1
ATOM 3032 C C . VAL A 1 387 ? -12.707 -2.442 10.814 1.00 96.25 387 VAL A C 1
ATOM 3034 O O . VAL A 1 387 ? -12.541 -2.843 9.661 1.00 96.25 387 VAL A O 1
ATOM 3037 N N . VAL A 1 388 ? -13.104 -3.254 11.797 1.00 95.62 388 VAL A N 1
ATOM 3038 C CA . VAL A 1 388 ? -13.459 -4.674 11.606 1.00 95.62 388 VAL A CA 1
ATOM 3039 C C . VAL A 1 388 ? -14.851 -4.972 12.162 1.00 95.62 388 VAL A C 1
ATOM 3041 O O . VAL A 1 388 ? -15.196 -4.484 13.236 1.00 95.62 388 VAL A O 1
ATOM 3044 N N . GLU A 1 389 ? -15.654 -5.771 11.455 1.00 94.12 389 GLU A N 1
ATOM 3045 C CA . GLU A 1 389 ? -16.940 -6.273 11.960 1.00 94.12 389 GLU A CA 1
ATOM 3046 C C . GLU A 1 389 ? -16.784 -7.674 12.575 1.00 94.12 389 GLU A C 1
ATOM 3048 O O . GLU A 1 389 ? -16.162 -8.556 11.984 1.00 94.12 389 GLU A O 1
ATOM 3053 N N . SER A 1 390 ? -17.386 -7.893 13.746 1.00 94.56 390 SER A N 1
ATOM 3054 C CA . SER A 1 390 ? -17.626 -9.219 14.325 1.00 94.56 390 SER A CA 1
ATOM 3055 C C . SER A 1 390 ? -18.980 -9.234 15.026 1.00 94.56 390 SER A C 1
ATOM 3057 O O . SER A 1 390 ? -19.325 -8.271 15.704 1.00 94.56 390 SER A O 1
ATOM 3059 N N . GLU A 1 391 ? -19.760 -10.304 14.855 1.00 92.88 391 GLU A N 1
ATOM 3060 C CA . GLU A 1 391 ? -21.062 -10.508 15.522 1.00 92.88 391 GLU A CA 1
ATOM 3061 C C . GLU A 1 391 ? -22.042 -9.310 15.426 1.00 92.88 391 GLU A C 1
ATOM 3063 O O . GLU A 1 391 ? -22.806 -9.026 16.347 1.00 92.88 391 GLU A O 1
ATOM 3068 N N . GLY A 1 392 ? -22.033 -8.582 14.301 1.00 92.25 392 GLY A N 1
ATOM 3069 C CA . GLY A 1 392 ? -22.883 -7.400 14.102 1.00 92.25 392 GLY A CA 1
ATOM 3070 C C . GLY A 1 392 ? -22.386 -6.130 14.806 1.00 92.25 392 GLY A C 1
ATOM 3071 O O . GLY A 1 392 ? -23.144 -5.169 14.954 1.00 92.25 392 GLY A O 1
ATOM 3072 N N . VAL A 1 393 ? -21.129 -6.102 15.253 1.00 94.25 393 VAL A N 1
ATOM 3073 C CA . VAL A 1 393 ? -20.481 -4.962 15.912 1.00 94.25 393 VAL A CA 1
ATOM 3074 C C . VAL A 1 393 ? -19.206 -4.588 15.159 1.00 94.25 393 VAL A C 1
ATOM 3076 O O . VAL A 1 393 ? -18.365 -5.430 14.863 1.00 94.25 393 VAL A O 1
ATOM 3079 N N . LEU A 1 394 ? -19.070 -3.301 14.854 1.00 95.56 394 LEU A N 1
ATOM 3080 C CA . LEU A 1 394 ? -17.876 -2.679 14.299 1.00 95.56 394 LEU A CA 1
ATOM 3081 C C . LEU A 1 394 ? -16.920 -2.299 15.428 1.00 95.56 394 LEU A C 1
ATOM 3083 O O . LEU A 1 394 ? -17.349 -1.749 16.444 1.00 95.56 394 LEU A O 1
ATOM 3087 N N . TYR A 1 395 ? -15.631 -2.537 15.216 1.00 97.44 395 TYR A N 1
ATOM 3088 C CA . TYR A 1 395 ? -14.544 -2.265 16.151 1.00 97.44 395 TYR A CA 1
ATOM 3089 C C . TYR A 1 395 ? -13.459 -1.435 15.472 1.00 97.44 395 TYR A C 1
ATOM 3091 O O . TYR A 1 395 ? -13.072 -1.729 14.342 1.00 97.44 395 TYR A O 1
ATOM 3099 N N . ARG A 1 396 ? -12.960 -0.409 16.166 1.00 96.56 396 ARG A N 1
ATOM 3100 C CA . ARG A 1 396 ? -11.915 0.498 15.677 1.00 96.56 396 ARG A CA 1
ATOM 3101 C C . ARG A 1 396 ? -10.966 0.839 16.818 1.00 96.56 396 ARG A C 1
ATOM 3103 O O . ARG A 1 396 ? -11.399 1.327 17.862 1.00 96.56 396 ARG A O 1
ATOM 3110 N N . GLY A 1 397 ? -9.679 0.587 16.614 1.00 96.56 397 GLY A N 1
ATOM 3111 C CA . GLY A 1 397 ? -8.634 1.075 17.506 1.00 96.56 397 GLY A CA 1
ATOM 3112 C C . GLY A 1 397 ? -8.436 2.580 17.334 1.00 96.56 397 GLY A C 1
ATOM 3113 O O . GLY A 1 397 ? -8.476 3.071 16.203 1.00 96.56 397 GLY A O 1
ATOM 3114 N N . MET A 1 398 ? -8.268 3.296 18.445 1.00 94.12 398 MET A N 1
ATOM 3115 C CA . MET A 1 398 ? -7.897 4.712 18.498 1.00 94.12 398 MET A CA 1
ATOM 3116 C C . MET A 1 398 ? -6.967 4.950 19.688 1.00 94.12 398 MET A C 1
ATOM 3118 O O . MET A 1 398 ? -6.928 4.156 20.633 1.00 94.12 398 MET A O 1
ATOM 3122 N N . GLU A 1 399 ? -6.292 6.093 19.702 1.00 91.31 399 GLU A N 1
ATOM 3123 C CA . GLU A 1 399 ? -5.491 6.526 20.840 1.00 91.31 399 GLU A CA 1
ATOM 3124 C C . GLU A 1 399 ? -5.961 7.881 21.377 1.00 91.31 399 GLU A C 1
ATOM 3126 O O . GLU A 1 399 ? -6.744 8.598 20.750 1.00 91.31 399 GLU A O 1
ATOM 3131 N N . THR A 1 400 ? -5.504 8.229 22.575 1.00 87.75 400 THR A N 1
ATOM 3132 C CA . THR A 1 400 ? -5.765 9.522 23.200 1.00 87.75 400 THR A CA 1
ATOM 3133 C C . THR A 1 400 ? -4.570 9.980 24.021 1.00 87.75 400 THR A C 1
ATOM 3135 O O . THR A 1 400 ? -3.945 9.186 24.725 1.00 87.75 400 THR A O 1
ATOM 3138 N N . TRP A 1 401 ? -4.278 11.277 23.981 1.00 77.81 401 TRP A N 1
ATOM 3139 C CA . TRP A 1 401 ? -3.413 11.913 24.967 1.00 77.81 401 TRP A CA 1
ATOM 3140 C C . TRP A 1 401 ? -4.248 12.305 26.192 1.00 77.81 401 TRP A C 1
ATOM 3142 O O . TRP A 1 401 ? -5.379 12.779 26.042 1.00 77.81 401 TRP A O 1
ATOM 3152 N N . ALA A 1 402 ? -3.708 12.064 27.389 1.00 58.56 402 ALA A N 1
ATOM 3153 C CA . ALA A 1 402 ? -4.425 12.180 28.663 1.00 58.56 402 ALA A CA 1
ATOM 3154 C C . ALA A 1 402 ? -3.728 13.113 29.676 1.00 58.56 402 ALA A C 1
ATOM 3156 O O . ALA A 1 402 ? -3.780 12.881 30.879 1.00 58.56 402 ALA A O 1
ATOM 3157 N N . GLY A 1 403 ? -3.067 14.176 29.199 1.00 52.00 403 GLY A N 1
ATOM 3158 C CA . GLY A 1 403 ? -2.675 15.343 30.009 1.00 52.00 403 GLY A CA 1
ATOM 3159 C C . GLY A 1 403 ? -1.646 15.135 31.134 1.00 52.00 403 GLY A C 1
ATOM 3160 O O . GLY A 1 403 ? -1.274 16.105 31.794 1.00 52.00 403 GLY A O 1
ATOM 3161 N N . SER A 1 404 ? -1.165 13.915 31.383 1.00 46.22 404 SER A N 1
ATOM 3162 C CA . SER A 1 404 ? -0.196 13.640 32.445 1.00 46.22 404 SER A CA 1
ATOM 3163 C C . SER A 1 404 ? 1.223 14.018 32.019 1.00 46.22 404 SER A C 1
ATOM 3165 O O . SER A 1 404 ? 1.859 13.307 31.246 1.00 46.22 404 SER A O 1
ATOM 3167 N N . GLN A 1 405 ? 1.755 15.081 32.620 1.00 40.62 405 GLN A N 1
ATOM 3168 C CA . GLN A 1 405 ? 3.135 15.587 32.498 1.00 40.62 405 GLN A CA 1
ATOM 3169 C C . GLN A 1 405 ? 4.264 14.615 32.941 1.00 40.62 405 GLN A C 1
ATOM 3171 O O . GLN A 1 405 ? 5.378 15.053 33.214 1.00 40.62 405 GLN A O 1
ATOM 3176 N N . TYR A 1 406 ? 3.968 13.317 33.062 1.00 38.66 406 TYR A N 1
ATOM 3177 C CA . TYR A 1 406 ? 4.852 12.265 33.581 1.00 38.66 406 TYR A CA 1
ATOM 3178 C C . TYR A 1 406 ? 4.921 11.009 32.699 1.00 38.66 406 TYR A C 1
ATOM 3180 O O . TYR A 1 406 ? 5.715 10.125 32.997 1.00 38.66 406 TYR A O 1
ATOM 3188 N N . VAL A 1 407 ? 4.118 10.921 31.632 1.00 46.19 407 VAL A N 1
ATOM 3189 C CA . VAL A 1 407 ? 4.185 9.832 30.645 1.00 46.19 407 VAL A CA 1
ATOM 3190 C C . VAL A 1 407 ? 4.223 10.467 29.260 1.00 46.19 407 VAL A C 1
ATOM 3192 O O . VAL A 1 407 ? 3.276 11.146 28.860 1.00 46.19 407 VAL A O 1
ATOM 3195 N N . ASN A 1 408 ? 5.327 10.276 28.543 1.00 54.25 408 ASN A N 1
ATOM 3196 C CA . ASN A 1 408 ? 5.419 10.648 27.137 1.00 54.25 408 ASN A CA 1
ATOM 3197 C C . ASN A 1 408 ? 4.590 9.660 26.305 1.00 54.25 408 ASN A C 1
ATOM 3199 O O . ASN A 1 408 ? 4.774 8.451 26.420 1.00 54.25 408 ASN A O 1
ATOM 3203 N N . GLY A 1 409 ? 3.702 10.171 25.448 1.00 69.44 409 GLY A N 1
ATOM 3204 C CA . GLY A 1 409 ? 3.002 9.365 24.445 1.00 69.44 409 GLY A CA 1
ATOM 3205 C C . GLY A 1 409 ? 1.488 9.255 24.602 1.00 69.44 409 GLY A C 1
ATOM 3206 O O . GLY A 1 409 ? 0.860 9.971 25.383 1.00 69.44 409 GLY A O 1
ATOM 3207 N N . TYR A 1 410 ? 0.894 8.366 23.802 1.00 84.25 410 TYR A N 1
ATOM 3208 C CA . TYR A 1 410 ? -0.552 8.153 23.757 1.00 84.25 410 TYR A CA 1
ATOM 3209 C C . TYR A 1 410 ? -0.979 6.861 24.460 1.00 84.25 410 TYR A C 1
ATOM 3211 O O . TYR A 1 410 ? -0.249 5.870 24.515 1.00 84.25 410 TYR A O 1
ATOM 3219 N N . ASN A 1 411 ? -2.224 6.869 24.934 1.00 89.00 411 ASN A N 1
ATOM 3220 C CA . ASN A 1 411 ? -2.892 5.737 25.561 1.00 89.00 411 ASN A CA 1
ATOM 3221 C C . ASN A 1 411 ? -3.944 5.143 24.612 1.00 89.00 411 ASN A C 1
ATOM 3223 O O . ASN A 1 411 ? -4.610 5.880 23.883 1.00 89.00 411 ASN A O 1
ATOM 3227 N N . ALA A 1 412 ? -4.128 3.823 24.622 1.00 94.19 412 ALA A N 1
ATOM 3228 C CA . ALA A 1 412 ? -4.975 3.127 23.650 1.00 94.19 412 ALA A CA 1
ATOM 3229 C C . ALA A 1 412 ? -6.431 2.993 24.123 1.00 94.19 412 ALA A C 1
ATOM 3231 O O . ALA A 1 412 ? -6.705 2.895 25.319 1.00 94.19 412 ALA A O 1
ATOM 3232 N N . LEU A 1 413 ? -7.383 2.931 23.191 1.00 95.50 413 LEU A N 1
ATOM 3233 C CA . LEU A 1 413 ? -8.781 2.605 23.477 1.00 95.50 413 LEU A CA 1
ATOM 3234 C C . LEU A 1 413 ? -9.442 1.869 22.306 1.00 95.50 413 LEU A C 1
ATOM 3236 O O . LEU A 1 413 ? -9.070 2.028 21.146 1.00 95.50 413 LEU A O 1
ATOM 3240 N N . MET A 1 414 ? -10.462 1.072 22.617 1.00 97.31 414 MET A N 1
ATOM 3241 C CA . MET A 1 414 ? -11.334 0.455 21.621 1.00 97.31 414 MET A CA 1
ATOM 3242 C C . MET A 1 414 ? -12.592 1.306 21.456 1.00 97.31 414 MET A C 1
ATOM 3244 O O . MET A 1 414 ? -13.332 1.515 22.423 1.00 97.31 414 MET A O 1
ATOM 3248 N N . MET A 1 415 ? -12.877 1.745 20.233 1.00 95.81 415 MET A N 1
ATOM 3249 C CA . MET A 1 415 ? -14.205 2.201 19.832 1.00 95.81 415 MET A CA 1
ATOM 3250 C C . MET A 1 415 ? -15.033 1.023 19.313 1.00 95.81 415 MET A C 1
ATOM 3252 O O . MET A 1 415 ? -14.519 0.139 18.630 1.00 95.81 415 MET A O 1
ATOM 3256 N N . SER A 1 416 ? -16.329 1.015 19.624 1.00 95.12 416 SER A N 1
ATOM 3257 C CA . SER A 1 416 ? -17.281 0.040 19.083 1.00 95.12 416 SER A CA 1
ATOM 3258 C C . SER A 1 416 ? -18.620 0.679 18.723 1.00 95.12 416 SER A C 1
ATOM 3260 O O . SER A 1 416 ? -19.060 1.608 19.401 1.00 95.12 416 SER A O 1
ATOM 3262 N N . ALA A 1 417 ? -19.272 0.164 17.682 1.00 93.19 417 ALA A N 1
ATOM 3263 C CA . ALA A 1 417 ? -20.618 0.547 17.257 1.00 93.19 417 ALA A CA 1
ATOM 3264 C C . ALA A 1 417 ? -21.377 -0.674 16.735 1.00 93.19 417 ALA A C 1
ATOM 3266 O O . ALA A 1 417 ? -20.766 -1.568 16.160 1.00 93.19 417 ALA A O 1
ATOM 3267 N N . LYS A 1 418 ? -22.705 -0.734 16.881 1.00 91.00 418 LYS A N 1
ATOM 3268 C CA . LYS A 1 418 ? -23.467 -1.779 16.177 1.00 91.00 418 LYS A CA 1
ATOM 3269 C C . LYS A 1 418 ? -23.424 -1.520 14.668 1.00 91.00 418 LYS A C 1
ATOM 3271 O O . LYS A 1 418 ? -23.477 -0.370 14.231 1.00 91.00 418 LYS A O 1
ATOM 3276 N N . SER A 1 419 ? -23.328 -2.573 13.863 1.00 88.69 419 SER A N 1
ATOM 3277 C CA . SER A 1 419 ? -23.109 -2.442 12.420 1.00 88.69 419 SER A CA 1
ATOM 3278 C C . SER A 1 419 ? -24.367 -2.031 11.648 1.00 88.69 419 SER A C 1
ATOM 3280 O O . SER A 1 419 ? -24.281 -1.550 10.515 1.00 88.69 419 SER A O 1
ATOM 3282 N N . ASP A 1 420 ? -25.552 -2.223 12.227 1.00 84.88 420 ASP A N 1
ATOM 3283 C CA . ASP A 1 420 ? -26.839 -1.724 11.731 1.00 84.88 420 ASP A CA 1
ATOM 3284 C C . ASP A 1 420 ? -27.000 -0.211 11.950 1.00 84.88 420 ASP A C 1
ATOM 3286 O O . ASP A 1 420 ? -27.561 0.463 11.088 1.00 84.88 420 ASP A O 1
ATOM 3290 N N . CYS A 1 421 ? -26.417 0.358 13.008 1.00 81.31 421 CYS A N 1
ATOM 3291 C CA . CYS A 1 421 ? -26.490 1.793 13.293 1.00 81.31 421 CYS A CA 1
ATOM 3292 C C . CYS A 1 421 ? -25.896 2.698 12.193 1.00 81.31 421 CYS A C 1
ATOM 3294 O O . CYS A 1 421 ? -26.280 3.861 12.097 1.00 81.31 421 CYS A O 1
ATOM 3296 N N . LEU A 1 422 ? -24.985 2.199 11.346 1.00 78.75 422 LEU A N 1
ATOM 3297 C CA . LEU A 1 422 ? -24.461 2.963 10.201 1.00 78.75 422 LEU A CA 1
ATOM 3298 C C . LEU A 1 422 ? -25.319 2.841 8.925 1.00 78.75 422 LEU A C 1
ATOM 3300 O O . LEU A 1 422 ? -25.107 3.588 7.976 1.00 78.75 422 LEU A O 1
ATOM 3304 N N . SER A 1 423 ? -26.309 1.941 8.888 1.00 63.91 423 SER A N 1
ATOM 3305 C CA . SER A 1 423 ? -27.015 1.547 7.652 1.00 63.91 423 SER A CA 1
ATOM 3306 C C . SER A 1 423 ? -28.042 2.548 7.097 1.00 63.91 423 SER A C 1
ATOM 3308 O O . SER A 1 423 ? -28.616 2.293 6.041 1.00 63.91 423 SER A O 1
ATOM 3310 N N . SER A 1 424 ? -28.276 3.684 7.764 1.00 58.03 424 SER A N 1
ATOM 3311 C CA . SER A 1 424 ? -29.191 4.729 7.280 1.00 58.03 424 SER A CA 1
ATOM 3312 C C . SER A 1 424 ? -28.473 6.058 7.023 1.00 58.03 424 SER A C 1
ATOM 3314 O O . SER A 1 424 ? -27.472 6.391 7.665 1.00 58.03 424 SER A O 1
ATOM 3316 N N . GLN A 1 425 ? -28.993 6.824 6.061 1.00 56.62 425 GLN A N 1
ATOM 3317 C CA . GLN A 1 425 ? -28.488 8.153 5.681 1.00 56.62 425 GLN A CA 1
ATOM 3318 C C . GLN A 1 425 ? -29.066 9.289 6.551 1.00 56.62 425 GLN A C 1
ATOM 3320 O O . GLN A 1 425 ? -28.747 10.453 6.337 1.00 56.62 425 GLN A O 1
ATOM 3325 N N . THR A 1 426 ? -29.958 8.974 7.497 1.00 48.88 426 THR A N 1
ATOM 3326 C CA . THR A 1 426 ? -30.955 9.922 8.031 1.00 48.88 426 THR A CA 1
ATOM 3327 C C . THR A 1 426 ? -30.821 10.261 9.519 1.00 48.88 426 THR A C 1
ATOM 3329 O O . THR A 1 426 ? -31.696 10.936 10.056 1.00 48.88 426 THR A O 1
ATOM 3332 N N . GLN A 1 427 ? -29.777 9.800 10.217 1.00 49.97 427 GLN A N 1
ATOM 3333 C CA . GLN A 1 427 ? -29.555 10.113 11.638 1.00 49.97 427 GLN A CA 1
ATOM 3334 C C . GLN A 1 427 ? -28.072 10.354 11.941 1.00 49.97 427 GLN A C 1
ATOM 3336 O O . GLN A 1 427 ? -27.217 9.630 11.438 1.00 49.97 427 GLN A O 1
ATOM 3341 N N . ALA A 1 428 ? -27.795 11.342 12.800 1.00 53.03 428 ALA A N 1
ATOM 3342 C CA . ALA A 1 428 ? -26.447 11.679 13.258 1.00 53.03 428 ALA A CA 1
ATOM 3343 C C . ALA A 1 428 ? -25.789 10.478 13.949 1.00 53.03 428 ALA A C 1
ATOM 3345 O O . ALA A 1 428 ? -26.364 9.901 14.871 1.00 53.03 428 ALA A O 1
ATOM 3346 N N . ARG A 1 429 ? -24.580 10.105 13.529 1.00 71.38 429 ARG A N 1
ATOM 3347 C CA . ARG A 1 429 ? -23.953 8.816 13.869 1.00 71.38 429 ARG A CA 1
ATOM 3348 C C . ARG A 1 429 ? -23.203 8.817 15.203 1.00 71.38 429 ARG A C 1
ATOM 3350 O O . ARG A 1 429 ? -22.643 7.798 15.600 1.00 71.38 429 ARG A O 1
ATOM 3357 N N . THR A 1 430 ? -23.212 9.934 15.927 1.00 67.44 430 THR A N 1
ATOM 3358 C CA . THR A 1 430 ? -22.524 10.112 17.216 1.00 67.44 430 THR A CA 1
ATOM 3359 C C . THR A 1 430 ? -22.987 9.120 18.288 1.00 67.44 430 THR A C 1
ATOM 3361 O O . THR A 1 430 ? -22.159 8.554 18.992 1.00 67.44 430 THR A O 1
ATOM 3364 N N . TRP A 1 431 ? -24.293 8.842 18.395 1.00 71.31 431 TRP A N 1
ATOM 3365 C CA . TRP A 1 431 ? -24.831 7.900 19.395 1.00 71.31 431 TRP A CA 1
ATOM 3366 C C . TRP A 1 431 ? -24.533 6.427 19.075 1.00 71.31 431 TRP A C 1
ATOM 3368 O O . TRP A 1 431 ? -24.719 5.561 19.930 1.00 71.31 431 TRP A O 1
ATOM 3378 N N . CYS A 1 432 ? -24.074 6.132 17.857 1.00 83.88 432 CYS A N 1
ATOM 3379 C CA . CYS A 1 432 ? -23.768 4.777 17.413 1.00 83.88 432 CYS A CA 1
ATOM 3380 C C . CYS A 1 432 ? -22.485 4.241 18.060 1.00 83.88 432 CYS A C 1
ATOM 3382 O O . CYS A 1 432 ? -22.363 3.031 18.249 1.00 83.88 432 CYS A O 1
ATOM 3384 N N . TRP A 1 433 ? -21.541 5.131 18.389 1.00 90.75 433 TRP A N 1
ATOM 3385 C CA . TRP A 1 433 ? -20.199 4.790 18.853 1.00 90.75 433 TRP A CA 1
ATOM 3386 C C . TRP A 1 433 ? -20.040 4.949 20.369 1.00 90.75 433 TRP A C 1
ATOM 3388 O O . TRP A 1 433 ? -20.464 5.931 20.972 1.00 90.75 433 TRP A O 1
ATOM 3398 N N . ARG A 1 434 ? -19.343 3.993 20.988 1.00 91.19 434 ARG A N 1
ATOM 3399 C CA . ARG A 1 434 ? -18.891 4.039 22.388 1.00 91.19 434 ARG A CA 1
ATOM 3400 C C . ARG A 1 434 ? -17.401 3.712 22.470 1.00 91.19 434 ARG A C 1
ATOM 3402 O O . ARG A 1 434 ? -16.904 2.946 21.646 1.00 91.19 434 ARG A O 1
ATOM 3409 N N . LYS A 1 435 ? -16.708 4.216 23.495 1.00 93.31 435 LYS A N 1
ATOM 3410 C CA . LYS A 1 435 ? -15.317 3.837 23.811 1.00 93.31 435 LYS A CA 1
ATOM 3411 C C . LYS A 1 435 ? -15.210 2.933 25.041 1.00 93.31 435 LYS A C 1
ATOM 3413 O O . LYS A 1 435 ? -16.087 2.959 25.906 1.00 93.31 435 LYS A O 1
ATOM 3418 N N . SER A 1 436 ? -14.143 2.140 25.111 1.00 95.81 436 SER A N 1
ATOM 3419 C CA . SER A 1 436 ? -13.730 1.365 26.289 1.00 95.81 436 SER A CA 1
ATOM 3420 C C . SER A 1 436 ? -13.188 2.261 27.415 1.00 95.81 436 SER A C 1
ATOM 3422 O O . SER A 1 436 ? -13.188 3.489 27.311 1.00 95.81 436 SER A O 1
ATOM 3424 N N . ASN A 1 437 ? -12.651 1.656 28.484 1.00 94.06 437 ASN A N 1
ATOM 3425 C CA . ASN A 1 437 ? -11.628 2.352 29.272 1.00 94.06 437 ASN A CA 1
ATOM 3426 C C . ASN A 1 437 ? -10.427 2.720 28.391 1.00 94.06 437 ASN A C 1
ATOM 3428 O O . ASN A 1 437 ? -10.152 2.050 27.394 1.00 94.06 437 ASN A O 1
ATOM 3432 N N . ILE A 1 438 ? -9.692 3.738 28.823 1.00 92.94 438 ILE A N 1
ATOM 3433 C CA . ILE A 1 438 ? -8.341 4.009 28.341 1.00 92.94 438 ILE A CA 1
ATOM 3434 C C . ILE A 1 438 ? -7.424 2.899 28.884 1.00 92.94 438 ILE A C 1
ATOM 3436 O O . ILE A 1 438 ? -7.571 2.475 30.035 1.00 92.94 438 ILE A O 1
ATOM 3440 N N . LEU A 1 439 ? -6.536 2.385 28.039 1.00 93.69 439 LEU A N 1
ATOM 3441 C CA . LEU A 1 439 ? -5.418 1.526 28.404 1.00 93.69 439 LEU A CA 1
ATOM 3442 C C . LEU A 1 439 ? -4.163 2.397 28.418 1.00 93.69 439 LEU A C 1
ATOM 3444 O O . LEU A 1 439 ? -3.601 2.718 27.369 1.00 93.69 439 LEU A O 1
ATOM 3448 N N . GLU A 1 440 ? -3.773 2.807 29.618 1.00 91.06 440 GLU A N 1
ATOM 3449 C CA . GLU A 1 440 ? -2.531 3.539 29.858 1.00 91.06 440 GLU A CA 1
ATOM 3450 C C . GLU A 1 440 ? -1.319 2.614 29.664 1.00 91.06 440 GLU A C 1
ATOM 3452 O O . GLU A 1 440 ? -1.451 1.386 29.706 1.00 91.06 440 GLU A 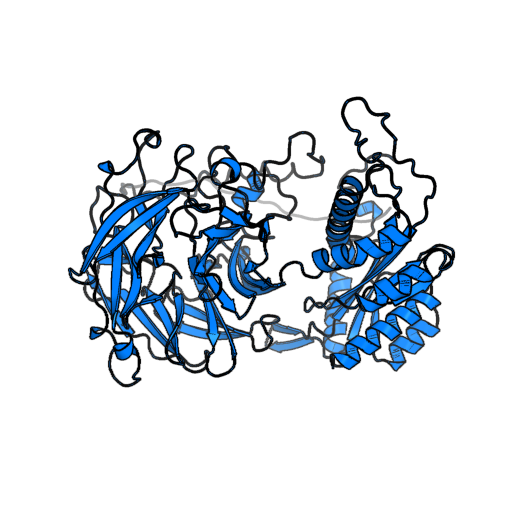O 1
ATOM 3457 N N . PHE A 1 441 ? -0.151 3.187 29.377 1.00 87.25 441 PHE A N 1
ATOM 3458 C CA . PHE A 1 441 ? 1.103 2.433 29.352 1.00 87.25 441 PHE A CA 1
ATOM 3459 C C . PHE A 1 441 ? 1.626 2.224 30.782 1.00 87.25 441 PHE A C 1
ATOM 3461 O O . PHE A 1 441 ? 1.650 3.163 31.574 1.00 87.25 441 PHE A O 1
ATOM 3468 N N . ASP A 1 442 ? 2.070 1.008 31.105 1.00 87.88 442 ASP A N 1
ATOM 3469 C CA . ASP A 1 442 ? 2.665 0.659 32.400 1.00 87.88 442 ASP A CA 1
ATOM 3470 C C . ASP A 1 442 ? 4.060 0.051 32.177 1.00 87.88 442 ASP A C 1
ATOM 3472 O O . ASP A 1 442 ? 4.217 -1.023 31.586 1.00 87.88 442 ASP A O 1
ATOM 3476 N N . GLU A 1 443 ? 5.095 0.733 32.675 1.00 85.62 443 GLU A N 1
ATOM 3477 C CA . GLU A 1 443 ? 6.481 0.257 32.619 1.00 85.62 443 GLU A CA 1
ATOM 3478 C C . GLU A 1 443 ? 6.691 -1.092 33.326 1.00 85.62 443 GLU A C 1
ATOM 3480 O O . GLU A 1 443 ? 7.676 -1.786 33.050 1.00 85.62 443 GLU A O 1
ATOM 3485 N N . GLY A 1 444 ? 5.798 -1.482 34.239 1.00 88.94 444 GLY A N 1
ATOM 3486 C CA . GLY A 1 444 ? 5.793 -2.782 34.902 1.00 88.94 444 GLY A CA 1
ATOM 3487 C C . GLY A 1 444 ? 5.556 -3.957 33.950 1.00 88.94 444 GLY A C 1
ATOM 3488 O O . GLY A 1 444 ? 5.987 -5.069 34.251 1.00 88.94 444 GLY A O 1
ATOM 3489 N N . TRP A 1 445 ? 4.940 -3.729 32.783 1.00 92.19 445 TRP A N 1
ATOM 3490 C CA . TRP A 1 445 ? 4.749 -4.763 31.755 1.00 92.19 445 TRP A CA 1
ATOM 3491 C C . TRP A 1 445 ? 5.997 -4.993 30.895 1.00 92.19 445 TRP A C 1
ATOM 3493 O O . TRP A 1 445 ? 6.123 -6.042 30.262 1.00 92.19 445 TRP A O 1
ATOM 3503 N N . VAL A 1 446 ? 6.919 -4.027 30.851 1.00 90.38 446 VAL A N 1
ATOM 3504 C CA . VAL A 1 446 ? 8.095 -4.054 29.971 1.00 90.38 446 VAL A CA 1
ATOM 3505 C C . VAL A 1 446 ? 9.117 -5.089 30.468 1.00 90.38 446 VAL A C 1
ATOM 3507 O O . VAL A 1 446 ? 9.615 -4.948 31.592 1.00 90.38 446 VAL A O 1
ATOM 3510 N N . PRO A 1 447 ? 9.497 -6.092 29.647 1.00 90.62 447 PRO A N 1
ATOM 3511 C CA . PRO A 1 447 ? 10.512 -7.078 30.008 1.00 90.62 447 PRO A CA 1
ATOM 3512 C C . PRO A 1 447 ? 11.823 -6.426 30.459 1.00 90.62 447 PRO A C 1
ATOM 3514 O O . PRO A 1 447 ? 12.318 -5.499 29.821 1.00 90.62 447 PRO A O 1
ATOM 3517 N N . HIS A 1 448 ? 12.431 -6.939 31.533 1.00 87.44 448 HIS A N 1
ATOM 3518 C CA . HIS A 1 448 ? 13.659 -6.358 32.098 1.00 87.44 448 HIS A CA 1
ATOM 3519 C C . HIS A 1 448 ? 14.803 -6.257 31.071 1.00 87.44 448 HIS A C 1
ATOM 3521 O O . HIS A 1 448 ? 15.530 -5.270 31.062 1.00 87.44 448 HIS A O 1
ATOM 3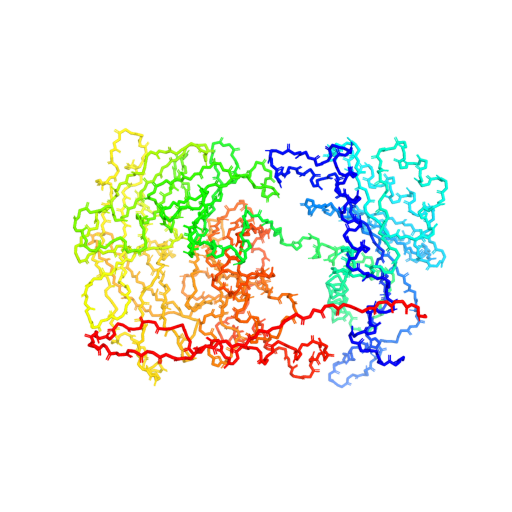527 N N . ALA A 1 449 ? 14.901 -7.223 30.150 1.00 86.94 449 ALA A N 1
ATOM 3528 C CA . ALA A 1 449 ? 15.896 -7.240 29.075 1.00 86.94 449 ALA A CA 1
ATOM 3529 C C . ALA A 1 449 ? 15.791 -6.062 28.083 1.00 86.94 449 ALA A C 1
ATOM 3531 O O . ALA A 1 449 ? 16.747 -5.800 27.362 1.00 86.94 449 ALA A O 1
ATOM 3532 N N . TRP A 1 450 ? 14.658 -5.352 28.031 1.00 86.75 450 TRP A N 1
ATOM 3533 C CA . TRP A 1 450 ? 14.458 -4.194 27.150 1.00 86.75 450 TRP A CA 1
ATOM 3534 C C . TRP A 1 450 ? 14.873 -2.867 27.804 1.00 86.75 450 TRP A C 1
ATOM 3536 O O . TRP A 1 450 ? 14.936 -1.840 27.132 1.00 86.75 450 TRP A O 1
ATOM 3546 N N . LYS A 1 451 ? 15.140 -2.862 29.116 1.00 75.12 451 LYS A N 1
ATOM 3547 C CA . LYS A 1 451 ? 15.389 -1.647 29.903 1.00 75.12 451 LYS A CA 1
ATOM 3548 C C . LYS A 1 451 ? 16.866 -1.249 29.837 1.00 75.12 451 LYS A C 1
ATOM 3550 O O . LYS A 1 451 ? 17.620 -1.503 30.771 1.00 75.12 451 LYS A O 1
ATOM 3555 N N . VAL A 1 452 ? 17.275 -0.657 28.712 1.00 65.56 452 VAL A N 1
ATOM 3556 C CA . VAL A 1 452 ? 18.678 -0.271 28.460 1.00 65.56 452 VAL A CA 1
ATOM 3557 C C . VAL A 1 452 ? 18.970 1.151 28.955 1.00 65.56 452 VAL A C 1
ATOM 3559 O O . VAL A 1 452 ? 19.880 1.344 29.755 1.00 65.56 452 VAL A O 1
ATOM 3562 N N . TYR A 1 453 ? 18.155 2.127 28.542 1.00 57.75 453 TYR A N 1
ATOM 3563 C CA . TYR A 1 453 ? 18.124 3.506 29.054 1.00 57.75 453 TYR A CA 1
ATOM 3564 C C . TYR A 1 453 ? 16.664 3.991 29.145 1.00 57.75 453 TYR A C 1
ATOM 3566 O O . TYR A 1 453 ? 15.756 3.209 28.865 1.00 57.75 453 TYR A O 1
ATOM 3574 N N . SER A 1 454 ? 16.432 5.237 29.587 1.00 58.31 454 SER A N 1
ATOM 3575 C CA . SER A 1 454 ? 15.099 5.832 29.831 1.00 58.31 454 SER A CA 1
ATOM 3576 C C . SER A 1 454 ? 14.043 5.389 28.811 1.00 58.31 454 SER A C 1
ATOM 3578 O O . SER A 1 454 ? 14.211 5.620 27.611 1.00 58.31 454 SER A O 1
ATOM 3580 N N . LEU A 1 455 ? 12.981 4.742 29.296 1.00 64.31 455 LEU A N 1
ATOM 3581 C CA . LEU A 1 455 ? 11.927 4.187 28.454 1.00 64.31 455 LEU A CA 1
ATOM 3582 C C . LEU A 1 455 ? 11.012 5.311 27.962 1.00 64.31 455 LEU A C 1
ATOM 3584 O O . LEU A 1 455 ? 10.338 5.947 28.762 1.00 64.31 455 LEU A O 1
ATOM 3588 N N . ASP A 1 456 ? 10.964 5.502 26.647 1.00 77.12 456 ASP A N 1
ATOM 3589 C CA . ASP A 1 456 ? 10.006 6.386 25.963 1.00 77.12 456 ASP A CA 1
ATOM 3590 C C . ASP A 1 456 ? 8.936 5.544 25.236 1.00 77.12 456 ASP A C 1
ATOM 3592 O O . ASP A 1 456 ? 8.488 5.857 24.137 1.00 77.12 456 ASP A O 1
ATOM 3596 N N . LEU A 1 457 ? 8.601 4.386 25.822 1.00 85.88 457 LEU A N 1
ATOM 3597 C CA . LEU A 1 457 ? 7.695 3.405 25.232 1.00 85.88 457 LEU A CA 1
ATOM 3598 C C . LEU A 1 457 ? 6.239 3.822 25.452 1.00 85.88 457 LEU A C 1
ATOM 3600 O O . LEU A 1 457 ? 5.814 4.032 26.586 1.00 85.88 457 LEU A O 1
ATOM 3604 N N . HIS A 1 458 ? 5.457 3.869 24.375 1.00 87.06 458 HIS A N 1
ATOM 3605 C CA . HIS A 1 458 ? 4.027 4.169 24.438 1.00 87.06 458 HIS A CA 1
ATOM 3606 C C . HIS A 1 458 ? 3.240 3.515 23.297 1.00 87.06 458 HIS A C 1
ATOM 3608 O O . HIS A 1 458 ? 3.805 2.981 22.337 1.00 87.06 458 HIS A O 1
ATOM 3614 N N . TRP A 1 459 ? 1.910 3.572 23.385 1.00 91.38 459 TRP A N 1
ATOM 3615 C CA . TRP A 1 459 ? 1.009 3.025 22.371 1.00 91.38 459 TRP A CA 1
ATOM 3616 C C . TRP A 1 459 ? 0.814 4.001 21.207 1.00 91.38 459 TRP A C 1
ATOM 3618 O O . TRP A 1 459 ? 0.735 5.210 21.420 1.00 91.38 459 TRP A O 1
ATOM 3628 N N . GLN A 1 460 ? 0.706 3.480 19.983 1.00 90.25 460 GLN A N 1
ATOM 3629 C CA . GLN A 1 460 ? 0.215 4.201 18.803 1.00 90.25 460 GLN A CA 1
ATOM 3630 C C . GLN A 1 460 ? -0.528 3.256 17.839 1.00 90.25 460 GLN A C 1
ATOM 3632 O O . GLN A 1 460 ? -0.335 2.039 17.868 1.00 90.25 460 GLN A O 1
ATOM 3637 N N . GLU A 1 461 ? -1.362 3.838 16.972 1.00 92.75 461 GLU A N 1
ATOM 3638 C CA . GLU A 1 461 ? -1.851 3.277 15.701 1.00 92.75 461 GLU A CA 1
ATOM 3639 C C . GLU A 1 461 ? -2.391 1.845 15.806 1.00 92.75 461 GLU A C 1
ATOM 3641 O O . GLU A 1 461 ? -1.980 0.906 15.116 1.00 92.75 461 GLU A O 1
ATOM 3646 N N . SER A 1 462 ? -3.333 1.685 16.723 1.00 93.75 462 SER A N 1
ATOM 3647 C CA . SER A 1 462 ? -3.921 0.407 17.086 1.00 93.75 462 SER A CA 1
ATOM 3648 C C . SER A 1 462 ? -4.713 -0.237 15.938 1.00 93.75 462 SER A C 1
ATOM 3650 O O . SER A 1 462 ? -5.511 0.395 15.242 1.00 93.75 462 SER A O 1
ATOM 3652 N N . ASN A 1 463 ? -4.505 -1.539 15.747 1.00 97.81 463 ASN A N 1
ATOM 3653 C CA . ASN A 1 463 ? -5.217 -2.376 14.785 1.00 97.81 463 ASN A CA 1
ATOM 3654 C C . ASN A 1 463 ? -6.279 -3.205 15.513 1.00 97.81 463 ASN A C 1
ATOM 3656 O O . ASN A 1 463 ? -5.927 -4.092 16.290 1.00 97.81 463 ASN A O 1
ATOM 3660 N N . ALA A 1 464 ? -7.564 -2.954 15.247 1.00 98.06 464 ALA A N 1
ATOM 3661 C CA . ALA A 1 464 ? -8.642 -3.820 15.722 1.00 98.06 464 ALA A CA 1
ATOM 3662 C C . ALA A 1 464 ? -8.713 -5.090 14.862 1.00 98.06 464 ALA A C 1
ATOM 3664 O O . ALA A 1 464 ? -8.897 -5.011 13.648 1.00 98.06 464 ALA A O 1
ATOM 3665 N N . VAL A 1 465 ? -8.558 -6.262 15.485 1.00 97.62 465 VAL A N 1
ATOM 3666 C CA . VAL A 1 465 ? -8.499 -7.556 14.785 1.00 97.62 465 VAL A CA 1
ATOM 3667 C C . VAL A 1 465 ? -9.283 -8.621 15.555 1.00 97.62 465 VAL A C 1
ATOM 3669 O O . VAL A 1 465 ? -9.163 -8.738 16.773 1.00 97.62 465 VAL A O 1
ATOM 3672 N N . VAL A 1 466 ? -10.069 -9.428 14.838 1.00 96.88 466 VAL A N 1
ATOM 3673 C CA . VAL A 1 466 ? -10.741 -10.619 15.385 1.00 96.88 466 VAL A CA 1
ATOM 3674 C C . VAL A 1 466 ? -9.752 -11.784 15.389 1.00 96.88 466 VAL A C 1
ATOM 3676 O O . VAL A 1 466 ? -9.274 -12.190 14.326 1.00 96.88 466 VAL A O 1
ATOM 3679 N N . GLY A 1 467 ? -9.434 -12.318 16.566 1.00 95.44 467 GLY A N 1
ATOM 3680 C CA . GLY A 1 467 ? -8.537 -13.460 16.730 1.00 95.44 467 GLY A CA 1
ATOM 3681 C C . GLY A 1 467 ? -9.154 -14.790 16.274 1.00 95.44 467 GLY A C 1
ATOM 3682 O O . GLY A 1 467 ? -10.353 -14.870 15.986 1.00 95.44 467 GLY A O 1
ATOM 3683 N N . PRO A 1 468 ? -8.354 -15.870 16.208 1.00 93.88 468 PRO A N 1
ATOM 3684 C CA . PRO A 1 468 ? -8.813 -17.171 15.714 1.00 93.88 468 PRO A CA 1
ATOM 3685 C C . PRO A 1 468 ? -9.884 -17.812 16.614 1.00 93.88 468 PRO A C 1
ATOM 3687 O O . PRO A 1 468 ? -10.651 -18.652 16.152 1.00 93.88 468 PRO A O 1
ATOM 3690 N N . ASN A 1 469 ? -9.961 -17.384 17.876 1.00 92.62 469 ASN A N 1
ATOM 3691 C CA . ASN A 1 469 ? -10.956 -17.776 18.875 1.00 92.62 469 ASN A CA 1
ATOM 3692 C C . ASN A 1 469 ? -12.253 -16.935 18.848 1.00 92.62 469 ASN A C 1
ATOM 3694 O O . ASN A 1 469 ? -13.135 -17.177 19.666 1.00 92.62 469 ASN A O 1
ATOM 3698 N N . GLY A 1 470 ? -12.364 -15.940 17.959 1.00 91.94 470 GLY A N 1
ATOM 3699 C CA . GLY A 1 470 ? -13.503 -15.016 17.889 1.00 91.94 470 GLY A CA 1
ATOM 3700 C C . GLY A 1 470 ? -13.444 -13.828 18.861 1.00 91.94 470 GLY A C 1
ATOM 3701 O O . GLY A 1 470 ? -14.265 -12.920 18.743 1.00 91.94 470 GLY A O 1
ATOM 3702 N N . GLU A 1 471 ? -12.472 -13.776 19.780 1.00 94.50 471 GLU A N 1
ATOM 3703 C CA . GLU A 1 471 ? -12.247 -12.585 20.609 1.00 94.50 471 GLU A CA 1
ATOM 3704 C C . GLU A 1 471 ? -11.714 -11.417 19.763 1.00 94.50 471 GLU A C 1
ATOM 3706 O O . GLU A 1 471 ? -11.100 -11.610 18.712 1.00 94.50 471 GLU A O 1
ATOM 3711 N N . VAL A 1 472 ? -11.924 -10.185 20.233 1.00 96.88 472 VAL A N 1
ATOM 3712 C CA . VAL A 1 472 ? -11.427 -8.974 19.567 1.00 96.88 472 VAL A CA 1
ATOM 3713 C C . VAL A 1 472 ? -10.219 -8.433 20.324 1.00 96.88 472 VAL A C 1
ATOM 3715 O O . VAL A 1 472 ? -10.273 -8.218 21.538 1.00 96.88 472 VAL A O 1
ATOM 3718 N N . TYR A 1 473 ? -9.142 -8.165 19.594 1.00 98.31 473 TYR A N 1
ATOM 3719 C CA . TYR A 1 473 ? -7.895 -7.618 20.115 1.00 98.31 473 TYR A CA 1
ATOM 3720 C C . TYR A 1 473 ? -7.596 -6.250 19.496 1.00 98.31 473 TYR A C 1
ATOM 3722 O O . TYR A 1 473 ? -8.035 -5.946 18.384 1.00 98.31 473 TYR A O 1
ATOM 3730 N N . LEU A 1 474 ? -6.806 -5.444 20.205 1.00 98.44 474 LEU A N 1
ATOM 3731 C CA . LEU A 1 474 ? -5.958 -4.429 19.591 1.00 98.44 474 LEU A CA 1
ATOM 3732 C C . LEU A 1 474 ? -4.538 -4.982 19.485 1.00 98.44 474 LEU A C 1
ATOM 3734 O O . LEU A 1 474 ? -3.947 -5.357 20.499 1.00 98.44 474 LEU A O 1
ATOM 3738 N N . ILE A 1 475 ? -3.992 -4.991 18.270 1.00 98.25 475 ILE A N 1
ATOM 3739 C CA . ILE A 1 475 ? -2.553 -5.133 18.037 1.00 98.25 475 ILE A CA 1
ATOM 3740 C C . ILE A 1 475 ? -1.979 -3.724 17.884 1.00 98.25 475 ILE A C 1
ATOM 3742 O O . ILE A 1 475 ? -2.427 -2.945 17.044 1.00 98.25 475 ILE A O 1
ATOM 3746 N N . LEU A 1 476 ? -1.044 -3.372 18.754 1.00 96.19 476 LEU A N 1
ATOM 3747 C CA . LEU A 1 476 ? -0.583 -2.009 18.999 1.00 96.19 476 LEU A CA 1
ATOM 3748 C C . LEU A 1 476 ? 0.835 -1.829 18.458 1.00 96.19 476 LEU A C 1
ATOM 3750 O O . LEU A 1 476 ? 1.710 -2.646 18.767 1.00 96.19 476 LEU A O 1
ATOM 3754 N N . ARG A 1 477 ? 1.087 -0.732 17.732 1.00 94.31 477 ARG A N 1
ATOM 3755 C CA . ARG A 1 477 ? 2.459 -0.254 17.540 1.00 94.31 477 ARG A CA 1
ATOM 3756 C C . ARG A 1 477 ? 2.977 0.195 18.903 1.00 94.31 477 ARG A C 1
ATOM 3758 O O . ARG A 1 477 ? 2.321 0.963 19.610 1.00 94.31 477 ARG A O 1
ATOM 3765 N N . VAL A 1 478 ? 4.156 -0.303 19.254 1.00 91.81 478 VAL A N 1
ATOM 3766 C CA . VAL A 1 478 ? 4.919 0.160 20.413 1.00 91.81 478 VAL A CA 1
ATOM 3767 C C . VAL A 1 478 ? 5.939 1.146 19.874 1.00 91.81 478 VAL A C 1
ATOM 3769 O O . VAL A 1 478 ? 6.780 0.762 19.065 1.00 91.81 478 VAL A O 1
ATOM 3772 N N . ASP A 1 479 ? 5.831 2.412 20.250 1.00 88.31 479 ASP A N 1
ATOM 3773 C CA . ASP A 1 479 ? 6.838 3.404 19.878 1.00 88.31 479 ASP A CA 1
ATOM 3774 C C . ASP A 1 479 ? 8.015 3.406 20.860 1.00 88.31 479 ASP A C 1
ATOM 3776 O O . ASP A 1 479 ? 7.964 2.716 21.877 1.00 88.31 479 ASP A O 1
ATOM 3780 N N . GLY A 1 480 ? 9.077 4.153 20.552 1.00 84.25 480 GLY A N 1
ATOM 3781 C CA . GLY A 1 480 ? 10.262 4.270 21.410 1.00 84.25 480 GLY A CA 1
ATOM 3782 C C . GLY A 1 480 ? 11.117 2.997 21.498 1.00 84.25 480 GLY A C 1
ATOM 3783 O O . GLY A 1 480 ? 11.938 2.877 22.411 1.00 84.25 480 GLY A O 1
ATOM 3784 N N . GLN A 1 481 ? 10.925 2.030 20.587 1.00 87.75 481 GLN A N 1
ATOM 3785 C CA . GLN A 1 481 ? 11.715 0.793 20.541 1.00 87.75 481 GLN A CA 1
ATOM 3786 C C . GLN A 1 481 ? 13.210 1.106 20.360 1.00 87.75 481 GLN A C 1
ATOM 3788 O O . GLN A 1 481 ? 13.596 1.951 19.559 1.00 87.75 481 GLN A O 1
ATOM 3793 N N . GLN A 1 482 ? 14.059 0.392 21.096 1.00 82.38 482 GLN A N 1
ATOM 3794 C CA . GLN A 1 482 ? 15.522 0.493 21.062 1.00 82.38 482 GLN A CA 1
ATOM 3795 C C . GLN A 1 482 ? 16.125 -0.863 20.663 1.00 82.38 482 GLN A C 1
ATOM 3797 O O . GLN A 1 482 ? 15.414 -1.860 20.564 1.00 82.38 482 GLN A O 1
ATOM 3802 N N . THR A 1 483 ? 17.445 -0.940 20.481 1.00 80.06 483 THR A N 1
ATOM 3803 C CA . THR A 1 483 ? 18.144 -2.128 19.945 1.00 80.06 483 THR A CA 1
ATOM 3804 C C . THR A 1 483 ? 17.851 -3.445 20.683 1.00 80.06 483 THR A C 1
ATOM 3806 O O . THR A 1 483 ? 17.888 -4.507 20.070 1.00 80.06 483 THR A O 1
ATOM 3809 N N . ALA A 1 484 ? 17.514 -3.405 21.977 1.00 81.62 484 ALA A N 1
ATOM 3810 C CA . ALA A 1 484 ? 17.137 -4.592 22.757 1.00 81.62 484 ALA A CA 1
ATOM 3811 C C . ALA A 1 484 ? 15.678 -5.063 22.549 1.00 81.62 484 ALA A C 1
ATOM 3813 O O . ALA A 1 484 ? 15.299 -6.127 23.040 1.00 81.62 484 ALA A O 1
ATOM 3814 N N . CYS A 1 485 ? 14.848 -4.275 21.862 1.00 86.00 485 CYS A N 1
ATOM 3815 C CA . CYS A 1 485 ? 13.411 -4.493 21.714 1.00 86.00 485 CYS A CA 1
ATOM 3816 C C . CYS A 1 485 ? 12.852 -4.094 20.338 1.00 86.00 485 CYS A C 1
ATOM 3818 O O . CYS A 1 485 ? 11.675 -3.768 20.245 1.00 86.00 485 CYS A O 1
ATOM 3820 N N . PHE A 1 486 ? 13.658 -4.156 19.273 1.00 88.88 486 PHE A N 1
ATOM 3821 C CA . PHE A 1 486 ? 13.166 -4.005 17.899 1.00 88.88 486 PHE A CA 1
ATOM 3822 C C . PHE A 1 486 ? 12.197 -5.118 17.489 1.00 88.88 486 PHE A C 1
ATOM 3824 O O . PHE A 1 486 ? 12.263 -6.249 17.987 1.00 88.88 486 PHE A O 1
ATOM 3831 N N . ASN A 1 487 ? 11.370 -4.809 16.488 1.00 92.62 487 ASN A N 1
ATOM 3832 C CA . ASN A 1 487 ? 10.418 -5.728 15.875 1.00 92.62 487 ASN A CA 1
ATOM 3833 C C . ASN A 1 487 ? 9.446 -6.308 16.920 1.00 92.62 487 ASN A C 1
ATOM 3835 O O . ASN A 1 487 ? 9.409 -7.522 17.162 1.00 92.62 487 ASN A O 1
ATOM 3839 N N . LYS A 1 488 ? 8.703 -5.416 17.588 1.00 94.06 488 LYS A N 1
ATOM 3840 C CA . LYS A 1 488 ? 7.725 -5.744 18.634 1.00 94.06 488 LYS A CA 1
ATOM 3841 C C . LYS A 1 488 ? 6.385 -5.054 18.405 1.00 94.06 488 LYS A C 1
ATOM 3843 O O . LYS A 1 488 ? 6.318 -3.897 17.995 1.00 94.06 488 LYS A O 1
ATOM 3848 N N . ALA A 1 489 ? 5.319 -5.753 18.780 1.00 96.44 489 ALA A N 1
ATOM 3849 C CA . ALA A 1 489 ? 3.982 -5.195 18.953 1.00 96.44 489 ALA A CA 1
ATOM 3850 C C . ALA A 1 489 ? 3.447 -5.542 20.351 1.00 96.44 489 ALA A C 1
ATOM 3852 O O . ALA A 1 489 ? 3.942 -6.462 21.009 1.00 96.44 489 ALA A O 1
ATOM 3853 N N . ALA A 1 490 ? 2.423 -4.824 20.810 1.00 96.88 490 ALA A N 1
ATOM 3854 C CA . ALA A 1 490 ? 1.679 -5.180 22.018 1.00 96.88 490 ALA A CA 1
ATOM 3855 C C . ALA A 1 490 ? 0.283 -5.705 21.668 1.00 96.88 490 ALA A C 1
ATOM 3857 O O . ALA A 1 490 ? -0.348 -5.255 20.715 1.00 96.88 490 ALA A O 1
ATOM 3858 N N . VAL A 1 491 ? -0.204 -6.658 22.456 1.00 98.31 491 VAL A N 1
ATOM 3859 C CA . VAL A 1 491 ? -1.536 -7.252 22.340 1.00 98.31 491 VAL A CA 1
ATOM 3860 C C . VAL A 1 491 ? -2.363 -6.794 23.530 1.00 98.31 491 VAL A C 1
ATOM 3862 O O . VAL A 1 491 ? -1.968 -6.987 24.683 1.00 98.31 491 VAL A O 1
ATOM 3865 N N . ALA A 1 492 ? -3.530 -6.221 23.255 1.00 98.38 492 ALA A N 1
ATOM 3866 C CA . ALA A 1 492 ? -4.534 -5.914 24.261 1.00 98.38 492 ALA A CA 1
ATOM 3867 C C . ALA A 1 492 ? -5.866 -6.586 23.909 1.00 98.38 492 ALA A C 1
ATOM 3869 O O . ALA A 1 492 ? -6.363 -6.457 22.791 1.00 98.38 492 ALA A O 1
ATOM 3870 N N . ARG A 1 493 ? -6.469 -7.288 24.868 1.00 97.94 493 ARG A N 1
ATOM 3871 C CA . ARG A 1 493 ? -7.761 -7.962 24.702 1.00 97.94 493 ARG A CA 1
ATOM 3872 C C . ARG A 1 493 ? -8.904 -7.007 25.004 1.00 97.94 493 ARG A C 1
ATOM 3874 O O . ARG A 1 493 ? -8.899 -6.339 26.043 1.00 97.94 493 ARG A O 1
ATOM 3881 N N . TYR A 1 494 ? -9.906 -6.977 24.132 1.00 98.00 494 TYR A N 1
ATOM 3882 C CA . TYR A 1 494 ? -11.168 -6.292 24.381 1.00 98.00 494 TYR A CA 1
ATOM 3883 C C . TYR A 1 494 ? -12.260 -7.295 24.774 1.00 98.00 494 TYR A C 1
ATOM 3885 O O . TYR A 1 494 ? -12.443 -8.328 24.138 1.00 98.00 494 TYR A O 1
ATOM 3893 N N . THR A 1 495 ? -13.014 -6.982 25.828 1.00 95.62 495 THR A N 1
ATOM 3894 C CA . THR A 1 495 ? -14.133 -7.791 26.327 1.00 95.62 495 THR A CA 1
ATOM 3895 C C . THR A 1 495 ? -15.457 -7.048 26.086 1.00 95.62 495 THR A C 1
ATOM 3897 O O . THR A 1 495 ? -15.799 -6.154 26.872 1.00 95.62 495 THR A O 1
ATOM 3900 N N . PRO A 1 496 ? -16.244 -7.399 25.044 1.00 92.94 496 PRO A N 1
ATOM 3901 C CA . PRO A 1 496 ? -17.439 -6.642 24.647 1.00 92.94 496 PRO A CA 1
ATOM 3902 C C . PRO A 1 496 ? -18.528 -6.520 25.718 1.00 92.94 496 PRO A C 1
ATOM 3904 O O . PRO A 1 496 ? -19.188 -5.480 25.798 1.00 92.94 496 PRO A O 1
ATOM 3907 N N . SER A 1 497 ? -18.691 -7.552 26.553 1.00 92.31 497 SER A N 1
ATOM 3908 C CA . SER A 1 497 ? -19.707 -7.626 27.615 1.00 92.31 497 SER A CA 1
ATOM 3909 C C . SER A 1 497 ? -19.460 -6.658 28.774 1.00 92.31 497 SER A C 1
ATOM 3911 O O . SER A 1 497 ? -20.410 -6.175 29.381 1.00 92.31 497 SER A O 1
ATOM 3913 N N . THR A 1 498 ? -18.196 -6.336 29.065 1.00 94.75 498 THR A N 1
ATOM 3914 C CA . THR A 1 498 ? -17.805 -5.387 30.127 1.00 94.75 498 THR A CA 1
ATOM 3915 C C . THR A 1 498 ? -17.297 -4.051 29.580 1.00 94.75 498 THR A C 1
ATOM 3917 O O . THR A 1 498 ? -17.029 -3.133 30.356 1.00 94.75 498 THR A O 1
ATOM 3920 N N . ASN A 1 499 ? -17.172 -3.930 28.252 1.00 95.62 499 ASN A N 1
ATOM 3921 C CA . ASN A 1 499 ? -16.572 -2.793 27.552 1.00 95.62 499 ASN A CA 1
ATOM 3922 C C . ASN A 1 499 ? -15.161 -2.445 28.082 1.00 95.62 499 ASN A C 1
ATOM 3924 O O . ASN A 1 499 ? -14.814 -1.273 28.259 1.00 95.62 499 ASN A O 1
ATOM 3928 N N . LYS A 1 500 ? -14.354 -3.475 28.376 1.00 96.94 500 LYS A N 1
ATOM 3929 C CA . LYS A 1 500 ? -12.995 -3.323 28.914 1.00 96.94 500 LYS A CA 1
ATOM 3930 C C . LYS A 1 500 ? -11.925 -3.707 27.904 1.00 96.94 500 LYS A C 1
ATOM 3932 O O . LYS A 1 500 ? -12.047 -4.729 27.242 1.00 96.94 500 LYS A O 1
ATOM 3937 N N . LEU A 1 501 ? -10.871 -2.900 27.849 1.00 97.69 501 LEU A N 1
ATOM 3938 C CA . LEU A 1 501 ? -9.619 -3.162 27.145 1.00 97.69 501 LEU A CA 1
ATOM 3939 C C . LEU A 1 501 ? -8.522 -3.401 28.193 1.00 97.69 501 LEU A C 1
ATOM 3941 O O . LEU A 1 501 ? -8.405 -2.622 29.144 1.00 97.69 501 LEU A O 1
ATOM 3945 N N . ARG A 1 502 ? -7.744 -4.476 28.045 1.00 97.50 502 ARG A N 1
ATOM 3946 C CA . ARG A 1 502 ? -6.656 -4.859 28.962 1.00 97.50 502 ARG A CA 1
ATOM 3947 C C . ARG A 1 502 ? -5.420 -5.267 28.169 1.00 97.50 502 ARG A C 1
ATOM 3949 O O . ARG A 1 502 ? -5.558 -6.019 27.211 1.00 97.50 502 ARG A O 1
ATOM 3956 N N . PHE A 1 503 ? -4.238 -4.821 28.587 1.00 97.88 503 PHE A N 1
ATOM 3957 C CA . PHE A 1 503 ? -2.975 -5.371 28.091 1.00 97.88 503 PHE A CA 1
ATOM 3958 C C . PHE A 1 503 ? -2.904 -6.879 28.382 1.00 97.88 503 PHE A C 1
ATOM 3960 O O . PHE A 1 503 ? -3.356 -7.327 29.438 1.00 97.88 503 PHE A O 1
ATOM 3967 N N . GLU A 1 504 ? -2.361 -7.647 27.439 1.00 97.00 504 GLU A N 1
ATOM 3968 C CA . GLU A 1 504 ? -2.193 -9.097 27.558 1.00 97.00 504 GLU A CA 1
ATOM 3969 C C . GLU A 1 504 ? -0.717 -9.505 27.502 1.00 97.00 504 GLU A C 1
ATOM 3971 O O . GLU A 1 504 ? -0.232 -10.152 28.428 1.00 97.00 504 GLU A O 1
ATOM 3976 N N . LYS A 1 505 ? 0.004 -9.119 26.442 1.00 96.75 505 LYS A N 1
ATOM 3977 C CA . LYS A 1 505 ? 1.440 -9.400 26.275 1.00 96.75 505 LYS A CA 1
ATOM 3978 C C . LYS A 1 505 ? 2.073 -8.526 25.194 1.00 96.75 505 LYS A C 1
ATOM 3980 O O . LYS A 1 505 ? 1.375 -7.961 24.356 1.00 96.75 505 LYS A O 1
ATOM 3985 N N . PHE A 1 506 ? 3.400 -8.497 25.158 1.00 96.56 506 PHE A N 1
ATOM 3986 C CA . PHE A 1 506 ? 4.143 -8.162 23.942 1.00 96.56 506 PHE A CA 1
ATOM 3987 C C . PHE A 1 506 ? 4.308 -9.405 23.050 1.00 96.56 506 PHE A C 1
ATOM 3989 O O . PHE A 1 506 ? 4.267 -10.532 23.548 1.00 96.56 506 PHE A O 1
ATOM 3996 N N . ILE A 1 507 ? 4.501 -9.198 21.747 1.00 96.62 507 ILE A N 1
ATOM 3997 C CA . ILE A 1 507 ? 4.816 -10.238 20.754 1.00 96.62 507 ILE A CA 1
ATOM 3998 C C . ILE A 1 507 ? 5.951 -9.784 19.831 1.00 96.62 507 ILE A C 1
ATOM 4000 O O . ILE A 1 507 ? 6.160 -8.582 19.637 1.00 96.62 507 ILE A O 1
ATOM 4004 N N . ASP A 1 508 ? 6.645 -10.750 19.232 1.00 95.69 508 ASP A N 1
ATOM 4005 C CA . ASP A 1 508 ? 7.523 -10.500 18.093 1.00 95.69 508 ASP A CA 1
ATOM 4006 C C . ASP A 1 508 ? 6.677 -10.178 16.857 1.00 95.69 508 ASP A C 1
ATOM 4008 O O . ASP A 1 508 ? 5.776 -10.927 16.481 1.00 95.69 508 ASP A O 1
ATOM 4012 N N . PHE A 1 509 ? 6.954 -9.041 16.224 1.00 96.31 509 PHE A N 1
ATOM 4013 C CA . PHE A 1 509 ? 6.193 -8.557 15.074 1.00 96.31 509 PHE A CA 1
ATOM 4014 C C . PHE A 1 509 ? 7.131 -7.821 14.107 1.00 96.31 509 PHE A C 1
ATOM 4016 O O . PHE A 1 509 ? 7.939 -7.027 14.579 1.00 96.31 509 PHE A O 1
ATOM 4023 N N . PRO A 1 510 ? 7.064 -8.025 12.777 1.00 93.88 510 PRO A N 1
ATOM 4024 C CA . PRO A 1 510 ? 8.067 -7.515 11.832 1.00 93.88 510 PRO A CA 1
ATOM 4025 C C . PRO A 1 510 ? 7.909 -6.010 11.520 1.00 93.88 510 PRO A C 1
ATOM 4027 O O . PRO A 1 510 ? 7.860 -5.611 10.357 1.00 93.88 510 PRO A O 1
ATOM 4030 N N . SER A 1 511 ? 7.794 -5.175 12.555 1.00 91.69 511 SER A N 1
ATOM 4031 C CA . SER A 1 511 ? 7.690 -3.713 12.506 1.00 91.69 511 SER A CA 1
ATOM 4032 C C . SER A 1 511 ? 8.171 -3.103 13.831 1.00 91.69 511 SER A C 1
ATOM 4034 O O . SER A 1 511 ? 7.934 -3.672 14.895 1.00 91.69 511 SER A O 1
ATOM 4036 N N . SER A 1 512 ? 8.824 -1.941 13.767 1.00 85.75 512 SER A N 1
ATOM 4037 C CA . SER A 1 512 ? 9.280 -1.160 14.933 1.00 85.75 512 SER A CA 1
ATOM 4038 C C . SER A 1 512 ? 8.350 0.051 15.155 1.00 85.75 512 SER A C 1
ATOM 4040 O O . SER A 1 512 ? 7.129 -0.109 15.127 1.00 85.75 512 SER A O 1
ATOM 4042 N N . SER A 1 513 ? 8.878 1.273 15.290 1.00 86.50 513 SER A N 1
ATOM 4043 C CA . SER A 1 513 ? 8.152 2.558 15.352 1.00 86.50 513 SER A CA 1
ATOM 4044 C C . SER A 1 513 ? 7.436 2.945 14.038 1.00 86.50 513 SER A C 1
ATOM 4046 O O . SER A 1 513 ? 7.381 4.111 13.641 1.00 86.50 513 SER A O 1
ATOM 4048 N N . THR A 1 514 ? 6.903 1.970 13.305 1.00 90.88 514 THR A N 1
ATOM 4049 C CA . THR A 1 514 ? 6.377 2.091 11.944 1.00 90.88 514 THR A CA 1
ATOM 4050 C C . THR A 1 514 ? 4.941 1.573 11.876 1.00 90.88 514 THR A C 1
ATOM 4052 O O . THR A 1 514 ? 4.642 0.467 12.321 1.00 90.88 514 THR A O 1
ATOM 4055 N N . LYS A 1 515 ? 4.032 2.384 11.323 1.00 94.44 515 LYS A N 1
ATOM 4056 C CA . LYS A 1 515 ? 2.614 2.038 11.169 1.00 94.44 515 LYS A CA 1
ATOM 4057 C C . LYS A 1 515 ? 2.430 0.804 10.286 1.00 94.44 515 LYS A C 1
ATOM 4059 O O . LYS A 1 515 ? 2.903 0.795 9.149 1.00 94.44 515 LYS A O 1
ATOM 4064 N N . PHE A 1 516 ? 1.644 -0.158 10.759 1.00 96.88 516 PHE A N 1
ATOM 4065 C CA . PHE A 1 516 ? 1.236 -1.353 10.016 1.00 96.88 516 PHE A CA 1
ATOM 4066 C C . PHE A 1 516 ? -0.291 -1.507 9.977 1.00 96.88 516 PHE A C 1
ATOM 4068 O O . PHE A 1 516 ? -1.017 -0.908 10.773 1.00 96.88 516 PHE A O 1
ATOM 4075 N N . VAL A 1 517 ? -0.778 -2.331 9.045 1.00 98.19 517 VAL A N 1
ATOM 4076 C CA . VAL A 1 517 ? -2.191 -2.732 8.943 1.00 98.19 517 VAL A CA 1
ATOM 4077 C C . VAL A 1 517 ? -2.292 -4.248 8.890 1.00 98.19 517 VAL A C 1
ATOM 4079 O O . VAL A 1 517 ? -1.678 -4.859 8.015 1.00 98.19 517 VAL A O 1
ATOM 4082 N N . ILE A 1 518 ? -3.082 -4.834 9.793 1.00 98.50 518 ILE A N 1
ATOM 4083 C CA . ILE A 1 518 ? -3.380 -6.271 9.848 1.00 98.50 518 ILE A CA 1
ATOM 4084 C C . ILE A 1 518 ? -4.802 -6.515 9.345 1.00 98.50 518 ILE A C 1
ATOM 4086 O O . ILE A 1 518 ? -5.752 -5.935 9.866 1.00 98.50 518 ILE A O 1
ATOM 4090 N N . ARG A 1 519 ? -4.975 -7.434 8.390 1.00 97.94 519 ARG A N 1
ATOM 4091 C CA . ARG A 1 519 ? -6.299 -7.956 8.008 1.00 97.94 519 ARG A CA 1
ATOM 4092 C C . ARG A 1 519 ? -6.263 -9.476 7.936 1.00 97.94 519 ARG A C 1
ATOM 4094 O O . ARG A 1 519 ? -5.226 -10.072 7.650 1.00 97.94 519 ARG A O 1
ATOM 4101 N N . ARG A 1 520 ? -7.408 -10.104 8.203 1.00 96.44 520 ARG A N 1
ATOM 4102 C CA . ARG A 1 520 ? -7.587 -11.553 8.091 1.00 96.44 520 ARG A CA 1
ATOM 4103 C C . ARG A 1 520 ? -8.218 -11.888 6.747 1.00 96.44 520 ARG A C 1
ATOM 4105 O O . ARG A 1 520 ? -9.282 -11.361 6.436 1.00 96.44 520 ARG A O 1
ATOM 4112 N N . ASP A 1 521 ? -7.591 -12.772 5.987 1.00 93.88 521 ASP A N 1
ATOM 4113 C CA . ASP A 1 521 ? -8.163 -13.287 4.748 1.00 93.88 521 ASP A CA 1
ATOM 4114 C C . ASP A 1 521 ? -9.301 -14.281 5.070 1.00 93.88 521 ASP A C 1
ATOM 4116 O O . ASP A 1 521 ? -9.068 -15.289 5.752 1.00 93.88 521 ASP A O 1
ATOM 4120 N N . PRO A 1 522 ? -10.541 -14.049 4.599 1.00 85.75 522 PRO A N 1
ATOM 4121 C CA . PRO A 1 522 ? -11.641 -14.980 4.808 1.00 85.75 522 PRO A CA 1
ATOM 4122 C C . PRO A 1 522 ? -11.461 -16.325 4.085 1.00 85.75 522 PRO A C 1
ATOM 4124 O O . PRO A 1 522 ? -12.118 -17.282 4.500 1.00 85.75 522 PRO A O 1
ATOM 4127 N N . ALA A 1 523 ? -10.610 -16.436 3.058 1.00 86.00 523 ALA A N 1
ATOM 4128 C CA . ALA A 1 523 ? -10.374 -17.683 2.330 1.00 86.00 523 ALA A CA 1
ATOM 4129 C C . ALA A 1 523 ? -9.371 -18.597 3.058 1.00 86.00 523 ALA A C 1
ATOM 4131 O O . ALA A 1 523 ? -9.749 -19.670 3.528 1.00 86.00 523 ALA A O 1
ATOM 4132 N N . THR A 1 524 ? -8.116 -18.164 3.219 1.00 88.38 524 THR A N 1
ATOM 4133 C CA . THR A 1 524 ? -7.057 -18.938 3.903 1.00 88.38 524 THR A CA 1
ATOM 4134 C C . THR A 1 524 ? -7.187 -18.954 5.426 1.00 88.38 524 THR A C 1
ATOM 4136 O O . THR A 1 524 ? -6.519 -19.751 6.079 1.00 88.38 524 THR A O 1
ATOM 4139 N N . LYS A 1 525 ? -8.026 -18.081 6.005 1.00 91.19 525 LYS A N 1
ATOM 4140 C CA . LYS A 1 525 ? -8.182 -17.835 7.454 1.00 91.19 525 LYS A CA 1
ATOM 4141 C C . LYS A 1 525 ? -6.959 -17.231 8.153 1.00 91.19 525 LYS A C 1
ATOM 4143 O O . LYS A 1 525 ? -7.057 -16.967 9.356 1.00 91.19 525 LYS A O 1
ATOM 4148 N N . ARG A 1 526 ? -5.876 -16.965 7.418 1.00 95.06 526 ARG A N 1
ATOM 4149 C CA . ARG A 1 526 ? -4.640 -16.344 7.905 1.00 95.06 526 ARG A CA 1
ATOM 4150 C C . ARG A 1 526 ? -4.772 -14.841 8.083 1.00 95.06 526 ARG A C 1
ATOM 4152 O O . ARG A 1 526 ? -5.595 -14.183 7.448 1.00 95.06 526 ARG A O 1
ATOM 4159 N N . TYR A 1 527 ? -3.900 -14.302 8.917 1.00 98.06 527 TYR A N 1
ATOM 4160 C CA . TYR A 1 527 ? -3.642 -12.878 9.045 1.00 98.06 527 TYR A CA 1
ATOM 4161 C C . TYR A 1 527 ? -2.511 -12.489 8.101 1.00 98.06 527 TYR A C 1
ATOM 4163 O O . TYR A 1 527 ? -1.553 -13.240 7.921 1.00 98.06 527 TYR A O 1
ATOM 4171 N N . PHE A 1 528 ? -2.619 -11.307 7.511 1.00 98.19 528 PHE A N 1
ATOM 4172 C CA . PHE A 1 528 ? -1.571 -10.694 6.707 1.00 98.19 528 PHE A CA 1
ATOM 4173 C C . PHE A 1 528 ? -1.330 -9.268 7.188 1.00 98.19 528 PHE A C 1
ATOM 4175 O O . PHE A 1 528 ? -2.222 -8.648 7.774 1.00 98.19 528 PHE A O 1
ATOM 4182 N N . ALA A 1 529 ? -0.126 -8.759 6.944 1.00 98.19 529 ALA A N 1
ATOM 4183 C CA . ALA A 1 529 ? 0.242 -7.373 7.184 1.00 98.19 529 ALA A CA 1
ATOM 4184 C C . ALA A 1 529 ? 1.305 -6.906 6.186 1.00 98.19 529 ALA A C 1
ATOM 4186 O O . ALA A 1 529 ? 2.129 -7.698 5.731 1.00 98.19 529 ALA A O 1
ATOM 4187 N N . LEU A 1 530 ? 1.304 -5.609 5.881 1.00 97.75 530 LEU A N 1
ATOM 4188 C CA . LEU A 1 530 ? 2.401 -4.937 5.185 1.00 97.75 530 LEU A CA 1
ATOM 4189 C C . LEU A 1 530 ? 3.184 -4.130 6.224 1.00 97.75 530 LEU A C 1
ATOM 4191 O O . LEU A 1 530 ? 2.591 -3.295 6.912 1.00 97.75 530 LEU A O 1
ATOM 4195 N N . THR A 1 531 ? 4.475 -4.430 6.394 1.00 96.00 531 THR A N 1
ATOM 4196 C CA . THR A 1 531 ? 5.266 -3.974 7.554 1.00 96.00 531 THR A CA 1
ATOM 4197 C C . THR A 1 531 ? 6.686 -3.539 7.181 1.00 96.00 531 THR A C 1
ATOM 4199 O O . THR A 1 531 ? 7.211 -3.904 6.126 1.00 96.00 531 THR A O 1
ATOM 4202 N N . ASN A 1 532 ? 7.315 -2.756 8.063 1.00 94.38 532 ASN A N 1
ATOM 4203 C CA . ASN A 1 532 ? 8.695 -2.289 7.916 1.00 94.38 532 ASN A CA 1
ATOM 4204 C C . ASN A 1 532 ? 9.568 -2.889 9.036 1.00 94.38 532 ASN A C 1
ATOM 4206 O O . ASN A 1 532 ? 9.683 -2.260 10.096 1.00 94.38 532 ASN A O 1
ATOM 4210 N N . PRO A 1 533 ? 10.143 -4.094 8.848 1.00 92.31 533 PRO A N 1
ATOM 4211 C CA . PRO A 1 533 ? 11.022 -4.705 9.836 1.00 92.31 533 PRO A CA 1
ATOM 4212 C C . PRO A 1 533 ? 12.352 -3.957 9.914 1.00 92.31 533 PRO A C 1
ATOM 4214 O O . PRO A 1 533 ? 12.861 -3.455 8.911 1.00 92.31 533 PRO A O 1
ATOM 4217 N N . VAL A 1 534 ? 12.951 -3.951 11.101 1.00 89.94 534 VAL A N 1
ATOM 4218 C CA . VAL A 1 534 ? 14.352 -3.568 11.278 1.00 89.94 534 VAL A CA 1
ATOM 4219 C C . VAL A 1 534 ? 15.235 -4.730 10.824 1.00 89.94 534 VAL A C 1
ATOM 4221 O O . VAL A 1 534 ? 15.139 -5.827 11.381 1.00 89.94 534 VAL A O 1
ATOM 4224 N N . THR A 1 535 ? 16.079 -4.485 9.816 1.00 85.06 535 THR A N 1
ATOM 4225 C CA . THR A 1 535 ? 16.928 -5.481 9.133 1.00 85.06 535 THR A CA 1
ATOM 4226 C C . THR A 1 535 ? 18.430 -5.256 9.357 1.00 85.06 535 THR A C 1
ATOM 4228 O O . THR A 1 535 ? 19.250 -5.741 8.585 1.00 85.06 535 THR A O 1
ATOM 4231 N N . GLY A 1 536 ? 18.815 -4.505 10.394 1.00 72.75 536 GLY A N 1
ATOM 4232 C CA . GLY A 1 536 ? 20.220 -4.261 10.727 1.00 72.75 536 GLY A CA 1
ATOM 4233 C C . GLY A 1 536 ? 20.424 -3.887 12.201 1.00 72.75 536 GLY A C 1
ATOM 4234 O O . GLY A 1 536 ? 19.605 -3.160 12.755 1.00 72.75 536 GLY A O 1
ATOM 4235 N N . PRO A 1 537 ? 21.505 -4.348 12.862 1.00 57.94 537 PRO A N 1
ATOM 4236 C CA . PRO A 1 537 ? 21.760 -4.093 14.284 1.00 57.94 537 PRO A CA 1
ATOM 4237 C C . PRO A 1 537 ? 22.490 -2.763 14.559 1.00 57.94 537 PRO A C 1
ATOM 4239 O O . PRO A 1 537 ? 22.972 -2.541 15.670 1.00 57.94 537 PRO A O 1
ATOM 4242 N N . THR A 1 538 ? 22.639 -1.886 13.561 1.00 63.56 538 THR A N 1
ATOM 4243 C CA . THR A 1 538 ? 23.312 -0.590 13.730 1.00 63.56 538 THR A CA 1
ATOM 4244 C C . THR A 1 538 ? 22.474 0.357 14.600 1.00 63.56 538 THR A C 1
ATOM 4246 O O . THR A 1 538 ? 21.246 0.338 14.489 1.00 63.56 538 THR A O 1
ATOM 4249 N N . PRO A 1 539 ? 23.091 1.228 15.423 1.00 57.44 539 PRO A N 1
ATOM 4250 C CA . PRO A 1 539 ? 22.370 2.293 16.122 1.00 57.44 539 PRO A CA 1
ATOM 4251 C C . PRO A 1 539 ? 21.529 3.151 15.164 1.00 57.44 539 PRO A C 1
ATOM 4253 O O . PRO A 1 539 ? 21.917 3.345 14.011 1.00 57.44 539 PRO A O 1
ATOM 4256 N N . ASN A 1 540 ? 20.423 3.706 15.663 1.00 63.91 540 ASN A N 1
ATOM 4257 C CA . ASN A 1 540 ? 19.487 4.569 14.930 1.00 63.91 540 ASN A CA 1
ATOM 4258 C C . ASN A 1 540 ? 18.659 3.862 13.828 1.00 63.91 540 ASN A C 1
ATOM 4260 O O . ASN A 1 540 ? 18.256 4.483 12.842 1.00 63.91 540 ASN A O 1
ATOM 4264 N N . THR A 1 541 ? 18.418 2.553 13.965 1.00 77.50 541 THR A N 1
ATOM 4265 C CA . THR A 1 541 ? 17.589 1.746 13.044 1.00 77.50 541 THR A CA 1
ATOM 4266 C C . THR A 1 541 ? 16.143 1.557 13.509 1.00 77.50 541 THR A C 1
ATOM 4268 O O . THR A 1 541 ? 15.323 1.062 12.741 1.00 77.50 541 THR A O 1
ATOM 4271 N N . GLU A 1 542 ? 15.771 2.029 14.702 1.00 78.81 542 GLU A N 1
ATOM 4272 C CA . GLU A 1 542 ? 14.407 1.980 15.256 1.00 78.81 542 GLU A CA 1
ATOM 4273 C C . GLU A 1 542 ? 13.330 2.540 14.315 1.00 78.81 542 GLU A C 1
ATOM 4275 O O . GLU A 1 542 ? 12.186 2.080 14.325 1.00 78.81 542 GLU A O 1
ATOM 4280 N N . SER A 1 543 ? 13.713 3.515 13.486 1.00 82.88 543 SER A N 1
ATOM 4281 C CA . SER A 1 543 ? 12.863 4.196 12.508 1.00 82.88 543 SER A CA 1
ATOM 4282 C C . SER A 1 543 ? 13.009 3.667 11.076 1.00 82.88 543 SER A C 1
ATOM 4284 O O . SER A 1 543 ? 12.517 4.319 10.153 1.00 82.88 543 SER A O 1
ATOM 4286 N N . GLN A 1 544 ? 13.662 2.516 10.863 1.00 90.44 544 GLN A N 1
ATOM 4287 C CA . GLN A 1 544 ? 13.890 1.941 9.534 1.00 90.44 544 GLN A CA 1
ATOM 4288 C C . GLN A 1 544 ? 12.576 1.767 8.756 1.00 90.44 544 GLN A C 1
ATOM 4290 O O . GLN A 1 544 ? 11.654 1.078 9.187 1.00 90.44 544 GLN A O 1
ATOM 4295 N N . ARG A 1 545 ? 12.506 2.389 7.572 1.00 93.19 545 ARG A N 1
ATOM 4296 C CA . ARG A 1 545 ? 11.338 2.357 6.668 1.00 93.19 545 ARG A CA 1
ATOM 4297 C C . ARG A 1 545 ? 11.707 2.059 5.212 1.00 93.19 545 ARG A C 1
ATOM 4299 O O . ARG A 1 545 ? 10.814 1.956 4.378 1.00 93.19 545 ARG A O 1
ATOM 4306 N N . ASN A 1 546 ? 12.995 1.933 4.889 1.00 91.81 546 ASN A N 1
ATOM 4307 C CA . ASN A 1 546 ? 13.514 1.737 3.528 1.00 91.81 546 ASN A CA 1
ATOM 4308 C C . ASN A 1 546 ? 13.222 0.344 2.931 1.00 91.81 546 ASN A C 1
ATOM 4310 O O . ASN A 1 546 ? 13.457 0.142 1.744 1.00 91.81 546 ASN A O 1
ATOM 4314 N N . VAL A 1 547 ? 12.692 -0.590 3.728 1.00 92.19 547 VAL A N 1
ATOM 4315 C CA . VAL A 1 547 ? 12.286 -1.946 3.329 1.00 92.19 547 VAL A CA 1
ATOM 4316 C C . VAL A 1 547 ? 10.829 -2.171 3.744 1.00 92.19 547 VAL A C 1
ATOM 4318 O O . VAL A 1 547 ? 10.479 -1.969 4.906 1.00 92.19 547 VAL A O 1
ATOM 4321 N N . LEU A 1 548 ? 9.980 -2.591 2.805 1.00 95.19 548 LEU A N 1
ATOM 4322 C CA . LEU A 1 548 ? 8.582 -2.980 3.013 1.00 95.19 548 LEU A CA 1
ATOM 4323 C C . LEU A 1 548 ? 8.413 -4.458 2.656 1.00 95.19 548 LEU A C 1
ATOM 4325 O O . LEU A 1 548 ? 8.753 -4.867 1.544 1.00 95.19 548 LEU A O 1
ATOM 4329 N N . VAL A 1 549 ? 7.835 -5.247 3.558 1.00 94.50 549 VAL A N 1
ATOM 4330 C CA . VAL A 1 549 ? 7.590 -6.682 3.343 1.00 94.50 549 VAL A CA 1
ATOM 4331 C C . VAL A 1 549 ? 6.115 -7.049 3.506 1.00 94.50 549 VAL A C 1
ATOM 4333 O O . VAL A 1 549 ? 5.346 -6.322 4.134 1.00 94.50 549 VAL A O 1
ATOM 4336 N N . LEU A 1 550 ? 5.729 -8.200 2.948 1.00 96.12 550 LEU A N 1
ATOM 4337 C CA . LEU A 1 550 ? 4.501 -8.899 3.326 1.00 96.12 550 LEU A CA 1
ATOM 4338 C C . LEU A 1 550 ? 4.823 -9.828 4.499 1.00 96.12 550 LEU A C 1
ATOM 4340 O O . LEU A 1 550 ? 5.781 -10.594 4.425 1.00 96.12 550 LEU A O 1
ATOM 4344 N N . ALA A 1 551 ? 4.007 -9.799 5.544 1.00 97.19 551 ALA A N 1
ATOM 4345 C CA . ALA A 1 551 ? 4.068 -10.722 6.667 1.00 97.19 551 ALA A CA 1
ATOM 4346 C C . ALA A 1 551 ? 2.740 -11.474 6.828 1.00 97.19 551 ALA A C 1
ATOM 4348 O O . ALA A 1 551 ? 1.684 -10.976 6.432 1.00 97.19 551 ALA A O 1
ATOM 4349 N N . THR A 1 552 ? 2.784 -12.667 7.419 1.00 97.69 552 THR A N 1
ATOM 4350 C CA . THR A 1 552 ? 1.606 -13.494 7.708 1.00 97.69 552 THR A CA 1
ATOM 4351 C C . THR A 1 552 ? 1.694 -14.168 9.076 1.00 97.69 552 THR A C 1
ATOM 4353 O O . THR A 1 552 ? 2.786 -14.368 9.610 1.00 97.69 552 THR A O 1
ATOM 4356 N N . SER A 1 553 ? 0.538 -14.532 9.625 1.00 97.75 553 SER A N 1
ATOM 4357 C CA . SER A 1 553 ? 0.384 -15.324 10.845 1.00 97.75 553 SER A CA 1
ATOM 4358 C C . SER A 1 553 ? -0.847 -16.227 10.721 1.00 97.75 553 SER A C 1
ATOM 4360 O O . SER A 1 553 ? -1.869 -15.815 10.167 1.00 97.75 553 SER A O 1
ATOM 4362 N N . ASP A 1 554 ? -0.774 -17.453 11.241 1.00 95.88 554 ASP A N 1
ATOM 4363 C CA . ASP A 1 554 ? -1.928 -18.359 11.325 1.00 95.88 554 ASP A CA 1
ATOM 4364 C C . ASP A 1 554 ? -2.790 -18.081 12.583 1.00 95.88 554 ASP A C 1
ATOM 4366 O O . ASP A 1 554 ? -3.983 -18.387 12.589 1.00 95.88 554 ASP A O 1
ATOM 4370 N N . ASP A 1 555 ? -2.218 -17.474 13.634 1.00 96.31 555 ASP A N 1
ATOM 4371 C CA . ASP A 1 555 ? -2.815 -17.370 14.978 1.00 96.31 555 ASP A CA 1
ATOM 4372 C C . ASP A 1 555 ? -2.893 -15.943 15.564 1.00 96.31 555 ASP A C 1
ATOM 4374 O O . ASP A 1 555 ? -3.377 -15.778 16.685 1.00 96.31 555 ASP A O 1
ATOM 4378 N N . LEU A 1 556 ? -2.471 -14.925 14.798 1.00 96.88 556 LEU A N 1
ATOM 4379 C CA . LEU A 1 556 ? -2.332 -13.502 15.162 1.00 96.88 556 LEU A CA 1
ATOM 4380 C C . LEU A 1 556 ? -1.134 -13.181 16.086 1.00 96.88 556 LEU A C 1
ATOM 4382 O O . LEU A 1 556 ? -0.824 -12.005 16.290 1.00 96.88 556 LEU A O 1
ATOM 4386 N N . MET A 1 557 ? -0.432 -14.192 16.603 1.00 95.50 557 MET A N 1
ATOM 4387 C CA . MET A 1 557 ? 0.609 -14.059 17.628 1.00 95.50 557 MET A CA 1
ATOM 4388 C C . MET A 1 557 ? 2.009 -14.309 17.066 1.00 95.50 557 MET A C 1
ATOM 4390 O O . MET A 1 557 ? 2.906 -13.507 17.308 1.00 95.50 557 MET A O 1
ATOM 4394 N N . GLU A 1 558 ? 2.179 -15.391 16.309 1.00 96.12 558 GLU A N 1
ATOM 4395 C CA . GLU A 1 558 ? 3.445 -15.803 15.704 1.00 96.12 558 GLU A CA 1
ATOM 4396 C C . GLU A 1 558 ? 3.481 -15.366 14.237 1.00 96.12 558 GLU A C 1
ATOM 4398 O O . GLU A 1 558 ? 2.643 -15.781 13.429 1.00 96.12 558 GLU A O 1
ATOM 4403 N N . TRP A 1 559 ? 4.445 -14.514 13.882 1.00 97.25 559 TRP A N 1
ATOM 4404 C CA . TRP A 1 559 ? 4.527 -13.877 12.565 1.00 97.25 559 TRP A CA 1
ATOM 4405 C C . TRP A 1 559 ? 5.720 -14.374 11.741 1.00 97.25 559 TRP A C 1
ATOM 4407 O O . TRP A 1 559 ? 6.782 -14.699 12.269 1.00 97.25 559 TRP A O 1
ATOM 4417 N N . LYS A 1 560 ? 5.548 -14.410 10.416 1.00 95.19 560 LYS A N 1
ATOM 4418 C CA . LYS A 1 560 ? 6.578 -14.774 9.430 1.00 95.19 560 LYS A CA 1
ATOM 4419 C C . LYS A 1 560 ? 6.576 -13.787 8.272 1.00 95.19 560 LYS A C 1
ATOM 4421 O O . LYS A 1 560 ? 5.509 -13.331 7.865 1.00 95.19 560 LYS A O 1
ATOM 4426 N N . VAL A 1 561 ? 7.744 -13.502 7.701 1.00 94.38 561 VAL A N 1
ATOM 4427 C CA . VAL A 1 561 ? 7.866 -12.686 6.482 1.00 94.38 561 VAL A CA 1
ATOM 4428 C C . VAL A 1 561 ? 7.792 -13.567 5.228 1.00 94.38 561 VAL A C 1
ATOM 4430 O O . VAL A 1 561 ? 8.265 -14.705 5.213 1.00 94.38 561 VAL A O 1
ATOM 4433 N N . CYS A 1 562 ? 7.141 -13.041 4.189 1.00 88.94 562 CYS A N 1
ATOM 4434 C CA . CYS A 1 562 ? 6.773 -13.725 2.954 1.00 88.94 562 CYS A CA 1
ATOM 4435 C C . CYS A 1 562 ? 7.693 -13.378 1.775 1.00 88.94 562 CYS A C 1
ATOM 4437 O O . CYS A 1 562 ? 7.365 -12.521 0.945 1.00 88.94 562 CYS A O 1
ATOM 4439 N N . GLY A 1 563 ? 8.803 -14.109 1.674 1.00 80.06 563 GLY A N 1
ATOM 4440 C CA . GLY A 1 563 ? 9.755 -14.035 0.569 1.00 80.06 563 GLY A CA 1
ATOM 4441 C C . GLY A 1 563 ? 10.583 -12.749 0.563 1.00 80.06 563 GLY A C 1
ATOM 4442 O O . GLY A 1 563 ? 10.832 -12.145 1.603 1.00 80.06 563 GLY A O 1
ATOM 4443 N N . GLU A 1 564 ? 11.016 -12.350 -0.632 1.00 78.81 564 GLU A N 1
ATOM 4444 C CA . GLU A 1 564 ? 11.769 -11.111 -0.864 1.00 78.81 564 GLU A CA 1
ATOM 4445 C C . GLU A 1 564 ? 10.922 -9.858 -0.534 1.00 78.81 564 GLU A C 1
ATOM 4447 O O . GLU A 1 564 ? 9.694 -9.886 -0.719 1.00 78.81 564 GLU A O 1
ATOM 4452 N N . PRO A 1 565 ? 11.548 -8.735 -0.122 1.00 86.75 565 PRO A N 1
ATOM 4453 C CA . PRO A 1 565 ? 10.860 -7.463 0.084 1.00 86.75 565 PRO A CA 1
ATOM 4454 C C . PRO A 1 565 ? 9.988 -7.030 -1.101 1.00 86.75 565 PRO A C 1
ATOM 4456 O O . PRO A 1 565 ? 10.353 -7.190 -2.264 1.00 86.75 565 PRO A O 1
ATOM 4459 N N . LEU A 1 566 ? 8.838 -6.425 -0.796 1.00 89.00 566 LEU A N 1
ATOM 4460 C CA . LEU A 1 566 ? 7.936 -5.841 -1.792 1.00 89.00 566 LEU A CA 1
ATOM 4461 C C . LEU A 1 566 ? 8.521 -4.562 -2.383 1.00 89.00 566 LEU A C 1
ATOM 4463 O O . LEU A 1 566 ? 8.501 -4.371 -3.592 1.00 89.00 566 LEU A O 1
ATOM 4467 N N . LEU A 1 567 ? 9.033 -3.688 -1.519 1.00 90.25 567 LEU A N 1
ATOM 4468 C CA . LEU A 1 567 ? 9.769 -2.489 -1.900 1.00 90.25 567 LEU A CA 1
ATOM 4469 C C . LEU A 1 567 ? 11.025 -2.425 -1.033 1.00 90.25 567 LEU A C 1
ATOM 4471 O O . LEU A 1 567 ? 10.970 -2.690 0.167 1.00 90.25 567 LEU A O 1
ATOM 4475 N N . HIS A 1 568 ? 12.146 -2.076 -1.643 1.00 88.75 568 HIS A N 1
ATOM 4476 C CA . HIS A 1 568 ? 13.407 -1.799 -0.967 1.00 88.75 568 HIS A CA 1
ATOM 4477 C C . HIS A 1 568 ? 14.093 -0.630 -1.676 1.00 88.75 568 HIS A C 1
ATOM 4479 O O . HIS A 1 568 ? 13.674 -0.222 -2.763 1.00 88.75 568 HIS A O 1
ATOM 4485 N N . ASP A 1 569 ? 15.114 -0.051 -1.052 1.00 84.06 569 ASP A N 1
ATOM 4486 C CA . ASP A 1 569 ? 15.853 1.047 -1.664 1.00 84.06 569 ASP A CA 1
ATOM 4487 C C . ASP A 1 569 ? 16.712 0.563 -2.841 1.00 84.06 569 ASP A C 1
ATOM 4489 O O . ASP A 1 569 ? 17.662 -0.198 -2.663 1.00 84.06 569 ASP A O 1
ATOM 4493 N N . ASP A 1 570 ? 16.375 1.041 -4.039 1.00 80.94 570 ASP A N 1
ATOM 4494 C CA . ASP A 1 570 ? 17.072 0.784 -5.301 1.00 80.94 570 ASP A CA 1
ATOM 4495 C C . ASP A 1 570 ? 17.823 2.024 -5.835 1.00 80.94 570 ASP A C 1
ATOM 4497 O O . ASP A 1 570 ? 18.283 2.045 -6.977 1.00 80.94 570 ASP A O 1
ATOM 4501 N N . THR A 1 571 ? 17.917 3.100 -5.045 1.00 73.31 571 THR A N 1
ATOM 4502 C CA . THR A 1 571 ? 18.462 4.391 -5.504 1.00 73.31 571 THR A CA 1
ATOM 4503 C C . THR A 1 571 ? 19.981 4.397 -5.674 1.00 73.31 571 THR A C 1
ATOM 4505 O O . THR A 1 571 ? 20.517 5.308 -6.309 1.00 73.31 571 THR A O 1
ATOM 4508 N N . GLY A 1 572 ? 20.673 3.400 -5.115 1.00 75.56 572 GLY A N 1
ATOM 4509 C CA . GLY A 1 572 ? 22.132 3.342 -5.050 1.00 75.56 572 GLY A CA 1
ATOM 4510 C C . GLY A 1 572 ? 22.746 4.165 -3.911 1.00 75.56 572 GLY A C 1
ATOM 4511 O O . GLY A 1 572 ? 23.960 4.371 -3.917 1.00 75.56 572 GLY A O 1
ATOM 4512 N N . PHE A 1 573 ? 21.945 4.643 -2.950 1.00 78.38 573 PHE A N 1
ATOM 4513 C CA . PHE A 1 573 ? 22.469 5.173 -1.689 1.00 78.38 573 PHE A CA 1
ATOM 4514 C C . PHE A 1 573 ? 23.227 4.100 -0.896 1.00 78.38 573 PHE A C 1
ATOM 4516 O O . PHE A 1 573 ? 22.950 2.904 -1.010 1.00 78.38 573 PHE A O 1
ATOM 4523 N N . ASP A 1 574 ? 24.169 4.538 -0.055 1.00 81.31 574 ASP A N 1
ATOM 4524 C CA . ASP A 1 574 ? 24.685 3.672 1.003 1.00 81.31 574 ASP A CA 1
ATOM 4525 C C . ASP A 1 574 ? 23.613 3.424 2.077 1.00 81.31 574 ASP A C 1
ATOM 4527 O O . ASP A 1 574 ? 22.557 4.061 2.098 1.00 81.31 574 ASP A O 1
ATOM 4531 N N . TRP A 1 575 ? 23.877 2.482 2.981 1.00 82.06 575 TRP A N 1
ATOM 4532 C CA . TRP A 1 575 ? 22.930 2.098 4.027 1.00 82.06 575 TRP A CA 1
ATOM 4533 C C . TRP A 1 575 ? 22.478 3.273 4.911 1.00 82.06 575 TRP A C 1
ATOM 4535 O O . TRP A 1 575 ? 21.306 3.361 5.275 1.00 82.06 575 TRP A O 1
ATOM 4545 N N . THR A 1 576 ? 23.377 4.210 5.224 1.00 84.31 576 THR A N 1
ATOM 4546 C CA . THR A 1 576 ? 23.075 5.335 6.120 1.00 84.31 576 THR A CA 1
ATOM 4547 C C . THR A 1 576 ? 22.194 6.368 5.427 1.00 84.31 576 THR A C 1
ATOM 4549 O O . THR A 1 576 ? 21.216 6.832 6.015 1.00 84.31 576 THR A O 1
ATOM 4552 N N . ASP A 1 577 ? 22.498 6.708 4.176 1.00 86.06 577 ASP A N 1
ATOM 4553 C CA . ASP A 1 577 ? 21.663 7.616 3.387 1.00 86.06 577 ASP A CA 1
ATOM 4554 C C . ASP A 1 577 ? 20.323 6.961 3.004 1.00 86.06 577 ASP A C 1
ATOM 4556 O O . ASP A 1 577 ? 19.284 7.621 3.045 1.00 86.06 577 ASP A O 1
ATOM 4560 N N . SER A 1 578 ? 20.300 5.647 2.764 1.00 88.00 578 SER A N 1
ATOM 4561 C CA . SER A 1 578 ? 19.066 4.880 2.559 1.00 88.00 578 SER A CA 1
ATOM 4562 C C . SER A 1 578 ? 18.115 4.981 3.756 1.00 88.00 578 SER A C 1
ATOM 4564 O O . SER A 1 578 ? 16.952 5.354 3.593 1.00 88.00 578 SER A O 1
ATOM 4566 N N . LEU A 1 579 ? 18.618 4.744 4.976 1.00 88.19 579 LEU A N 1
ATOM 4567 C CA . LEU A 1 579 ? 17.847 4.908 6.215 1.00 88.19 579 LEU A CA 1
ATOM 4568 C C . LEU A 1 579 ? 17.330 6.341 6.416 1.00 88.19 579 LEU A C 1
ATOM 4570 O O . LEU A 1 579 ? 16.290 6.529 7.043 1.00 88.19 579 LEU A O 1
ATOM 4574 N N . ARG A 1 580 ? 18.041 7.355 5.904 1.00 88.12 580 ARG A N 1
ATOM 4575 C CA . ARG A 1 580 ? 17.698 8.778 6.065 1.00 88.12 580 ARG A CA 1
ATOM 4576 C C . ARG A 1 580 ? 16.699 9.292 5.042 1.00 88.12 580 ARG A C 1
ATOM 4578 O O . ARG A 1 580 ? 15.853 10.107 5.406 1.00 88.12 580 ARG A O 1
ATOM 4585 N N . PHE A 1 581 ? 16.801 8.861 3.787 1.00 88.69 581 PHE A N 1
ATOM 4586 C CA . PHE A 1 581 ? 16.085 9.463 2.657 1.00 88.69 581 PHE A CA 1
ATOM 4587 C C . PHE A 1 581 ? 15.025 8.554 2.030 1.00 88.69 581 PHE A C 1
ATOM 4589 O O . PHE A 1 581 ? 14.119 9.071 1.370 1.00 88.69 581 PHE A O 1
ATOM 4596 N N . THR A 1 582 ? 15.085 7.240 2.267 1.00 92.38 582 THR A N 1
ATOM 4597 C CA . THR A 1 582 ? 14.158 6.272 1.672 1.00 92.38 582 THR A CA 1
ATOM 4598 C C . THR A 1 582 ? 13.207 5.673 2.707 1.00 92.38 582 THR A C 1
ATOM 4600 O O . THR A 1 582 ? 13.602 5.199 3.769 1.00 92.38 582 THR A O 1
ATOM 4603 N N . GLY A 1 583 ? 11.914 5.665 2.389 1.00 94.12 583 GLY A N 1
ATOM 4604 C CA . GLY A 1 583 ? 10.875 5.061 3.212 1.00 94.12 583 GLY A CA 1
ATOM 4605 C C . GLY A 1 583 ? 9.672 4.618 2.386 1.00 94.12 583 GLY A C 1
ATOM 4606 O O . GLY A 1 583 ? 9.163 5.404 1.595 1.00 94.12 583 GLY A O 1
ATOM 4607 N N . PHE A 1 584 ? 9.186 3.397 2.608 1.00 96.12 584 PHE A N 1
ATOM 4608 C CA . PHE A 1 584 ? 8.003 2.799 1.981 1.00 96.12 584 PHE A CA 1
ATOM 4609 C C . PHE A 1 584 ? 7.054 2.322 3.082 1.00 96.12 584 PHE A C 1
ATOM 4611 O O . PHE A 1 584 ? 7.134 1.190 3.545 1.00 96.12 584 PHE A O 1
ATOM 4618 N N . GLN A 1 585 ? 6.211 3.219 3.578 1.00 95.56 585 GLN A N 1
ATOM 4619 C CA . GLN A 1 585 ? 5.699 3.137 4.947 1.00 95.56 585 GLN A CA 1
ATOM 4620 C C . GLN A 1 585 ? 4.229 3.543 5.058 1.00 95.56 585 GLN A C 1
ATOM 4622 O O . GLN A 1 585 ? 3.596 3.942 4.079 1.00 95.56 585 GLN A O 1
ATOM 4627 N N . TYR A 1 586 ? 3.696 3.483 6.283 1.00 96.50 586 TYR A N 1
ATOM 4628 C CA . TYR A 1 586 ? 2.334 3.911 6.621 1.00 96.50 586 TYR A CA 1
ATOM 4629 C C . TYR A 1 586 ? 1.225 3.211 5.823 1.00 96.50 586 TYR A C 1
ATOM 4631 O O . TYR A 1 586 ? 0.099 3.704 5.736 1.00 96.50 586 TYR A O 1
ATOM 4639 N N . VAL A 1 587 ? 1.537 2.032 5.288 1.00 97.06 587 VAL A N 1
ATOM 4640 C CA . VAL A 1 587 ? 0.734 1.358 4.273 1.00 97.06 587 VAL A CA 1
ATOM 4641 C C . VAL A 1 587 ? -0.645 1.008 4.811 1.00 97.06 587 VAL A C 1
ATOM 4643 O O . VAL A 1 587 ? -0.781 0.413 5.881 1.00 97.06 587 VAL A O 1
ATOM 4646 N N . ASP A 1 588 ? -1.677 1.389 4.073 1.00 98.56 588 ASP A N 1
ATOM 4647 C CA . ASP A 1 588 ? -3.010 0.803 4.183 1.00 98.56 588 ASP A CA 1
ATOM 4648 C C . ASP A 1 588 ? -3.318 0.052 2.892 1.00 98.56 588 ASP A C 1
ATOM 4650 O O . ASP A 1 588 ? -2.793 0.370 1.822 1.00 98.56 588 ASP A O 1
ATOM 4654 N N . TRP A 1 589 ? -4.106 -1.004 3.020 1.00 98.38 589 TRP A N 1
ATOM 4655 C CA . TRP A 1 589 ? -4.285 -1.995 1.976 1.00 98.38 589 TRP A CA 1
ATOM 4656 C C . TRP A 1 589 ? -5.575 -2.783 2.184 1.00 98.38 589 TRP A C 1
ATOM 4658 O O . TRP A 1 589 ? -6.092 -2.840 3.297 1.00 98.38 589 TRP A O 1
ATOM 4668 N N . GLN A 1 590 ? -6.083 -3.402 1.122 1.00 97.38 590 GLN A N 1
ATOM 4669 C CA . GLN A 1 590 ? -7.263 -4.271 1.130 1.00 97.38 590 GLN A CA 1
ATOM 4670 C C . GLN A 1 590 ? -6.984 -5.538 0.316 1.00 97.38 590 GLN A C 1
ATOM 4672 O O . GLN A 1 590 ? -6.150 -5.525 -0.592 1.00 97.38 590 GLN A O 1
ATOM 4677 N N . PHE A 1 591 ? -7.716 -6.614 0.606 1.00 95.06 591 PHE A N 1
ATOM 4678 C CA . PHE A 1 591 ? -7.815 -7.746 -0.316 1.00 95.06 591 PHE A CA 1
ATOM 4679 C C . PHE A 1 591 ? -8.682 -7.362 -1.518 1.00 95.06 591 PHE A C 1
ATOM 4681 O O . PHE A 1 591 ? -9.714 -6.710 -1.360 1.00 95.06 591 PHE A O 1
ATOM 4688 N N . ASP A 1 592 ? -8.274 -7.799 -2.703 1.00 89.75 592 ASP A N 1
ATOM 4689 C CA . ASP A 1 592 ? -8.939 -7.536 -3.976 1.00 89.75 592 ASP A CA 1
ATOM 4690 C C . ASP A 1 592 ? -8.969 -8.836 -4.792 1.00 89.75 592 ASP A C 1
ATOM 4692 O O . ASP A 1 592 ? -8.106 -9.117 -5.624 1.00 89.75 592 ASP A O 1
ATOM 4696 N N . GLY A 1 593 ? -9.918 -9.713 -4.459 1.00 85.62 593 GLY A N 1
ATOM 4697 C CA . GLY A 1 593 ? -9.956 -11.078 -4.987 1.00 85.62 593 GLY A CA 1
ATOM 4698 C C . GLY A 1 593 ? -8.757 -11.908 -4.514 1.00 85.62 593 GLY A C 1
ATOM 4699 O O . GLY A 1 593 ? -8.652 -12.229 -3.333 1.00 85.62 593 GLY A O 1
ATOM 4700 N N . LEU A 1 594 ? -7.871 -12.280 -5.444 1.00 82.25 594 LEU A N 1
ATOM 4701 C CA . LEU A 1 594 ? -6.627 -13.015 -5.154 1.00 82.25 594 LEU A CA 1
ATOM 4702 C C . LEU A 1 594 ? -5.428 -12.092 -4.880 1.00 82.25 594 LEU A C 1
ATOM 4704 O O . LEU A 1 594 ? -4.343 -12.582 -4.556 1.00 82.25 594 LEU A O 1
ATOM 4708 N N . ASP A 1 595 ? -5.619 -10.781 -5.006 1.00 86.50 595 ASP A N 1
ATOM 4709 C CA . ASP A 1 595 ? -4.570 -9.773 -4.933 1.00 86.50 595 ASP A CA 1
ATOM 4710 C C . ASP A 1 595 ? -4.695 -8.934 -3.653 1.00 86.50 595 ASP A C 1
ATOM 4712 O O . ASP A 1 595 ? -5.700 -8.971 -2.939 1.00 86.50 595 ASP A O 1
ATOM 4716 N N . ILE A 1 596 ? -3.662 -8.143 -3.372 1.00 95.31 596 ILE A N 1
ATOM 4717 C CA . ILE A 1 596 ? -3.736 -7.014 -2.442 1.00 95.31 596 ILE A CA 1
ATOM 4718 C C . ILE A 1 596 ? -3.585 -5.716 -3.237 1.00 95.31 596 ILE A C 1
ATOM 4720 O O . ILE A 1 596 ? -2.648 -5.577 -4.027 1.00 95.31 596 ILE A O 1
ATOM 4724 N N . ILE A 1 597 ? -4.468 -4.753 -2.973 1.00 96.81 597 ILE A N 1
ATOM 4725 C CA . ILE A 1 597 ? -4.300 -3.346 -3.358 1.00 96.81 597 ILE A CA 1
ATOM 4726 C C . ILE A 1 597 ? -3.823 -2.550 -2.145 1.00 96.81 597 ILE A C 1
ATOM 4728 O O . ILE A 1 597 ? -4.339 -2.731 -1.045 1.00 96.81 597 ILE A O 1
ATOM 4732 N N . ALA A 1 598 ? -2.844 -1.670 -2.324 1.00 98.31 598 ALA A N 1
ATOM 4733 C CA . ALA A 1 598 ? -2.239 -0.915 -1.233 1.00 98.31 598 ALA A CA 1
ATOM 4734 C C . ALA A 1 598 ? -1.871 0.518 -1.645 1.00 98.31 598 ALA A C 1
ATOM 4736 O O . ALA A 1 598 ? -1.512 0.777 -2.795 1.00 98.31 598 ALA A O 1
ATOM 4737 N N . ALA A 1 599 ? -1.933 1.440 -0.684 1.00 98.25 599 ALA A N 1
ATOM 4738 C CA . ALA A 1 599 ? -1.440 2.807 -0.802 1.00 98.25 599 ALA A CA 1
ATOM 4739 C C . ALA A 1 599 ? -0.311 3.039 0.216 1.00 98.25 599 ALA A C 1
ATOM 4741 O O . ALA A 1 599 ? -0.480 2.866 1.424 1.00 98.25 599 ALA A O 1
ATOM 4742 N N . VAL A 1 600 ? 0.861 3.415 -0.293 1.00 97.94 600 VAL A N 1
ATOM 4743 C CA . VAL A 1 600 ? 2.129 3.521 0.438 1.00 97.94 600 VAL A CA 1
ATOM 4744 C C . VAL A 1 600 ? 2.552 4.988 0.510 1.00 97.94 600 VAL A C 1
ATOM 4746 O O . VAL A 1 600 ? 2.623 5.667 -0.516 1.00 97.94 600 VAL A O 1
ATOM 4749 N N . ARG A 1 601 ? 2.897 5.481 1.704 1.00 97.00 601 ARG A N 1
ATOM 4750 C CA . ARG A 1 601 ? 3.552 6.786 1.887 1.00 97.00 601 ARG A CA 1
ATOM 4751 C C . ARG A 1 601 ? 5.022 6.598 1.553 1.00 97.00 601 ARG A C 1
ATOM 4753 O O . ARG A 1 601 ? 5.689 5.798 2.213 1.00 97.00 601 ARG A O 1
ATOM 4760 N N . SER A 1 602 ? 5.528 7.293 0.535 1.00 94.75 602 SER A N 1
ATOM 4761 C CA . SER A 1 602 ? 6.903 7.089 0.076 1.00 94.75 602 SER A CA 1
ATOM 4762 C C . SER A 1 602 ? 7.758 8.353 0.165 1.00 94.75 602 SER A C 1
ATOM 4764 O O . SER A 1 602 ? 7.505 9.347 -0.517 1.00 94.75 602 SER A O 1
ATOM 4766 N N . GLY A 1 603 ? 8.814 8.293 0.975 1.00 92.88 603 GLY A N 1
ATOM 4767 C CA . GLY A 1 603 ? 9.986 9.152 0.815 1.00 92.88 603 GLY A CA 1
ATOM 4768 C C . GLY A 1 603 ? 10.931 8.433 -0.135 1.00 92.88 603 GLY A C 1
ATOM 4769 O O . GLY A 1 603 ? 11.431 7.372 0.213 1.00 92.88 603 GLY A O 1
ATOM 4770 N N . TYR A 1 604 ? 11.075 8.900 -1.376 1.00 88.94 604 TYR A N 1
ATOM 4771 C CA . TYR A 1 604 ? 11.812 8.152 -2.398 1.00 88.94 604 TYR A CA 1
ATOM 4772 C C . TYR A 1 604 ? 12.234 9.054 -3.562 1.00 88.94 604 TYR A C 1
ATOM 4774 O O . TYR A 1 604 ? 11.470 9.939 -3.951 1.00 88.94 604 TYR A O 1
ATOM 4782 N N . ARG A 1 605 ? 13.431 8.823 -4.131 1.00 83.38 605 ARG A N 1
ATOM 4783 C CA . ARG A 1 605 ? 14.008 9.533 -5.300 1.00 83.38 605 ARG A CA 1
ATOM 4784 C C . ARG A 1 605 ? 13.701 11.041 -5.302 1.00 83.38 605 ARG A C 1
ATOM 4786 O O . ARG A 1 605 ? 12.828 11.493 -6.046 1.00 83.38 605 ARG A O 1
ATOM 4793 N N . GLY A 1 606 ? 14.402 11.785 -4.442 1.00 77.81 606 GLY A N 1
ATOM 4794 C CA . GLY A 1 606 ? 14.188 13.223 -4.215 1.00 77.81 606 GLY A CA 1
ATOM 4795 C C . GLY A 1 606 ? 13.265 13.542 -3.034 1.00 77.81 606 GLY A C 1
ATOM 4796 O O . GLY A 1 606 ? 12.550 14.532 -3.071 1.00 77.81 606 GLY A O 1
ATOM 4797 N N . ALA A 1 607 ? 13.188 12.686 -2.014 1.00 84.38 607 ALA A N 1
ATOM 4798 C CA . ALA A 1 607 ? 12.615 13.088 -0.728 1.00 84.38 607 ALA A CA 1
ATOM 4799 C C . ALA A 1 607 ? 13.727 13.676 0.150 1.00 84.38 607 ALA A C 1
ATOM 4801 O O . ALA A 1 607 ? 14.871 13.230 0.072 1.00 84.38 607 ALA A O 1
ATOM 4802 N N . ASN A 1 608 ? 13.403 14.667 0.981 1.00 86.94 608 ASN A N 1
ATOM 4803 C CA . ASN A 1 608 ? 14.363 15.270 1.911 1.00 86.94 608 ASN A CA 1
ATOM 4804 C C . ASN A 1 608 ? 14.539 14.460 3.207 1.00 86.94 608 ASN A C 1
ATOM 4806 O O . ASN A 1 608 ? 15.531 14.652 3.904 1.00 86.94 608 ASN A O 1
ATOM 4810 N N . SER A 1 609 ? 13.623 13.540 3.517 1.00 91.38 609 SER A N 1
ATOM 4811 C CA . SER A 1 609 ? 13.857 12.430 4.446 1.00 91.38 609 SER A CA 1
ATOM 4812 C C . SER A 1 609 ? 12.900 11.268 4.168 1.00 91.38 609 SER A C 1
ATOM 4814 O O . SER A 1 609 ? 11.914 11.423 3.443 1.00 91.38 609 SER A O 1
ATOM 4816 N N . PHE A 1 610 ? 13.140 10.116 4.798 1.00 90.44 610 PHE A N 1
ATOM 4817 C CA . PHE A 1 610 ? 12.215 8.984 4.794 1.00 90.44 610 PHE A CA 1
ATOM 4818 C C . PHE A 1 610 ? 10.818 9.407 5.276 1.00 90.44 610 PHE A C 1
ATOM 4820 O O . PHE A 1 610 ? 9.811 8.953 4.735 1.00 90.44 610 PHE A O 1
ATOM 4827 N N . HIS A 1 611 ? 10.753 10.279 6.293 1.00 91.88 611 HIS A N 1
ATOM 4828 C CA . HIS A 1 611 ? 9.516 10.722 6.934 1.00 91.88 611 HIS A CA 1
ATOM 4829 C C . HIS A 1 611 ? 8.769 11.731 6.062 1.00 91.88 611 HIS A C 1
ATOM 4831 O O . HIS A 1 611 ? 7.555 11.621 5.872 1.00 91.88 611 HIS A O 1
ATOM 4837 N N . ASN A 1 612 ? 9.495 12.703 5.518 1.00 91.81 612 ASN A N 1
ATOM 4838 C CA . ASN A 1 612 ? 8.956 13.811 4.743 1.00 91.81 612 ASN A CA 1
ATOM 4839 C C . ASN A 1 612 ? 8.712 13.357 3.294 1.00 91.81 612 ASN A C 1
ATOM 4841 O O . ASN A 1 612 ? 9.422 13.697 2.349 1.00 91.81 612 ASN A O 1
ATOM 4845 N N . ALA A 1 613 ? 7.704 12.496 3.161 1.00 92.12 613 ALA A N 1
ATOM 4846 C CA . ALA A 1 613 ? 7.365 11.783 1.944 1.00 92.12 613 ALA A CA 1
ATOM 4847 C C . ALA A 1 613 ? 6.940 12.731 0.815 1.00 92.12 613 ALA A C 1
ATOM 4849 O O . ALA A 1 613 ? 6.040 13.557 0.977 1.00 92.12 613 ALA A O 1
ATOM 4850 N N . ASN A 1 614 ? 7.561 12.549 -0.353 1.00 91.38 614 ASN A N 1
ATOM 4851 C CA . ASN A 1 614 ? 7.306 13.340 -1.556 1.00 91.38 614 ASN A CA 1
ATOM 4852 C C . ASN A 1 614 ? 6.208 12.740 -2.452 1.00 91.38 614 ASN A C 1
ATOM 4854 O O . ASN A 1 614 ? 5.799 13.368 -3.430 1.00 91.38 614 ASN A O 1
ATOM 4858 N N . ARG A 1 615 ? 5.718 11.526 -2.159 1.00 93.06 615 ARG A N 1
ATOM 4859 C CA . ARG A 1 615 ? 4.674 10.862 -2.955 1.00 93.06 615 ARG A CA 1
ATOM 4860 C C . ARG A 1 615 ? 3.813 9.886 -2.152 1.00 93.06 615 ARG A C 1
ATOM 4862 O O . ARG A 1 615 ? 4.245 9.339 -1.137 1.00 93.06 615 ARG A O 1
ATOM 4869 N N . VAL A 1 616 ? 2.627 9.616 -2.692 1.00 97.12 616 VAL A N 1
ATOM 4870 C CA . VAL A 1 616 ? 1.814 8.439 -2.354 1.00 97.12 616 VAL A CA 1
ATOM 4871 C C . VAL A 1 616 ? 1.806 7.508 -3.558 1.00 97.12 616 VAL A C 1
ATOM 4873 O O . VAL A 1 616 ? 1.629 7.943 -4.702 1.00 97.12 616 VAL A O 1
ATOM 4876 N N . THR A 1 617 ? 2.027 6.231 -3.282 1.00 94.19 617 THR A N 1
ATOM 4877 C CA . THR A 1 617 ? 2.320 5.197 -4.270 1.00 94.19 617 THR A CA 1
ATOM 4878 C C . THR A 1 617 ? 1.274 4.091 -4.171 1.00 94.19 617 THR A C 1
ATOM 4880 O O . THR A 1 617 ? 1.091 3.513 -3.101 1.00 94.19 617 THR A O 1
ATOM 4883 N N . PHE A 1 618 ? 0.587 3.803 -5.273 1.00 95.44 618 PHE A N 1
ATOM 4884 C CA . PHE A 1 618 ? -0.263 2.629 -5.425 1.00 95.44 618 PHE A CA 1
ATOM 4885 C C . PHE A 1 618 ? 0.600 1.389 -5.657 1.00 95.44 618 PHE A C 1
ATOM 4887 O O . PHE A 1 618 ? 1.624 1.453 -6.339 1.00 95.44 618 PHE A O 1
ATOM 4894 N N . LEU A 1 619 ? 0.169 0.273 -5.081 1.00 93.69 619 LEU A N 1
ATOM 4895 C CA . LEU A 1 619 ? 0.880 -0.992 -5.054 1.00 93.69 619 LEU A CA 1
ATOM 4896 C C . LEU A 1 619 ? -0.137 -2.129 -5.234 1.00 93.69 619 LEU A C 1
ATOM 4898 O O . LEU A 1 619 ? -0.942 -2.369 -4.334 1.00 93.69 619 LEU A O 1
ATOM 4902 N N . ARG A 1 620 ? -0.087 -2.853 -6.360 1.00 86.75 620 ARG A N 1
ATOM 4903 C CA . ARG A 1 620 ? -0.813 -4.129 -6.518 1.00 86.75 620 ARG A CA 1
ATOM 4904 C C . ARG A 1 620 ? 0.133 -5.311 -6.318 1.00 86.75 620 ARG A C 1
ATOM 4906 O O . ARG A 1 620 ? 1.141 -5.427 -7.018 1.00 86.75 620 ARG A O 1
ATOM 4913 N N . ILE A 1 621 ? -0.212 -6.195 -5.384 1.00 87.25 621 ILE A N 1
ATOM 4914 C CA . ILE A 1 621 ? 0.521 -7.427 -5.073 1.00 87.25 621 ILE A CA 1
ATOM 4915 C C . ILE A 1 621 ? -0.324 -8.613 -5.563 1.00 87.25 621 ILE A C 1
ATOM 4917 O O . ILE A 1 621 ? -1.284 -8.982 -4.881 1.00 87.25 621 ILE A O 1
ATOM 4921 N N . PRO A 1 622 ? -0.003 -9.212 -6.724 1.00 78.19 622 PRO A N 1
ATOM 4922 C CA . PRO A 1 622 ? -0.787 -10.317 -7.254 1.00 78.19 622 PRO A CA 1
ATOM 4923 C C . PRO A 1 622 ? -0.587 -11.601 -6.445 1.00 78.19 622 PRO A C 1
ATOM 4925 O O . PRO A 1 622 ? 0.519 -11.860 -5.958 1.00 78.19 622 PRO A O 1
ATOM 4928 N N . HIS A 1 623 ? -1.646 -12.409 -6.333 1.00 78.19 623 HIS A N 1
ATOM 4929 C CA . HIS A 1 623 ? -1.621 -13.754 -5.735 1.00 78.19 623 HIS A CA 1
ATOM 4930 C C . HIS A 1 623 ? -0.904 -13.828 -4.368 1.00 78.19 623 HIS A C 1
ATOM 4932 O O . HIS A 1 623 ? -0.066 -14.701 -4.128 1.00 78.19 623 HIS A O 1
ATOM 4938 N N . PHE A 1 624 ? -1.217 -12.908 -3.448 1.00 83.25 624 PHE A N 1
ATOM 4939 C CA . PHE A 1 624 ? -0.487 -12.751 -2.177 1.00 83.25 624 PHE A CA 1
ATOM 4940 C C . PHE A 1 624 ? -0.364 -14.064 -1.375 1.00 83.25 624 PHE A C 1
ATOM 4942 O O . PHE A 1 624 ? 0.683 -14.335 -0.786 1.00 83.25 624 PHE A O 1
ATOM 4949 N N . ALA A 1 625 ? -1.409 -14.898 -1.398 1.00 77.81 625 ALA A N 1
ATOM 4950 C CA . ALA A 1 625 ? -1.510 -16.137 -0.631 1.00 77.81 625 ALA A CA 1
ATOM 4951 C C . ALA A 1 625 ? -0.585 -17.272 -1.116 1.00 77.81 625 ALA A C 1
ATOM 4953 O O . ALA A 1 625 ? -0.378 -18.230 -0.372 1.00 77.81 625 ALA A O 1
ATOM 4954 N N . THR A 1 626 ? -0.027 -17.191 -2.333 1.00 78.25 626 THR A N 1
ATOM 4955 C CA . THR A 1 626 ? 0.896 -18.213 -2.869 1.00 78.25 626 THR A CA 1
ATOM 4956 C C . THR A 1 626 ? 2.369 -17.900 -2.598 1.00 78.25 626 THR A C 1
ATOM 4958 O O . THR A 1 626 ? 3.240 -18.671 -2.999 1.00 78.25 626 THR A O 1
ATOM 4961 N N . ARG A 1 627 ? 2.678 -16.774 -1.940 1.00 81.00 627 ARG A N 1
ATOM 4962 C CA . ARG A 1 627 ? 4.048 -16.438 -1.528 1.00 81.00 627 ARG A CA 1
ATOM 4963 C C . ARG A 1 627 ? 4.516 -17.380 -0.414 1.00 81.00 627 ARG A C 1
ATOM 4965 O O . ARG A 1 627 ? 3.768 -17.676 0.513 1.00 81.00 627 ARG A O 1
ATOM 4972 N N . GLN A 1 628 ? 5.767 -17.833 -0.492 1.00 80.25 628 GLN A N 1
ATOM 4973 C CA . GLN A 1 628 ? 6.390 -18.625 0.572 1.00 80.25 628 GLN A CA 1
ATOM 4974 C C . GLN A 1 628 ? 6.707 -17.724 1.771 1.00 80.25 628 GLN A C 1
ATOM 4976 O O . GLN A 1 628 ? 7.294 -16.659 1.594 1.00 80.25 628 GLN A O 1
ATOM 4981 N N . CYS A 1 629 ? 6.319 -18.146 2.977 1.00 85.62 629 CYS A N 1
ATOM 4982 C CA . CYS A 1 629 ? 6.483 -17.372 4.209 1.00 85.62 629 CYS A CA 1
ATOM 4983 C C . CYS A 1 629 ? 7.180 -18.217 5.277 1.00 85.62 629 CYS A C 1
ATOM 4985 O O . CYS A 1 629 ? 6.539 -18.958 6.026 1.00 85.62 629 CYS A O 1
ATOM 4987 N N . GLU A 1 630 ? 8.508 -18.131 5.306 1.00 79.56 630 GLU A N 1
ATOM 4988 C CA . GLU A 1 630 ? 9.374 -19.031 6.081 1.00 79.56 630 GLU A CA 1
ATOM 4989 C C . GLU A 1 630 ? 10.265 -18.276 7.084 1.00 79.56 630 GLU A C 1
ATOM 4991 O O . GLU A 1 630 ? 10.687 -18.861 8.078 1.00 79.56 630 GLU A O 1
ATOM 4996 N N . THR A 1 631 ? 10.492 -16.971 6.892 1.00 79.69 631 THR A N 1
ATOM 4997 C CA . THR A 1 631 ? 11.413 -16.171 7.715 1.00 79.69 631 THR A CA 1
ATOM 4998 C C . THR A 1 631 ? 10.781 -15.759 9.049 1.00 79.69 631 THR A C 1
ATOM 5000 O O . THR A 1 631 ? 9.920 -14.872 9.097 1.00 79.69 631 THR A O 1
ATOM 5003 N N . GLY A 1 632 ? 11.204 -16.408 10.136 1.00 78.81 632 GLY A N 1
ATOM 5004 C CA . GLY A 1 632 ? 10.744 -16.133 11.502 1.00 78.81 632 GLY A CA 1
ATOM 5005 C C . GLY A 1 632 ? 11.497 -14.986 12.202 1.00 78.81 632 GLY A C 1
ATOM 5006 O O . GLY A 1 632 ? 12.456 -14.454 11.639 1.00 78.81 632 GLY A O 1
ATOM 5007 N N . PRO A 1 633 ? 11.101 -14.626 13.442 1.00 73.19 633 PRO A N 1
ATOM 5008 C CA . PRO A 1 633 ? 11.615 -13.461 14.176 1.00 73.19 633 PRO A CA 1
ATOM 5009 C C . PRO A 1 633 ? 13.141 -13.333 14.257 1.00 73.19 633 PRO A C 1
ATOM 5011 O O . PRO A 1 633 ? 13.679 -12.234 14.125 1.00 73.19 633 PRO A O 1
ATOM 5014 N N . ASN A 1 634 ? 13.843 -14.457 14.429 1.00 72.06 634 ASN A N 1
ATOM 5015 C CA . ASN A 1 634 ? 15.303 -14.494 14.567 1.00 72.06 634 ASN A CA 1
ATOM 5016 C C . ASN A 1 634 ? 16.048 -14.065 13.290 1.00 72.06 634 ASN A C 1
ATOM 5018 O O . ASN A 1 634 ? 17.176 -13.584 13.375 1.00 72.06 634 ASN A O 1
ATOM 5022 N N . ASP A 1 635 ? 15.415 -14.215 12.125 1.00 77.25 635 ASP A N 1
ATOM 5023 C CA . ASP A 1 635 ? 16.025 -13.998 10.811 1.00 77.25 635 ASP A CA 1
ATOM 5024 C C . ASP A 1 635 ? 15.601 -12.659 10.178 1.00 77.25 635 ASP A C 1
ATOM 5026 O O . ASP A 1 635 ? 16.065 -12.292 9.102 1.00 77.25 635 ASP A O 1
ATOM 5030 N N . TRP A 1 636 ? 14.738 -11.867 10.830 1.00 78.50 636 TRP A N 1
ATOM 5031 C CA . TRP A 1 636 ? 14.315 -10.569 10.281 1.00 78.50 636 TRP A CA 1
ATOM 5032 C C . TRP A 1 636 ? 15.469 -9.567 10.156 1.00 78.50 636 TRP A C 1
ATOM 5034 O O . TRP A 1 636 ? 15.512 -8.787 9.206 1.00 78.50 636 TRP A O 1
ATOM 5044 N N . ILE A 1 637 ? 16.449 -9.658 11.059 1.00 64.94 637 ILE A N 1
ATOM 5045 C CA . ILE A 1 637 ? 17.672 -8.841 11.058 1.00 64.94 637 ILE A CA 1
ATOM 5046 C C . ILE A 1 637 ? 18.602 -9.206 9.875 1.00 64.94 637 ILE A C 1
ATOM 5048 O O . ILE A 1 637 ? 19.552 -8.483 9.597 1.00 64.94 637 ILE A O 1
ATOM 5052 N N . THR A 1 638 ? 18.328 -10.287 9.132 1.00 61.66 638 THR A N 1
ATOM 5053 C CA . THR A 1 638 ? 19.117 -10.718 7.962 1.00 61.66 638 THR A CA 1
ATOM 5054 C C . THR A 1 638 ? 18.332 -10.739 6.644 1.00 61.66 638 THR A C 1
ATOM 5056 O O . THR A 1 638 ? 18.911 -11.091 5.619 1.00 61.66 638 THR A O 1
ATOM 5059 N N . ILE A 1 639 ? 17.060 -10.302 6.620 1.00 59.62 639 ILE A N 1
ATOM 5060 C CA . ILE A 1 639 ? 16.233 -10.214 5.391 1.00 59.62 639 ILE A CA 1
ATOM 5061 C C . ILE A 1 639 ? 16.864 -9.304 4.330 1.00 59.62 639 ILE A C 1
ATOM 5063 O O . ILE A 1 639 ? 16.776 -9.582 3.137 1.00 59.62 639 ILE A O 1
ATOM 5067 N N . TYR A 1 640 ? 17.469 -8.200 4.763 1.00 61.72 640 TYR A N 1
ATOM 5068 C CA . TYR A 1 640 ? 18.128 -7.237 3.887 1.00 61.72 640 TYR A CA 1
ATOM 5069 C C . TYR A 1 640 ? 19.368 -6.701 4.615 1.00 61.72 640 TYR A C 1
ATOM 5071 O O . TYR A 1 640 ? 19.277 -5.676 5.299 1.00 61.72 640 TYR A O 1
ATOM 5079 N N . PRO A 1 641 ? 20.489 -7.447 4.581 1.00 53.59 641 PRO A N 1
ATOM 5080 C CA . PRO A 1 641 ? 21.690 -7.087 5.318 1.00 53.59 641 PRO A CA 1
ATOM 5081 C C . PRO A 1 641 ? 22.362 -5.862 4.692 1.00 53.59 641 PRO A C 1
ATOM 5083 O O . PRO A 1 641 ? 22.229 -5.604 3.495 1.00 53.59 641 PRO A O 1
ATOM 5086 N N . GLU A 1 642 ? 23.145 -5.142 5.497 1.00 53.91 642 GLU A N 1
ATOM 5087 C CA . GLU A 1 642 ? 24.072 -4.127 4.991 1.00 53.91 642 GLU A CA 1
ATOM 5088 C C . GLU A 1 642 ? 24.947 -4.743 3.877 1.00 53.91 642 GLU A C 1
ATOM 5090 O O . GLU A 1 642 ? 25.509 -5.828 4.086 1.00 53.91 642 GLU A O 1
ATOM 5095 N N . PRO A 1 643 ? 25.088 -4.094 2.700 1.00 46.62 643 PRO A N 1
ATOM 5096 C CA . PRO A 1 643 ? 25.996 -4.565 1.664 1.00 46.62 643 PRO A CA 1
ATOM 5097 C C . PRO A 1 643 ? 27.393 -4.709 2.259 1.00 46.62 643 PRO A C 1
ATOM 5099 O O . PRO A 1 643 ? 27.958 -3.736 2.764 1.00 46.62 643 PRO A O 1
ATOM 5102 N N . SER A 1 644 ? 27.947 -5.926 2.234 1.00 37.00 644 SER A N 1
ATOM 5103 C CA . SER A 1 644 ? 29.246 -6.170 2.861 1.00 37.00 644 SER A CA 1
ATOM 5104 C C . SER A 1 644 ? 30.280 -5.190 2.302 1.00 37.00 644 SER A C 1
ATOM 5106 O O . SER A 1 644 ? 30.278 -4.894 1.106 1.00 37.00 644 SER A O 1
ATOM 5108 N N . SER A 1 645 ? 31.198 -4.702 3.136 1.00 36.59 645 SER A N 1
ATOM 5109 C CA . SER A 1 645 ? 32.168 -3.659 2.755 1.00 36.59 645 SER A CA 1
ATOM 5110 C C . SER A 1 645 ? 33.101 -4.032 1.584 1.00 36.59 645 SER A C 1
ATOM 5112 O O . SER A 1 645 ? 33.831 -3.178 1.083 1.00 36.59 645 SER A O 1
ATOM 5114 N N . ASN A 1 646 ? 33.038 -5.281 1.107 1.00 31.14 646 ASN A N 1
ATOM 5115 C CA . ASN A 1 646 ? 33.707 -5.783 -0.092 1.00 31.14 646 ASN A CA 1
ATOM 5116 C C . ASN A 1 646 ? 32.910 -5.591 -1.405 1.00 31.14 646 ASN A C 1
ATOM 5118 O O . ASN A 1 646 ? 33.497 -5.739 -2.473 1.00 31.14 646 ASN A O 1
ATOM 5122 N N . GLU A 1 647 ? 31.617 -5.245 -1.359 1.00 30.66 647 GLU A N 1
ATOM 5123 C CA . GLU A 1 647 ? 30.777 -4.963 -2.542 1.00 30.66 647 GLU A CA 1
ATOM 5124 C C . GLU A 1 647 ? 30.587 -3.459 -2.820 1.00 30.66 647 GLU A C 1
ATOM 5126 O O . GLU A 1 647 ? 29.841 -3.067 -3.720 1.00 30.66 647 GLU A O 1
ATOM 5131 N N . VAL A 1 648 ? 31.315 -2.590 -2.109 1.00 30.17 648 VAL A N 1
ATOM 5132 C CA . VAL A 1 648 ? 31.300 -1.143 -2.360 1.00 30.17 648 VAL A CA 1
ATOM 5133 C C . VAL A 1 648 ? 32.010 -0.821 -3.680 1.00 30.17 648 VAL A C 1
ATOM 5135 O O . VAL A 1 648 ? 33.221 -0.580 -3.736 1.00 30.17 648 VAL A O 1
ATOM 5138 N N . TRP A 1 649 ? 31.233 -0.739 -4.760 1.00 26.53 649 TRP A N 1
ATOM 5139 C CA . TRP A 1 649 ? 31.664 -0.077 -5.987 1.00 26.53 649 TRP A CA 1
ATOM 5140 C C . TRP A 1 649 ? 31.915 1.409 -5.714 1.00 26.53 649 TRP A C 1
ATOM 5142 O O . TRP A 1 649 ? 31.006 2.232 -5.652 1.00 26.53 649 TRP A O 1
ATOM 5152 N N . LEU A 1 650 ? 33.194 1.760 -5.585 1.00 32.34 650 LEU A N 1
ATOM 5153 C CA . LEU A 1 650 ? 33.673 3.138 -5.511 1.00 32.34 650 LEU A CA 1
ATOM 5154 C C . LEU A 1 650 ? 33.237 3.946 -6.744 1.00 32.34 650 LEU A C 1
ATOM 5156 O O . LEU A 1 650 ? 33.933 3.939 -7.766 1.00 32.34 650 LEU A O 1
ATOM 5160 N N . GLN A 1 651 ? 32.150 4.716 -6.633 1.00 31.19 651 GLN A N 1
ATOM 5161 C CA . GLN A 1 651 ? 31.867 5.799 -7.575 1.00 31.19 651 GLN A CA 1
ATOM 5162 C C . GLN A 1 651 ? 31.010 6.936 -6.988 1.00 31.19 651 GLN A C 1
ATOM 5164 O O . GLN A 1 651 ? 29.791 6.948 -7.065 1.00 31.19 651 GLN A O 1
ATOM 5169 N N . GLY A 1 652 ? 31.699 7.979 -6.512 1.00 30.05 652 GLY A N 1
ATOM 5170 C CA . GLY A 1 652 ? 31.285 9.344 -6.849 1.00 30.05 652 GLY A CA 1
ATOM 5171 C C . GLY A 1 652 ? 30.295 10.085 -5.948 1.00 30.05 652 GLY A C 1
ATOM 5172 O O . GLY A 1 652 ? 29.388 10.702 -6.488 1.00 30.05 652 GLY A O 1
ATOM 5173 N N . ASN A 1 653 ? 30.534 10.192 -4.633 1.00 33.22 653 ASN A N 1
ATOM 5174 C CA . ASN A 1 653 ? 30.052 11.363 -3.877 1.00 33.22 653 ASN A CA 1
ATOM 5175 C C . ASN A 1 653 ? 30.912 11.705 -2.641 1.00 33.22 653 ASN A C 1
ATOM 5177 O O . ASN A 1 653 ? 30.687 11.225 -1.538 1.00 33.22 653 ASN A O 1
ATOM 5181 N N . ARG A 1 654 ? 31.908 12.589 -2.816 1.00 26.95 654 ARG A N 1
ATOM 5182 C CA . ARG A 1 654 ? 32.609 13.290 -1.710 1.00 26.95 654 ARG A CA 1
ATOM 5183 C C . ARG A 1 654 ? 32.468 14.818 -1.772 1.00 26.95 654 ARG A C 1
ATOM 5185 O O . ARG A 1 654 ? 33.178 15.528 -1.072 1.00 26.95 654 ARG A O 1
ATOM 5192 N N . ALA A 1 655 ? 31.564 15.329 -2.611 1.00 27.53 655 ALA A N 1
ATOM 5193 C CA . ALA A 1 655 ? 31.357 16.768 -2.798 1.00 27.53 655 ALA A CA 1
ATOM 5194 C C . ALA A 1 655 ? 30.246 17.363 -1.907 1.00 27.53 655 ALA A C 1
ATOM 5196 O O . ALA A 1 655 ? 30.191 18.579 -1.756 1.00 27.53 655 ALA A O 1
ATOM 5197 N N . PHE A 1 656 ? 29.380 16.536 -1.306 1.00 29.02 656 PHE A N 1
ATOM 5198 C CA . PHE A 1 656 ? 28.232 17.009 -0.514 1.00 29.02 656 PHE A CA 1
ATOM 5199 C C . PHE A 1 656 ? 28.461 17.026 1.010 1.00 29.02 656 PHE A C 1
ATOM 5201 O O . PHE A 1 656 ? 27.852 17.830 1.712 1.00 29.02 656 PHE A O 1
ATOM 5208 N N . SER A 1 657 ? 29.378 16.210 1.546 1.00 26.97 657 SER A N 1
ATOM 5209 C CA . SER A 1 657 ? 29.520 16.026 3.004 1.00 26.97 657 SER A CA 1
ATOM 5210 C C . SER A 1 657 ? 30.206 17.180 3.756 1.00 26.97 657 SER A C 1
ATOM 5212 O O . SER A 1 657 ? 30.282 17.137 4.980 1.00 26.97 657 SER A O 1
ATOM 5214 N N . GLN A 1 658 ? 30.723 18.203 3.063 1.00 26.89 658 GLN A N 1
ATOM 5215 C CA . GLN A 1 658 ? 31.370 19.369 3.693 1.00 26.89 658 GLN A CA 1
ATOM 5216 C C . GLN A 1 658 ? 30.467 20.607 3.812 1.00 26.89 658 GLN A C 1
ATOM 5218 O O . GLN A 1 658 ? 30.842 21.551 4.501 1.00 26.89 658 GLN A O 1
ATOM 5223 N N . ALA A 1 659 ? 29.278 20.610 3.200 1.00 29.34 659 ALA A N 1
ATOM 5224 C CA . ALA A 1 659 ? 28.327 21.720 3.325 1.00 29.34 659 ALA A CA 1
ATOM 5225 C C . ALA A 1 659 ? 27.384 21.582 4.539 1.00 29.34 659 ALA A C 1
ATOM 5227 O O . ALA A 1 659 ? 26.847 22.579 5.016 1.00 29.34 659 ALA A O 1
ATOM 5228 N N . TYR A 1 660 ? 27.176 20.362 5.049 1.00 31.34 660 TYR A N 1
ATOM 5229 C CA . TYR A 1 660 ? 26.118 20.088 6.030 1.00 31.34 660 TYR A CA 1
ATOM 5230 C C . TYR A 1 660 ? 26.522 20.333 7.496 1.00 31.34 660 TYR A C 1
ATOM 5232 O O . TYR A 1 660 ? 25.673 20.655 8.325 1.00 31.34 660 TYR A O 1
ATOM 5240 N N . SER A 1 661 ? 27.820 20.300 7.818 1.00 27.89 661 SER A N 1
ATOM 5241 C CA . SER A 1 661 ? 28.341 20.510 9.184 1.00 27.89 661 SER A CA 1
ATOM 5242 C C . SER A 1 661 ? 28.174 21.938 9.732 1.00 27.89 661 SER A C 1
ATOM 5244 O O . SER A 1 661 ? 28.571 22.213 10.862 1.00 27.89 661 SER A O 1
ATOM 5246 N N . GLN A 1 662 ? 27.585 22.854 8.955 1.00 28.30 662 GLN A N 1
ATOM 5247 C CA . GLN A 1 662 ? 27.255 24.220 9.380 1.00 28.30 662 GLN A CA 1
ATOM 5248 C C . GLN A 1 662 ? 25.739 24.480 9.495 1.00 28.30 662 GLN A C 1
ATOM 5250 O O . GLN A 1 662 ? 25.346 25.557 9.944 1.00 28.30 662 GLN A O 1
ATOM 5255 N N . ALA A 1 663 ? 24.882 23.515 9.129 1.00 28.75 663 ALA A N 1
ATOM 5256 C CA . ALA A 1 663 ? 23.423 23.673 9.144 1.00 28.75 663 ALA A CA 1
ATOM 5257 C C . ALA A 1 663 ? 22.762 23.218 10.464 1.00 28.75 663 ALA A C 1
ATOM 5259 O O . ALA A 1 663 ? 21.795 23.834 10.912 1.00 28.75 663 ALA A O 1
ATOM 5260 N N . GLU A 1 664 ? 23.303 22.194 11.133 1.00 27.61 664 GLU A N 1
ATOM 5261 C CA . GLU A 1 664 ? 22.690 21.586 12.333 1.00 27.61 664 GLU A CA 1
ATOM 5262 C C . GLU A 1 664 ? 22.698 22.487 13.586 1.00 27.61 664 GLU A C 1
ATOM 5264 O O . GLU A 1 664 ? 21.998 22.218 14.557 1.00 27.61 664 GLU A O 1
ATOM 5269 N N . ALA A 1 665 ? 23.413 23.616 13.564 1.00 28.12 665 ALA A N 1
ATOM 5270 C CA . ALA A 1 665 ? 23.496 24.544 14.695 1.00 28.12 665 ALA A CA 1
ATOM 5271 C C . ALA A 1 665 ? 22.312 25.536 14.821 1.00 28.12 665 ALA A C 1
ATOM 5273 O O . ALA A 1 665 ? 22.375 26.440 15.657 1.00 28.12 665 ALA A O 1
ATOM 5274 N N . ARG A 1 666 ? 21.266 25.455 13.974 1.00 28.05 666 ARG A N 1
ATOM 5275 C CA . ARG A 1 666 ? 20.191 26.480 13.911 1.00 28.05 666 ARG A CA 1
ATOM 5276 C C . ARG A 1 666 ? 18.744 25.973 13.804 1.00 28.05 666 ARG A C 1
ATOM 5278 O O . ARG A 1 666 ? 17.862 26.771 13.498 1.00 28.05 666 ARG A O 1
ATOM 5285 N N . ALA A 1 667 ? 18.468 24.705 14.106 1.00 26.97 667 ALA A N 1
ATOM 5286 C CA . ALA A 1 667 ? 17.112 24.143 14.042 1.00 26.97 667 ALA A CA 1
ATOM 5287 C C . ALA A 1 667 ? 16.677 23.460 15.355 1.00 26.97 667 ALA A C 1
ATOM 5289 O O . ALA A 1 667 ? 16.411 22.264 15.382 1.00 26.97 667 ALA A O 1
ATOM 5290 N N . CYS A 1 668 ? 16.601 24.215 16.459 1.00 22.77 668 CYS A N 1
ATOM 5291 C CA . CYS A 1 668 ? 15.985 23.731 17.702 1.00 22.77 668 CYS A CA 1
ATOM 5292 C C . CYS A 1 668 ? 15.456 24.891 18.576 1.00 22.77 668 CYS A C 1
ATOM 5294 O O . CYS A 1 668 ? 16.249 25.558 19.244 1.00 22.77 668 CYS A O 1
ATOM 5296 N N . PRO A 1 669 ? 14.137 25.170 18.584 1.00 25.72 669 PRO A N 1
ATOM 5297 C CA . PRO A 1 669 ? 13.536 26.181 19.448 1.00 25.72 669 PRO A CA 1
ATOM 5298 C C . PRO A 1 669 ? 12.892 25.551 20.697 1.00 25.72 669 PRO A C 1
ATOM 5300 O O . PRO A 1 669 ? 11.682 25.348 20.749 1.00 25.72 669 PRO A O 1
ATOM 5303 N N . TRP A 1 670 ? 13.684 25.311 21.748 1.00 25.17 670 TRP A N 1
ATOM 5304 C CA . TRP A 1 670 ? 13.127 25.166 23.102 1.00 25.17 670 TRP A CA 1
ATOM 5305 C C . TRP A 1 670 ? 12.841 26.557 23.701 1.00 25.17 670 TRP A C 1
ATOM 5307 O O . TRP A 1 670 ? 13.695 27.445 23.613 1.00 25.17 670 TRP A O 1
ATOM 5317 N N . PRO A 1 671 ? 11.674 26.789 24.331 1.00 25.27 671 PRO A N 1
ATOM 5318 C CA . PRO A 1 671 ? 11.300 28.111 24.822 1.00 25.27 671 PRO A CA 1
ATOM 5319 C C . PRO A 1 671 ? 11.979 28.435 26.163 1.00 25.27 671 PRO A C 1
ATOM 5321 O O . PRO A 1 671 ? 11.454 28.128 27.233 1.00 25.27 671 PRO A O 1
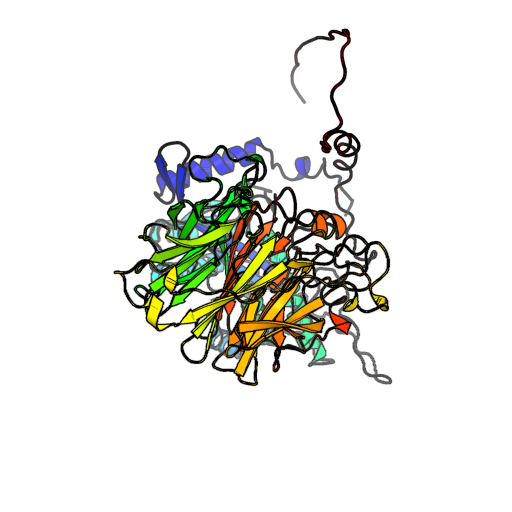ATOM 5324 N N . GLN A 1 672 ? 13.122 29.125 26.125 1.00 26.98 672 GLN A N 1
ATOM 5325 C CA . GLN A 1 672 ? 13.668 29.801 27.309 1.00 26.98 672 GLN A CA 1
ATOM 5326 C C . GLN A 1 672 ? 13.267 31.284 27.370 1.00 26.98 672 GLN A C 1
ATOM 5328 O O . GLN A 1 672 ? 13.076 31.962 26.359 1.00 26.98 672 GLN A O 1
ATOM 5333 N N . LYS A 1 673 ? 13.064 31.764 28.602 1.00 26.28 673 LYS A N 1
ATOM 5334 C CA . LYS A 1 673 ? 12.430 33.051 28.928 1.00 26.28 673 LYS A CA 1
ATOM 5335 C C . LYS A 1 673 ? 13.214 34.247 28.370 1.00 26.28 673 LYS A C 1
ATOM 5337 O O . LYS A 1 673 ? 14.431 34.319 28.498 1.00 26.28 673 LYS A O 1
ATOM 5342 N N . LYS A 1 674 ? 12.492 35.236 27.830 1.00 27.23 674 LYS A N 1
ATOM 5343 C CA . LYS A 1 674 ? 13.060 36.520 27.388 1.00 27.23 674 LYS A CA 1
ATOM 5344 C C . LYS A 1 674 ? 13.516 37.373 28.578 1.00 27.23 674 LYS A C 1
ATOM 5346 O O . LYS A 1 674 ? 12.687 37.725 29.413 1.00 27.23 674 LYS A O 1
ATOM 5351 N N . THR A 1 675 ? 14.759 37.852 28.543 1.00 26.09 675 THR A N 1
ATOM 5352 C CA . THR A 1 675 ? 15.196 39.066 29.256 1.00 26.09 675 THR A CA 1
ATOM 5353 C C . THR A 1 675 ? 16.103 39.925 28.367 1.00 26.09 675 THR A C 1
ATOM 5355 O O . THR A 1 675 ? 17.182 39.494 27.983 1.00 26.09 675 THR A O 1
ATOM 5358 N N . SER A 1 676 ? 15.622 41.133 28.052 1.00 27.00 676 SER A N 1
ATOM 5359 C CA . SER A 1 676 ? 16.361 42.382 27.761 1.00 27.00 676 SER A CA 1
ATOM 5360 C C . SER A 1 676 ? 17.693 42.381 26.968 1.00 27.00 676 SER A C 1
ATOM 5362 O O . SER A 1 676 ? 18.743 42.070 27.512 1.00 27.00 676 SER A O 1
ATOM 5364 N N . ALA A 1 677 ? 17.623 42.982 25.769 1.00 26.89 677 ALA A N 1
ATOM 5365 C CA . ALA A 1 677 ? 18.496 44.050 25.231 1.00 26.89 677 ALA A CA 1
ATOM 5366 C C . ALA A 1 677 ? 20.041 43.889 25.143 1.00 26.89 677 ALA A C 1
ATOM 5368 O O . ALA A 1 677 ? 20.714 43.882 26.164 1.00 26.89 677 ALA A O 1
ATOM 5369 N N . GLN A 1 678 ? 20.608 44.029 23.925 1.00 25.52 678 GLN A N 1
ATOM 5370 C CA . GLN A 1 678 ? 21.384 45.223 23.482 1.00 25.52 678 GLN A CA 1
ATOM 5371 C C . GLN A 1 678 ? 22.034 45.085 22.072 1.00 25.52 678 GLN A C 1
ATOM 5373 O O . GLN A 1 678 ? 22.679 44.099 21.746 1.00 25.52 678 GLN A O 1
ATOM 5378 N N . ASN A 1 679 ? 21.845 46.132 21.261 1.00 24.72 679 ASN A N 1
ATOM 5379 C CA . ASN A 1 679 ? 22.673 46.746 20.200 1.00 24.72 679 ASN A CA 1
ATOM 5380 C C . ASN A 1 679 ? 23.888 46.051 19.504 1.00 24.72 679 ASN A C 1
ATOM 5382 O O . ASN A 1 679 ? 24.950 45.895 20.093 1.00 24.72 679 ASN A O 1
ATOM 5386 N N . ALA A 1 680 ? 23.781 46.021 18.159 1.00 25.48 680 ALA A N 1
ATOM 5387 C CA . ALA A 1 680 ? 24.667 46.679 17.161 1.00 25.48 680 ALA A CA 1
ATOM 5388 C C . ALA A 1 680 ? 25.924 46.006 16.533 1.00 25.48 680 ALA A C 1
ATOM 5390 O O . ALA A 1 680 ? 26.761 45.406 17.194 1.00 25.48 680 ALA A O 1
ATOM 5391 N N . SER A 1 681 ? 26.112 46.334 15.234 1.00 23.56 681 SER A N 1
ATOM 5392 C CA . SER A 1 681 ? 27.281 46.123 14.336 1.00 23.56 681 SER A CA 1
ATOM 5393 C C . SER A 1 681 ? 27.594 44.660 13.939 1.00 23.56 681 SER A C 1
ATOM 5395 O O . SER A 1 681 ? 27.397 43.750 14.727 1.00 23.56 681 SER A O 1
ATOM 5397 N N . TYR A 1 682 ? 28.010 44.315 12.710 1.00 22.17 682 TYR A N 1
ATOM 5398 C CA . TYR A 1 682 ? 28.808 45.041 11.702 1.00 22.17 682 TYR A CA 1
ATOM 5399 C C . TYR A 1 682 ? 28.234 45.003 10.267 1.00 22.17 682 TYR A C 1
ATOM 5401 O O . TYR A 1 682 ? 27.275 44.293 9.976 1.00 22.17 682 TYR A O 1
ATOM 5409 N N . ALA A 1 683 ? 28.835 45.781 9.356 1.00 22.50 683 ALA A N 1
ATOM 5410 C CA . ALA A 1 683 ? 28.344 46.017 7.997 1.00 22.50 683 ALA A CA 1
ATOM 5411 C C . ALA A 1 683 ? 29.342 45.640 6.879 1.00 22.50 683 ALA A C 1
ATOM 5413 O O . ALA A 1 683 ? 30.543 45.810 7.044 1.00 22.50 683 ALA A O 1
ATOM 5414 N N . ARG A 1 684 ? 28.774 45.275 5.714 1.00 22.58 684 ARG A N 1
ATOM 5415 C CA . ARG A 1 684 ? 29.307 45.335 4.328 1.00 22.58 684 ARG A CA 1
ATOM 5416 C C . ARG A 1 684 ? 30.650 44.662 3.988 1.00 22.58 684 ARG A C 1
ATOM 5418 O O . ARG A 1 684 ? 31.708 45.081 4.433 1.00 22.58 684 ARG A O 1
ATOM 5425 N N . CYS A 1 685 ? 30.609 43.859 2.922 1.00 19.58 685 CYS A N 1
ATOM 5426 C CA . CYS A 1 685 ? 31.526 44.060 1.795 1.00 19.58 685 CYS A CA 1
ATOM 5427 C C . CYS A 1 685 ? 30.805 43.778 0.460 1.00 19.58 685 CYS A C 1
ATOM 5429 O O . CYS A 1 685 ? 29.850 43.006 0.422 1.00 19.58 685 CYS A O 1
ATOM 5431 N N . SER A 1 686 ? 31.208 44.455 -0.616 1.00 21.81 686 SER A N 1
ATOM 5432 C CA . SER A 1 686 ? 30.501 44.502 -1.908 1.00 21.81 686 SER A CA 1
ATOM 5433 C C . SER A 1 686 ? 31.483 44.515 -3.075 1.00 21.81 686 SER A C 1
ATOM 5435 O O . SER A 1 686 ? 32.413 45.315 -3.014 1.00 21.81 686 SER A O 1
ATOM 5437 N N . ALA A 1 687 ? 31.230 43.776 -4.164 1.00 19.94 687 ALA A N 1
ATOM 5438 C CA . ALA A 1 687 ? 31.752 44.112 -5.500 1.00 19.94 687 ALA A CA 1
ATOM 5439 C C . ALA A 1 687 ? 31.102 43.300 -6.641 1.00 19.94 687 ALA A C 1
ATOM 5441 O O . ALA A 1 687 ? 30.598 42.198 -6.440 1.00 19.94 687 ALA A O 1
ATOM 5442 N N . ARG A 1 688 ? 31.179 43.867 -7.851 1.00 19.39 688 ARG A N 1
ATOM 5443 C CA . ARG A 1 688 ? 30.965 43.235 -9.170 1.00 19.39 688 ARG A CA 1
ATOM 5444 C C . ARG A 1 688 ? 32.334 43.222 -9.922 1.00 19.39 688 ARG A C 1
ATOM 5446 O O . ARG A 1 688 ? 33.298 43.719 -9.352 1.00 19.39 688 ARG A O 1
ATOM 5453 N N . THR A 1 689 ? 32.556 42.744 -11.156 1.00 20.83 689 THR A N 1
ATOM 5454 C CA . THR A 1 689 ? 31.697 42.326 -12.293 1.00 20.83 689 THR A CA 1
ATOM 5455 C C . THR A 1 689 ? 32.537 41.492 -13.298 1.00 20.83 689 THR A C 1
ATOM 5457 O O . THR A 1 689 ? 33.758 41.515 -13.209 1.00 20.83 689 THR A O 1
ATOM 5460 N N . LEU A 1 690 ? 31.880 40.952 -14.340 1.00 20.69 690 LEU A N 1
ATOM 5461 C CA . LEU A 1 690 ? 32.379 40.751 -15.726 1.00 20.69 690 LEU A CA 1
ATOM 5462 C C . LEU A 1 690 ? 33.209 39.499 -16.115 1.00 20.69 690 LEU A C 1
ATOM 5464 O O . LEU A 1 690 ? 34.047 38.998 -15.376 1.00 20.69 690 LEU A O 1
ATOM 5468 N N . TYR A 1 691 ? 32.916 39.046 -17.345 1.00 30.42 691 TYR A N 1
ATOM 5469 C CA . TYR A 1 691 ? 33.573 38.006 -18.162 1.00 30.42 691 TYR A CA 1
ATOM 5470 C C . TYR A 1 691 ? 34.732 38.591 -19.000 1.00 30.42 691 TYR A C 1
ATOM 5472 O O . TYR A 1 691 ? 34.821 39.817 -19.107 1.00 30.42 691 TYR A O 1
ATOM 5480 N N . PRO A 1 692 ? 35.576 37.743 -19.635 1.00 25.39 692 PRO A N 1
ATOM 5481 C CA . PRO A 1 692 ? 35.609 37.763 -21.116 1.00 25.39 692 PRO A CA 1
ATOM 5482 C C . PRO A 1 692 ? 35.930 36.425 -21.855 1.00 25.39 692 PRO A C 1
ATOM 5484 O O . PRO A 1 692 ? 36.708 35.604 -21.384 1.00 25.39 692 PRO A O 1
ATOM 5487 N N . ASP A 1 693 ? 35.317 36.273 -23.038 1.00 22.81 693 ASP A N 1
ATOM 5488 C CA . ASP A 1 693 ? 35.844 35.886 -24.374 1.00 22.81 693 ASP A CA 1
ATOM 5489 C C . ASP A 1 693 ? 36.748 34.655 -24.708 1.00 22.81 693 ASP A C 1
ATOM 5491 O O . ASP A 1 693 ? 37.904 34.562 -24.316 1.00 22.81 693 ASP A O 1
ATOM 5495 N N . TYR A 1 694 ? 36.209 33.853 -25.654 1.00 24.89 694 TYR A N 1
ATOM 5496 C CA . TYR A 1 694 ? 36.776 33.279 -26.909 1.00 24.89 694 TYR A CA 1
ATOM 5497 C C . TYR A 1 694 ? 37.938 32.242 -27.004 1.00 24.89 694 TYR A C 1
ATOM 5499 O O . TYR A 1 694 ? 38.960 32.316 -26.339 1.00 24.89 694 TYR A O 1
ATOM 5507 N N . PHE A 1 695 ? 37.755 31.344 -27.998 1.00 28.28 695 PHE A N 1
ATOM 5508 C CA . PHE A 1 695 ? 38.705 30.518 -28.790 1.00 28.28 695 PHE A CA 1
ATOM 5509 C C . PHE A 1 695 ? 39.882 29.784 -28.103 1.00 28.28 695 PHE A C 1
ATOM 5511 O O . PHE A 1 695 ? 40.915 30.386 -27.821 1.00 28.28 695 PHE A O 1
ATOM 5518 N N . TYR A 1 696 ? 39.821 28.443 -28.071 1.00 31.80 696 TYR A N 1
ATOM 5519 C CA . TYR A 1 696 ? 40.463 27.563 -29.077 1.00 31.80 696 TYR A CA 1
ATOM 5520 C C . TYR A 1 696 ? 39.910 26.126 -29.005 1.00 31.80 696 TYR A C 1
ATOM 5522 O O . TYR A 1 696 ? 39.408 25.751 -27.921 1.00 31.80 696 TYR A O 1
#

Foldseek 3Di:
DDDDDPVCLCVVQVDDPVLVVVLVVVVVVVCVVFVQWDDPDDPDIDGNQQQEKEKDKDKAFLDDDPPPDFPDFDDDVPDDTDGQDDPDRFIKMWMWMATSLLDTDAIEIEGLDCPVPVVLVVVLCVLDPHHYHYDNNNDDALVSVLVVVVRVLVVCVVVVPDDDGEYEYEPDPRCPDPSNVVVCVVSNYHYDYDDGSCQPNRRPVSVCVVVLSVLLSVLVSVVCVVPPPDHRDPSNCSVSVVVSVCCSSVQWPKFFQDFDFQVVQKFKAFKEWDQQLQLRKIKMKIAIDGDDDDPQHDFQWIWIWIGPPPRSDIDTADIQHQFHLWAWDDAPQKIKIKFASHDPPDQPWFAQAIWMWIDNGSRDIDRIARLDTHHNQWRKHAHHEDFDDAPQKTKDKIWTHGPDPPAADIWIKIKMFGSVLVVDPPDRSNVRIDIADTHFDDPVQPDPQQPPDDANWGWYHWHWDQWPVRWIWTWTAIARGFLSGFQKTWIWTADPVRSHIGTDHMARHQAANFHKYWDADPPVRKIKMWYFHQQASDGPSNQAAQFIFIKIDNGVGWIFTFPATSGHDPPPDAPVVSRFQWHFGSKYWDDDPQKIKIKTQIRHDRRRGRVRGRGIIITIGGRSVPTDTDHGSVCSNNSPYGDPPVPDPDDDDPPPPVPCVPPVVPPDDDDDDDDDDDDDDDDDDDDDDDDDDDDD

Radius of gyration: 28.95 Å; chains: 1; bounding box: 73×83×81 Å

InterPro domains:
  IPR036278 Sialidase superfamily [SSF50939] (267-559)